Protein 7DCQ (pdb70)

B-factor: mean 57.79, std 13.21, range [36.0, 110.4]

Radius of gyration: 25.72 Å; Cα contacts (8 Å, |Δi|>4): 1111; chains: 1; bounding box: 61×73×66 Å

Nearest PDB structures (foldseek):
  7dcp-assembly1_x  TM=9.838E-01  e=0.000E+00  Saccharomyces cerevisiae
  7w59-assembly1_Y  TM=9.523E-01  e=3.511E-69  Homo sapiens
  6hyt-assembly1_A  TM=9.523E-01  e=6.514E-69  Homo sapiens
  6hyt-assembly4_D  TM=9.451E-01  e=1.513E-68  Homo sapiens
  6i3p-assembly1_A  TM=8.584E-01  e=3.326E-67  Thermochaetoides thermophila DSM 1495

Foldseek 3Di:
DLQVLLCVALCNVCLVVVVVVQVVFQEEEEEEFFQSCPQQPVVVSCVVDCLAHPFQAAEEEEDADPLLQVLSQVQNCVNVVHDELFQGYEDELLDGSHDPRGHHYYYYYLQVVLLVCLVPVLRVRHREYEYAACQQFAPSNLVVLLSVLVNCVVDPRYHYYYYYYPVCRVLVCVLNVNHYYHYRYFDFAAAAEDFDDAFDDPLLVVVLVVVVVCLQPPDPDAAEEEADADDVVLVVSVVVNVVVVVVCDPPGFAEAEQERDPDDDPVNSVVLADDDDPRYYYYYYYHADNSNHYSVLRHAEYEYAFKYWDQFADLQFQATATEIDGHALVRVVSRSRSRGRPHYHYYYYSGHVVCSVPVHHHGDDRNQAGGQCQLVVLSCLSSPNPDQQVRSRSDHYDPSSVVNNQVVCVLLPQADPVGHGDPLSNLLSLASDDSLLSQLLVCQLDPPLQAQQNVLSLQLSLCVVLPVQWFDDAVVQLQVQQPPPDQFLSVSSSSVLVVCVVVVVDPVVCVVSGTDSSSVVSSVSSSVRRVVSCVVVPSVVSNVVCCVVDPDPDPVSVVSSLLSSCSSCVQQKWFADPLGIFGLGPVDPTQSADEDCRTVNVVCCPPVHDDHAGMKGADHWYDDVGIYGPRIDGDRDLVSNCVRRVPGNVVRD

Secondary structure (DSSP, 8-state):
-TTTSSTTSTTGGGHHHHHHHHHH-SEEEEEE-TTSSHHHHHHHHHHHTTSS-SSS-EEEEEESSHHHHHHHHHHHHHHHTS-BTTTEEEE-SS-EE--TTT--EEEEEHHHHHTHHHH-TT-TTEEEEEETTGGG--HHHHHHHHHHHHHHHH-SS-EEEEEEETTTHHHHHHHTTS--EEEE-----PEEEEE-SS--SSHHHHHHHHHHHHHHHSPSS-EEEEE-SSHHHHHHHHHHHHHHHHHHTTSS-EEEEEE--SS--HHHHHHHTS---TTEEEEEEESSSTTS--SS--EEEEEE--EEEEEEEPSSSSSEEEEEEEPPHHHHHHHHTTTTTSS-EEEEESS-HHIIIIIS-SSPPPGGGSS--HHHHHHHHHHT---SSSS--SSPPPHHHHHHHHHHHHHHTSB-SSS-B-HHHHHHTTSSS-HHHHHHHHHHHH-TTTTT-HHHHHHHHHHHHTGGGSBSS-HHHHHHHH-SS--SHHHHHHHHHHHHHHTTT-HHHHHHTTB-HHHHHHHHHHHHHHHHHHHHHTHHHHHHHHHHH----STTHHHHHHHHHHHH-TTSEEEE-SSSEEE--SSSS----EE-TTSHHHHHHHSS--PPPSEEE-SEEEESSSEEEES-EEE--THHHHHH-HHHHHHH-

Sequence (653 aa):
TIQEARKLLPVHQYKDELLQEIKKNQVLIIMGETGSGKTTQLPQYLVEDGFTDQGKLQIAITQPRRVAATSVAARVADEMNVVLGKEVGYQIRFEDKTTPNKTVLKYMTDGMLLREFLTDSKLSKYSCIMIDEAHERTLATDILIGLLKDILPQRPTLKLLISSATMNAKKFSEFFDNCPIFNVPGRRYPVDIHYTLQPEANYIHAAITTIFQIHTTQSLPGDILVFLTGQEEIERTKTKLEEIMSKLGSRTKQMIITPIYANLPQEQQLKIFQPTPENCRKVVLATNIAETSLTIDGIRYVIDPGFVKENSYVPSTGMTQLLTVPCSRASVDQRAGRAGRVGPGKCFRIFTKWSYLHELELMPKPEITRTNLSNTVLLLLSLGVTDLIKFPLMDKPSIPTLRKSLENLYILGALNSKGTITRLGKMMCEFPCEPEFAKVLYTAATHEQCQGVLEECLTIVSMLHETPSLFIGQKRDAAASVLSEVESDHILYLEIFNQWRNSKFSRSWCQDHKIQFKTMLRVRNIRNQLFRCSEKVGLVEKNDQARMKIGNIAGYINARITRCFISGFPMNIVQLGPTGYQTMGRSSGGLNVSVHPTSILFVNHKEKAQRPSKYVLYQQLMLTSKEFIRDCLVIPKEEWLIDMVPQIFKDLI

Solvent-accessible surface area: 29088 Å² total; per-residue (Å²): 135,83,89,92,22,35,111,130,25,13,0,57,136,58,60,101,100,0,18,92,41,2,98,166,36,59,16,2,0,0,29,1,41,9,22,4,4,6,13,5,1,0,0,16,10,2,46,135,50,63,28,7,61,183,51,161,44,10,0,0,1,0,2,13,70,116,26,0,0,35,3,5,0,22,16,0,8,77,14,56,134,42,102,41,3,95,68,0,0,30,30,4,111,25,54,89,87,22,38,104,138,135,6,33,0,13,0,2,20,7,27,22,0,15,62,41,4,52,118,43,56,91,0,67,88,1,15,2,0,2,0,1,9,0,19,55,38,16,26,20,4,5,2,0,2,0,9,0,71,57,14,20,114,110,39,104,107,2,34,0,2,0,2,1,22,68,98,17,0,126,117,3,4,115,24,3,128,130,10,56,58,24,69,0,43,10,101,170,77,108,38,74,58,63,56,50,166,132,106,84,93,96,45,40,125,19,1,26,89,25,0,47,99,1,7,70,92,54,90,37,93,0,12,0,0,0,3,1,12,6,75,91,5,0,63,129,4,45,78,92,0,62,89,41,24,89,160,69,39,113,206,70,57,85,8,48,13,0,3,8,34,23,70,26,62,126,134,20,37,89,80,8,29,99,93,40,95,150,106,22,0,19,0,11,0,0,36,25,18,6,6,11,9,33,13,67,14,41,14,68,9,0,0,0,6,5,72,37,66,43,77,14,45,5,108,14,8,1,26,37,26,60,36,50,30,83,3,12,64,26,32,0,64,48,5,4,33,2,0,5,31,72,11,71,6,61,0,31,5,7,25,22,106,153,24,25,76,119,108,16,126,115,97,64,137,18,54,2,32,70,10,30,4,3,80,16,6,2,14,14,24,21,42,53,28,109,70,46,103,161,10,55,12,41,45,93,16,49,88,105,10,14,158,36,2,37,76,12,0,86,27,1,27,0,12,62,93,188,29,75,38,38,186,21,0,100,22,4,12,76,2,26,10,57,2,2,17,2,27,0,0,64,3,0,2,39,45,131,67,0,45,12,4,0,43,40,0,0,5,0,0,0,0,9,50,27,11,89,24,0,40,85,66,106,14,72,90,3,7,65,55,11,75,70,145,12,96,9,1,0,23,2,2,8,42,7,4,31,49,0,105,113,34,180,65,43,124,74,28,0,90,108,37,105,4,61,25,114,0,0,62,51,0,87,60,5,40,66,74,0,47,146,20,0,92,130,39,24,2,19,108,107,0,63,82,4,98,156,156,85,53,45,170,58,66,145,53,56,21,31,0,9,41,0,0,0,6,0,4,4,26,3,0,0,64,52,22,146,114,25,18,50,14,16,28,140,86,42,75,33,45,86,5,25,21,34,67,70,2,10,18,68,20,24,84,119,70,166,77,78,216,56,19,88,6,0,0,4,26,67,8,19,58,53,120,102,39,33,0,41,3,0,0,32,1,93,102,76,116,19,0,46,70,16,10,58,92,16,1,137,120,58,87

Structure (mmCIF, N/CA/C/O backbone):
data_7DCQ
#
_entry.id   7DCQ
#
_cell.length_a   1.00
_cell.length_b   1.00
_cell.length_c   1.00
_cell.angle_alpha   90.00
_cell.angle_beta   90.00
_cell.angle_gamma   90.00
#
_symmetry.space_group_name_H-M   'P 1'
#
loop_
_atom_site.group_PDB
_atom_site.id
_atom_site.type_symbol
_atom_site.label_atom_id
_atom_site.label_alt_id
_atom_site.label_comp_id
_atom_site.label_asym_id
_atom_site.label_entity_id
_atom_site.label_seq_id
_atom_site.pdbx_PDB_ins_code
_atom_site.Cartn_x
_atom_site.Cartn_y
_atom_site.Cartn_z
_atom_site.occupancy
_atom_site.B_iso_or_equiv
_atom_site.auth_seq_id
_atom_site.auth_comp_id
_atom_site.auth_asym_id
_atom_site.auth_atom_id
_atom_site.pdbx_PDB_model_num
ATOM 1 N N . THR A 1 215 ? 113.994 127.884 118.617 1.00 88.15 215 THR x N 1
ATOM 2 C CA . THR A 1 215 ? 113.221 127.218 119.657 1.00 88.15 215 THR x CA 1
ATOM 3 C C . THR A 1 215 ? 111.939 126.641 119.064 1.00 88.15 215 THR x C 1
ATOM 4 O O . THR A 1 215 ? 111.180 127.349 118.404 1.00 88.15 215 THR x O 1
ATOM 8 N N . ILE A 1 216 ? 111.704 125.345 119.296 1.00 87.12 216 ILE x N 1
ATOM 9 C CA . ILE A 1 216 ? 110.509 124.687 118.775 1.00 87.12 216 ILE x CA 1
ATOM 10 C C . ILE A 1 216 ? 109.305 124.914 119.683 1.00 87.12 216 ILE x C 1
ATOM 11 O O . ILE A 1 216 ? 108.171 124.591 119.296 1.00 87.12 216 ILE x O 1
ATOM 16 N N . GLN A 1 217 ? 109.508 125.494 120.862 1.00 83.77 217 GLN x N 1
ATOM 17 C CA . GLN A 1 217 ? 108.414 125.808 121.770 1.00 83.77 217 GLN x CA 1
ATOM 18 C C . GLN A 1 217 ? 107.795 127.166 121.473 1.00 83.77 217 GLN x C 1
ATOM 19 O O . GLN A 1 217 ? 106.587 127.348 121.667 1.00 83.77 217 GLN x O 1
ATOM 25 N N . GLU A 1 218 ? 108.587 128.114 120.975 1.00 83.10 218 GLU x N 1
ATOM 26 C CA . GLU A 1 218 ? 108.091 129.450 120.680 1.00 83.10 218 GLU x CA 1
ATOM 27 C C . GLU A 1 218 ? 107.529 129.578 119.273 1.00 83.10 218 GLU x C 1
ATOM 28 O O . GLU A 1 218 ? 106.734 130.490 119.022 1.00 83.10 218 GLU x O 1
ATOM 34 N N . ALA A 1 219 ? 107.922 128.697 118.351 1.00 79.71 219 ALA x N 1
ATOM 35 C CA . ALA A 1 219 ? 107.339 128.711 117.016 1.00 79.71 219 ALA x CA 1
ATOM 36 C C . ALA A 1 219 ? 105.922 128.156 117.000 1.00 79.71 219 ALA x C 1
ATOM 37 O O . ALA A 1 219 ? 105.185 128.396 116.037 1.00 79.71 219 ALA x O 1
ATOM 39 N N . ARG A 1 220 ? 105.532 127.413 118.039 1.00 73.21 220 ARG x N 1
ATOM 40 C CA . ARG A 1 220 ? 104.162 126.929 118.153 1.00 73.21 220 ARG x CA 1
ATOM 41 C C . ARG A 1 220 ? 103.185 128.065 118.413 1.00 73.21 220 ARG x C 1
ATOM 42 O O . ARG A 1 220 ? 102.028 127.994 117.985 1.00 73.21 220 ARG x O 1
ATOM 50 N N . LYS A 1 221 ? 103.629 129.117 119.101 1.00 73.74 221 LYS x N 1
ATOM 51 C CA . LYS A 1 221 ? 102.767 130.252 119.399 1.00 73.74 221 LYS x CA 1
ATOM 52 C C . LYS A 1 221 ? 102.522 131.147 118.194 1.00 73.74 221 LYS x C 1
ATOM 53 O O . LYS A 1 221 ? 101.597 131.963 118.232 1.00 73.74 221 LYS x O 1
ATOM 59 N N . LEU A 1 222 ? 103.313 131.018 117.133 1.00 71.12 222 LEU x N 1
ATOM 60 C CA . LEU A 1 222 ? 103.168 131.863 115.958 1.00 71.12 222 LEU x CA 1
ATOM 61 C C . LEU A 1 222 ? 102.241 131.264 114.910 1.00 71.12 222 LEU x C 1
ATOM 62 O O . LEU A 1 222 ? 102.081 131.853 113.837 1.00 71.12 222 LEU x O 1
ATOM 67 N N . LEU A 1 223 ? 101.634 130.118 115.194 1.00 65.84 223 LEU x N 1
ATOM 68 C CA . LEU A 1 223 ? 100.686 129.497 114.287 1.00 65.84 223 LEU x CA 1
ATOM 69 C C . LEU A 1 223 ? 99.333 130.205 114.370 1.00 65.84 223 LEU x C 1
ATOM 70 O O . LEU A 1 223 ? 99.009 130.804 115.398 1.00 65.84 223 LEU x O 1
ATOM 75 N N . PRO A 1 224 ? 98.540 130.177 113.289 1.00 62.75 224 PRO x N 1
ATOM 76 C CA . PRO A 1 224 ? 97.249 130.889 113.307 1.00 62.75 224 PRO x CA 1
ATOM 77 C C . PRO A 1 224 ? 96.227 130.339 114.287 1.00 62.75 224 PRO x C 1
ATOM 78 O O . PRO A 1 224 ? 95.316 131.073 114.684 1.00 62.75 224 PRO x O 1
ATOM 82 N N . VAL A 1 225 ? 96.339 129.073 114.686 1.00 60.72 225 VAL x N 1
ATOM 83 C CA . VAL A 1 225 ? 95.328 128.489 115.558 1.00 60.72 225 VAL x CA 1
ATOM 84 C C . VAL A 1 225 ? 95.507 128.927 117.010 1.00 60.72 225 VAL x C 1
ATOM 85 O O . VAL A 1 225 ? 94.560 128.825 117.799 1.00 60.72 225 VAL x O 1
ATOM 89 N N . HIS A 1 226 ? 96.683 129.447 117.377 1.00 62.83 226 HIS x N 1
ATOM 90 C CA . HIS A 1 226 ? 96.975 129.720 118.781 1.00 62.83 226 HIS x CA 1
ATOM 91 C C . HIS A 1 226 ? 96.217 130.932 119.305 1.00 62.83 226 HIS x C 1
ATOM 92 O O . HIS A 1 226 ? 95.909 130.995 120.500 1.00 62.83 226 HIS x O 1
ATOM 99 N N . GLN A 1 227 ? 95.911 131.900 118.441 1.00 63.95 227 GLN x N 1
ATOM 100 C CA . GLN A 1 227 ? 95.087 133.027 118.866 1.00 63.95 227 GLN x CA 1
ATOM 101 C C . GLN A 1 227 ? 93.642 132.610 119.101 1.00 63.95 227 GLN x C 1
ATOM 102 O O . GLN A 1 227 ? 92.917 133.285 119.840 1.00 63.95 227 GLN x O 1
ATOM 108 N N . TYR A 1 228 ? 93.210 131.508 118.491 1.00 60.14 228 TYR x N 1
ATOM 109 C CA . TYR A 1 228 ? 91.863 130.991 118.656 1.00 60.14 228 TYR x CA 1
ATOM 110 C C . TYR A 1 228 ? 91.776 129.885 119.700 1.00 60.14 228 TYR x C 1
ATOM 111 O O . TYR A 1 228 ? 90.741 129.219 119.772 1.00 60.14 228 TYR x O 1
ATOM 120 N N . LYS A 1 229 ? 92.826 129.687 120.507 1.00 59.50 229 LYS x N 1
ATOM 121 C CA . LYS A 1 229 ? 92.927 128.517 121.383 1.00 59.50 229 LYS x CA 1
ATOM 122 C C . LYS A 1 229 ? 91.832 128.489 122.440 1.00 59.50 229 LYS x C 1
ATOM 123 O O . LYS A 1 229 ? 91.104 127.500 122.573 1.00 59.50 229 LYS x O 1
ATOM 129 N N . ASP A 1 230 ? 91.716 129.565 123.216 1.00 64.46 230 ASP x N 1
ATOM 130 C CA . ASP A 1 230 ? 90.710 129.620 124.268 1.00 64.46 230 ASP x CA 1
ATOM 131 C C . ASP A 1 230 ? 89.307 129.725 123.681 1.00 64.46 230 ASP x C 1
ATOM 132 O O . ASP A 1 230 ? 88.337 129.287 124.308 1.00 64.46 230 ASP x O 1
ATOM 137 N N . GLU A 1 231 ? 89.186 130.286 122.477 1.00 62.88 231 GLU x N 1
ATOM 138 C CA . GLU A 1 231 ? 87.898 130.336 121.797 1.00 62.88 231 GLU x CA 1
ATOM 139 C C . GLU A 1 231 ? 87.525 128.984 121.191 1.00 62.88 231 GLU x C 1
ATOM 140 O O . GLU A 1 231 ? 86.333 128.669 121.093 1.00 62.88 231 GLU x O 1
ATOM 146 N N . LEU A 1 232 ? 88.515 128.181 120.777 1.00 58.37 232 LEU x N 1
ATOM 147 C CA . LEU A 1 232 ? 88.251 126.790 120.400 1.00 58.37 232 LEU x CA 1
ATOM 148 C C . LEU A 1 232 ? 87.677 125.996 121.561 1.00 58.37 232 LEU x C 1
ATOM 149 O O . LEU A 1 232 ? 86.597 125.412 121.445 1.00 58.37 232 LEU x O 1
ATOM 154 N N . LEU A 1 233 ? 88.391 125.979 122.695 1.00 58.79 233 LEU x N 1
ATOM 155 C CA . LEU A 1 233 ? 88.113 125.033 123.774 1.00 58.79 233 LEU x CA 1
ATOM 156 C C . LEU A 1 233 ? 86.742 125.257 124.398 1.00 58.79 233 LEU x C 1
ATOM 157 O O . LEU A 1 233 ? 86.062 124.297 124.774 1.00 58.79 233 LEU x O 1
ATOM 162 N N . GLN A 1 234 ? 86.311 126.515 124.502 1.00 62.98 234 GLN x N 1
ATOM 163 C CA . GLN A 1 234 ? 84.967 126.787 124.992 1.00 62.98 234 GLN x CA 1
ATOM 164 C C . GLN A 1 234 ? 83.908 126.410 123.966 1.00 62.98 234 GLN x C 1
ATOM 165 O O . GLN A 1 234 ? 82.765 126.127 124.335 1.00 62.98 234 GLN x O 1
ATOM 171 N N . GLU A 1 235 ? 84.261 126.402 122.681 1.00 58.21 235 GLU x N 1
ATOM 172 C CA . GLU A 1 235 ? 83.313 125.952 121.671 1.00 58.21 235 GLU x CA 1
ATOM 173 C C . GLU A 1 235 ? 83.238 124.427 121.626 1.00 58.21 235 GLU x C 1
ATOM 174 O O . GLU A 1 235 ? 82.212 123.870 121.222 1.00 58.21 235 GLU x O 1
ATOM 180 N N . ILE A 1 236 ? 84.306 123.739 122.042 1.00 55.98 236 ILE x N 1
ATOM 181 C CA . ILE A 1 236 ? 84.279 122.278 122.097 1.00 55.98 236 ILE x CA 1
ATOM 182 C C . ILE A 1 236 ? 83.410 121.808 123.255 1.00 55.98 236 ILE x C 1
ATOM 183 O O . ILE A 1 236 ? 82.682 120.817 123.140 1.00 55.98 236 ILE x O 1
ATOM 188 N N . LYS A 1 237 ? 83.470 122.507 124.388 1.00 58.12 237 LYS x N 1
ATOM 189 C CA . LYS A 1 237 ? 82.731 122.072 125.569 1.00 58.12 237 LYS x CA 1
ATOM 190 C C . LYS A 1 237 ? 81.231 122.290 125.415 1.00 58.12 237 LYS x C 1
ATOM 191 O O . LYS A 1 237 ? 80.440 121.612 126.078 1.00 58.12 237 LYS x O 1
ATOM 197 N N . LYS A 1 238 ? 80.819 123.225 124.560 1.00 55.08 238 LYS x N 1
ATOM 198 C CA . LYS A 1 238 ? 79.395 123.466 124.362 1.00 55.08 238 LYS x CA 1
ATOM 199 C C . LYS A 1 238 ? 78.795 122.513 123.336 1.00 55.08 238 LYS x C 1
ATOM 200 O O . LYS A 1 238 ? 77.711 121.964 123.555 1.00 55.08 238 LYS x O 1
ATOM 206 N N . ASN A 1 239 ? 79.482 122.304 122.219 1.00 52.40 239 ASN x N 1
ATOM 207 C CA . ASN A 1 239 ? 78.946 121.568 121.084 1.00 52.40 239 ASN x CA 1
ATOM 208 C C . ASN A 1 239 ? 79.472 120.141 121.085 1.00 52.40 239 ASN x C 1
ATOM 209 O O . ASN A 1 239 ? 80.620 119.896 121.456 1.00 52.40 239 ASN x O 1
ATOM 214 N N . GLN A 1 240 ? 78.634 119.198 120.665 1.00 48.78 240 GLN x N 1
ATOM 215 C CA . GLN A 1 240 ? 79.121 117.830 120.537 1.00 48.78 240 GLN x CA 1
ATOM 216 C C . GLN A 1 240 ? 79.982 117.676 119.291 1.00 48.78 240 GLN x C 1
ATOM 217 O O . GLN A 1 240 ? 81.093 117.141 119.355 1.00 48.78 240 GLN x O 1
ATOM 223 N N . VAL A 1 241 ? 79.481 118.139 118.154 1.00 46.72 241 VAL x N 1
ATOM 224 C CA . VAL A 1 241 ? 80.207 118.117 116.894 1.00 46.72 241 VAL x CA 1
ATOM 225 C C . VAL A 1 241 ? 80.566 119.553 116.544 1.00 46.72 241 VAL x C 1
ATOM 226 O O . VAL A 1 241 ? 79.761 120.467 116.746 1.00 46.72 241 VAL x O 1
ATOM 230 N N . LEU A 1 242 ? 81.789 119.760 116.067 1.00 45.75 242 LEU x N 1
ATOM 231 C CA . LEU A 1 242 ? 82.210 121.054 115.558 1.00 45.75 242 LEU x CA 1
ATOM 232 C C . LEU A 1 242 ? 82.967 120.842 114.258 1.00 45.75 242 LEU x C 1
ATOM 233 O O . LEU A 1 242 ? 83.775 119.918 114.148 1.00 45.75 242 LEU x O 1
ATOM 238 N N . ILE A 1 243 ? 82.695 121.688 113.274 1.00 45.66 243 ILE x N 1
ATOM 239 C CA . ILE A 1 243 ? 83.378 121.653 111.988 1.00 45.66 243 ILE x CA 1
ATOM 240 C C . ILE A 1 243 ? 84.366 122.804 111.947 1.00 45.66 243 ILE x C 1
ATOM 241 O O . ILE A 1 243 ? 83.972 123.973 111.999 1.00 45.66 243 ILE x O 1
ATOM 246 N N . ILE A 1 244 ? 85.648 122.483 111.849 1.00 48.01 244 ILE x N 1
ATOM 247 C CA . ILE A 1 244 ? 86.710 123.471 111.968 1.00 48.01 244 ILE x CA 1
ATOM 248 C C . ILE A 1 244 ? 87.157 123.838 110.557 1.00 48.01 244 ILE x C 1
ATOM 249 O O . ILE A 1 244 ? 87.930 123.120 109.919 1.00 48.01 244 ILE x O 1
ATOM 254 N N . MET A 1 245 ? 86.663 124.972 110.076 1.00 54.83 245 MET x N 1
ATOM 255 C CA . MET A 1 245 ? 86.955 125.467 108.743 1.00 54.83 245 MET x CA 1
ATOM 256 C C . MET A 1 245 ? 88.337 126.108 108.714 1.00 54.83 245 MET x C 1
ATOM 257 O O . MET A 1 245 ? 88.764 126.747 109.677 1.00 54.83 245 MET x O 1
ATOM 262 N N . GLY A 1 246 ? 89.043 125.927 107.603 1.00 58.66 246 GLY x N 1
ATOM 263 C CA . GLY A 1 246 ? 90.324 126.599 107.447 1.00 58.66 246 GLY x CA 1
ATOM 264 C C . GLY A 1 246 ? 91.122 126.054 106.284 1.00 58.66 246 GLY x C 1
ATOM 265 O O . GLY A 1 246 ? 90.560 125.590 105.285 1.00 58.66 246 GLY x O 1
ATOM 266 N N . GLU A 1 247 ? 92.443 126.142 106.421 1.00 65.60 247 GLU x N 1
ATOM 267 C CA . GLU A 1 247 ? 93.387 125.595 105.460 1.00 65.60 247 GLU x CA 1
ATOM 268 C C . GLU A 1 247 ? 94.290 124.586 106.155 1.00 65.60 247 GLU x C 1
ATOM 269 O O . GLU A 1 247 ? 94.495 124.650 107.370 1.00 65.60 247 GLU x O 1
ATOM 275 N N . THR A 1 248 ? 94.817 123.651 105.365 1.00 63.15 248 THR x N 1
ATOM 276 C CA . THR A 1 248 ? 95.664 122.586 105.888 1.00 63.15 248 THR x CA 1
ATOM 277 C C . THR A 1 248 ? 96.981 123.154 106.404 1.00 63.15 248 THR x C 1
ATOM 278 O O . THR A 1 248 ? 97.605 123.998 105.760 1.00 63.15 248 THR x O 1
ATOM 282 N N . GLY A 1 249 ? 97.397 122.699 107.583 1.00 59.71 249 GLY x N 1
ATOM 283 C CA . GLY A 1 249 ? 98.665 123.115 108.140 1.00 59.71 249 GLY x CA 1
ATOM 284 C C . GLY A 1 249 ? 98.629 124.396 108.933 1.00 59.71 249 GLY x C 1
ATOM 285 O O . GLY A 1 249 ? 99.690 124.959 109.219 1.00 59.71 249 GLY x O 1
ATOM 286 N N . SER A 1 250 ? 97.444 124.875 109.304 1.00 57.30 250 SER x N 1
ATOM 287 C CA . SER A 1 250 ? 97.295 126.066 110.125 1.00 57.30 250 SER x CA 1
ATOM 288 C C . SER A 1 250 ? 97.322 125.758 111.614 1.00 57.30 250 SER x C 1
ATOM 289 O O . SER A 1 250 ? 96.876 126.586 112.415 1.00 57.30 250 SER x O 1
ATOM 292 N N . GLY A 1 251 ? 97.834 124.594 112.002 1.00 57.51 251 GLY x N 1
ATOM 293 C CA . GLY A 1 251 ? 97.889 124.196 113.391 1.00 57.51 251 GLY x CA 1
ATOM 294 C C . GLY A 1 251 ? 96.668 123.467 113.903 1.00 57.51 251 GLY x C 1
ATOM 295 O O . GLY A 1 251 ? 96.600 123.189 115.105 1.00 57.51 251 GLY x O 1
ATOM 296 N N . LYS A 1 252 ? 95.699 123.169 113.034 1.00 54.01 252 LYS x N 1
ATOM 297 C CA . LYS A 1 252 ? 94.526 122.400 113.435 1.00 54.01 252 LYS x CA 1
ATOM 298 C C . LYS A 1 252 ? 94.919 120.998 113.873 1.00 54.01 252 LYS x C 1
ATOM 299 O O . LYS A 1 252 ? 94.642 120.580 115.001 1.00 54.01 252 LYS x O 1
ATOM 305 N N . THR A 1 253 ? 95.577 120.260 112.975 1.00 54.01 253 THR x N 1
ATOM 306 C CA . THR A 1 253 ? 95.901 118.859 113.213 1.00 54.01 253 THR x CA 1
ATOM 307 C C . THR A 1 253 ? 96.956 118.701 114.292 1.00 54.01 253 THR x C 1
ATOM 308 O O . THR A 1 253 ? 96.983 117.683 114.990 1.00 54.01 253 THR x O 1
ATOM 312 N N . THR A 1 254 ? 97.835 119.688 114.433 1.00 56.61 254 THR x N 1
ATOM 313 C CA . THR A 1 254 ? 98.991 119.544 115.305 1.00 56.61 254 THR x CA 1
ATOM 314 C C . THR A 1 254 ? 98.710 120.069 116.708 1.00 56.61 254 THR x C 1
ATOM 315 O O . THR A 1 254 ? 98.988 119.384 117.697 1.00 56.61 254 THR x O 1
ATOM 319 N N . GLN A 1 255 ? 98.142 121.271 116.819 1.00 59.97 255 GLN x N 1
ATOM 320 C CA . GLN A 1 255 ? 98.078 121.962 118.101 1.00 59.97 255 GLN x CA 1
ATOM 321 C C . GLN A 1 255 ? 96.812 121.689 118.897 1.00 59.97 255 GLN x C 1
ATOM 322 O O . GLN A 1 255 ? 96.855 121.765 120.127 1.00 59.97 255 GLN x O 1
ATOM 328 N N . LEU A 1 256 ? 95.693 121.393 118.239 1.00 56.96 256 LEU x N 1
ATOM 329 C CA . LEU A 1 256 ? 94.501 120.970 118.974 1.00 56.96 256 LEU x CA 1
ATOM 330 C C . LEU A 1 256 ? 94.665 119.684 119.788 1.00 56.96 256 LEU x C 1
ATOM 331 O O . LEU A 1 256 ? 94.072 119.620 120.879 1.00 56.96 256 LEU x O 1
ATOM 336 N N . PRO A 1 257 ? 95.397 118.642 119.352 1.00 56.62 257 PRO x N 1
ATOM 337 C CA . PRO A 1 257 ? 95.671 117.544 120.293 1.00 56.62 257 PRO x CA 1
ATOM 338 C C . PRO A 1 257 ? 96.493 117.923 121.518 1.00 56.62 257 PRO x C 1
ATOM 339 O O . PRO A 1 257 ? 96.275 117.317 122.572 1.00 56.62 257 PRO x O 1
ATOM 343 N N . GLN A 1 258 ? 97.419 118.885 121.447 1.00 59.73 258 GLN x N 1
ATOM 344 C CA . GLN A 1 258 ? 98.074 119.290 122.691 1.00 59.73 258 GLN x CA 1
ATOM 345 C C . GLN A 1 258 ? 97.147 120.109 123.579 1.00 59.73 258 GLN x C 1
ATOM 346 O O . GLN A 1 258 ? 97.320 120.121 124.803 1.00 59.73 258 GLN x O 1
ATOM 352 N N . TYR A 1 259 ? 96.175 120.807 122.988 1.00 59.23 259 TYR x N 1
ATOM 353 C CA . TYR A 1 259 ? 95.306 121.674 123.778 1.00 59.23 259 TYR x CA 1
ATOM 354 C C . TYR A 1 259 ? 94.290 120.856 124.563 1.00 59.23 259 TYR x C 1
ATOM 355 O O . TYR A 1 259 ? 93.996 121.164 125.724 1.00 59.23 259 TYR x O 1
ATOM 364 N N . LEU A 1 260 ? 93.740 119.810 123.941 1.00 57.45 260 LEU x N 1
ATOM 365 C CA . LEU A 1 260 ? 92.742 118.974 124.593 1.00 57.45 260 LEU x CA 1
ATOM 366 C C . LEU A 1 260 ? 93.343 118.085 125.672 1.00 57.45 260 LEU x C 1
ATOM 367 O O . LEU A 1 260 ? 92.634 117.701 126.605 1.00 57.45 260 LEU x O 1
ATOM 372 N N . VAL A 1 261 ? 94.633 117.778 125.585 1.00 60.46 261 VAL x N 1
ATOM 373 C CA . VAL A 1 261 ? 95.309 117.001 126.618 1.00 60.46 261 VAL x CA 1
ATOM 374 C C . VAL A 1 261 ? 95.733 117.893 127.784 1.00 60.46 261 VAL x C 1
ATOM 375 O O . VAL A 1 261 ? 95.780 117.436 128.933 1.00 60.46 261 VAL x O 1
ATOM 379 N N . GLU A 1 262 ? 95.980 119.180 127.525 1.00 67.37 262 GLU x N 1
ATOM 380 C CA . GLU A 1 262 ? 96.234 120.123 128.607 1.00 67.37 262 GLU x CA 1
ATOM 381 C C . GLU A 1 262 ? 94.994 120.328 129.476 1.00 67.37 262 GLU x C 1
ATOM 382 O O . GLU A 1 262 ? 95.114 120.610 130.673 1.00 67.37 262 GLU x O 1
ATOM 388 N N . ASP A 1 263 ? 93.803 120.150 128.907 1.00 68.90 263 ASP x N 1
ATOM 389 C CA . ASP A 1 263 ? 92.578 120.088 129.690 1.00 68.90 263 ASP x CA 1
ATOM 390 C C . ASP A 1 263 ? 92.324 118.654 130.156 1.00 68.90 263 ASP x C 1
ATOM 391 O O . ASP A 1 263 ? 93.167 117.767 130.014 1.00 68.90 263 ASP x O 1
ATOM 396 N N . GLY A 1 264 ? 91.148 118.410 130.719 1.00 72.49 264 GLY x N 1
ATOM 397 C CA . GLY A 1 264 ? 90.802 117.086 131.190 1.00 72.49 264 GLY x CA 1
ATOM 398 C C . GLY A 1 264 ? 89.958 116.305 130.207 1.00 72.49 264 GLY x C 1
ATOM 399 O O . GLY A 1 264 ? 89.143 115.476 130.625 1.00 72.49 264 GLY x O 1
ATOM 400 N N . PHE A 1 265 ? 90.116 116.591 128.906 1.00 66.71 265 PHE x N 1
ATOM 401 C CA . PHE A 1 265 ? 89.277 115.968 127.882 1.00 66.71 265 PHE x CA 1
ATOM 402 C C . PHE A 1 265 ? 89.462 114.460 127.811 1.00 66.71 265 PHE x C 1
ATOM 403 O O . PHE A 1 265 ? 88.483 113.727 127.632 1.00 66.71 265 PHE x O 1
ATOM 411 N N . THR A 1 266 ? 90.693 113.966 127.937 1.00 65.98 266 THR x N 1
ATOM 412 C CA . THR A 1 266 ? 90.797 112.517 127.995 1.00 65.98 266 THR x CA 1
ATOM 413 C C . THR A 1 266 ? 90.407 112.025 129.380 1.00 65.98 266 THR x C 1
ATOM 414 O O . THR A 1 266 ? 89.265 111.608 129.596 1.00 65.98 266 THR x O 1
ATOM 418 N N . ASP A 1 267 ? 91.356 112.161 130.310 1.00 73.07 267 ASP x N 1
ATOM 419 C CA . ASP A 1 267 ? 91.345 111.939 131.757 1.00 73.07 267 ASP x CA 1
ATOM 420 C C . ASP A 1 267 ? 92.787 112.097 132.200 1.00 73.07 267 ASP x C 1
ATOM 421 O O . ASP A 1 267 ? 93.624 112.537 131.404 1.00 73.07 267 ASP x O 1
ATOM 426 N N . GLN A 1 268 ? 93.065 111.835 133.480 1.00 76.13 268 GLN x N 1
ATOM 427 C CA . GLN A 1 268 ? 94.439 111.575 133.904 1.00 76.13 268 GLN x CA 1
ATOM 428 C C . GLN A 1 268 ? 95.105 110.517 133.024 1.00 76.13 268 GLN x C 1
ATOM 429 O O . GLN A 1 268 ? 96.168 110.760 132.445 1.00 76.13 268 GLN x O 1
ATOM 435 N N . GLY A 1 269 ? 94.496 109.338 132.906 1.00 69.97 269 GLY x N 1
ATOM 436 C CA . GLY A 1 269 ? 95.020 108.351 131.980 1.00 69.97 269 GLY x CA 1
ATOM 437 C C . GLY A 1 269 ? 94.015 107.450 131.286 1.00 69.97 269 GLY x C 1
ATOM 438 O O . GLY A 1 269 ? 94.412 106.511 130.591 1.00 69.97 269 GLY x O 1
ATOM 439 N N . LYS A 1 270 ? 92.717 107.720 131.447 1.00 68.11 270 LYS x N 1
ATOM 440 C CA . LYS A 1 270 ? 91.716 106.717 131.094 1.00 68.11 270 LYS x CA 1
ATOM 441 C C . LYS A 1 270 ? 91.385 106.715 129.605 1.00 68.11 270 LYS x C 1
ATOM 442 O O . LYS A 1 270 ? 91.356 105.649 128.981 1.00 68.11 270 LYS x O 1
ATOM 448 N N . LEU A 1 271 ? 91.135 107.877 129.014 1.00 59.60 271 LEU x N 1
ATOM 449 C CA . LEU A 1 271 ? 90.586 107.950 127.668 1.00 59.60 271 LEU x CA 1
ATOM 450 C C . LEU A 1 271 ? 91.673 108.347 126.674 1.00 59.60 271 LEU x C 1
ATOM 451 O O . LEU A 1 271 ? 92.812 108.636 127.043 1.00 59.60 271 LEU x O 1
ATOM 456 N N . GLN A 1 272 ? 91.312 108.359 125.390 1.00 51.25 272 GLN x N 1
ATOM 457 C CA . GLN A 1 272 ? 92.264 108.674 124.335 1.00 51.25 272 GLN x CA 1
ATOM 458 C C . GLN A 1 272 ? 91.652 109.634 123.331 1.00 51.25 272 GLN x C 1
ATOM 459 O O . GLN A 1 272 ? 90.441 109.850 123.300 1.00 51.25 272 GLN x O 1
ATOM 465 N N . ILE A 1 273 ? 92.517 110.210 122.500 1.00 45.36 273 ILE x N 1
ATOM 466 C CA . ILE A 1 273 ? 92.119 111.078 121.401 1.00 45.36 273 ILE x CA 1
ATOM 467 C C . ILE A 1 273 ? 92.597 110.443 120.106 1.00 45.36 273 ILE x C 1
ATOM 468 O O . ILE A 1 273 ? 93.789 110.162 119.953 1.00 45.36 273 ILE x O 1
ATOM 473 N N . ALA A 1 274 ? 91.676 110.229 119.177 1.00 44.48 274 ALA x N 1
ATOM 474 C CA . ALA A 1 274 ? 91.983 109.613 117.895 1.00 44.48 274 ALA x CA 1
ATOM 475 C C . ALA A 1 274 ? 91.936 110.669 116.805 1.00 44.48 274 ALA x C 1
ATOM 476 O O . ALA A 1 274 ? 90.935 111.372 116.664 1.00 44.48 274 ALA x O 1
ATOM 478 N N . ILE A 1 275 ? 93.013 110.779 116.039 1.00 41.02 275 ILE x N 1
ATOM 479 C CA . ILE A 1 275 ? 93.126 111.766 114.975 1.00 41.02 275 ILE x CA 1
ATOM 480 C C . ILE A 1 275 ? 93.270 111.018 113.661 1.00 41.02 275 ILE x C 1
ATOM 481 O O . ILE A 1 275 ? 94.130 110.143 113.532 1.00 41.02 275 ILE x O 1
ATOM 486 N N . THR A 1 276 ? 92.446 111.370 112.689 1.00 44.08 276 THR x N 1
ATOM 487 C CA . THR A 1 276 ? 92.317 110.621 111.448 1.00 44.08 276 THR x CA 1
ATOM 488 C C . THR A 1 276 ? 92.999 111.353 110.301 1.00 44.08 276 THR x C 1
ATOM 489 O O . THR A 1 276 ? 92.700 112.520 110.041 1.00 44.08 276 THR x O 1
ATOM 493 N N . GLN A 1 277 ? 93.910 110.664 109.618 1.00 49.12 277 GLN x N 1
ATOM 494 C CA . GLN A 1 277 ? 94.592 111.183 108.448 1.00 49.12 277 GLN x CA 1
ATOM 495 C C . GLN A 1 277 ? 94.219 110.363 107.220 1.00 49.12 277 GLN x C 1
ATOM 496 O O . GLN A 1 277 ? 94.053 109.145 107.321 1.00 49.12 277 GLN x O 1
ATOM 502 N N . PRO A 1 278 ? 94.070 110.989 106.061 1.00 52.65 278 PRO x N 1
ATOM 503 C CA . PRO A 1 278 ? 93.643 110.242 104.870 1.00 52.65 278 PRO x CA 1
ATOM 504 C C . PRO A 1 278 ? 94.751 109.417 104.231 1.00 52.65 278 PRO x C 1
ATOM 505 O O . PRO A 1 278 ? 94.474 108.409 103.576 1.00 52.65 278 PRO x O 1
ATOM 509 N N . ARG A 1 279 ? 96.002 109.834 104.398 1.00 55.74 279 ARG x N 1
ATOM 510 C CA . ARG A 1 279 ? 97.140 109.137 103.820 1.00 55.74 279 ARG x CA 1
ATOM 511 C C . ARG A 1 279 ? 97.930 108.411 104.897 1.00 55.74 279 ARG x C 1
ATOM 512 O O . ARG A 1 279 ? 97.904 108.780 106.072 1.00 55.74 279 ARG x O 1
ATOM 520 N N . ARG A 1 280 ? 98.627 107.360 104.469 1.00 55.86 280 ARG x N 1
ATOM 521 C CA . ARG A 1 280 ? 99.503 106.605 105.356 1.00 55.86 280 ARG x CA 1
ATOM 522 C C . ARG A 1 280 ? 100.696 107.436 105.806 1.00 55.86 280 ARG x C 1
ATOM 523 O O . ARG A 1 280 ? 101.029 107.476 106.996 1.00 55.86 280 ARG x O 1
ATOM 531 N N . VAL A 1 281 ? 101.360 108.099 104.858 1.00 57.15 281 VAL x N 1
ATOM 532 C CA . VAL A 1 281 ? 102.578 108.843 105.159 1.00 57.15 281 VAL x CA 1
ATOM 533 C C . VAL A 1 281 ? 102.263 110.114 105.942 1.00 57.15 281 VAL x C 1
ATOM 534 O O . VAL A 1 281 ? 103.071 110.559 106.768 1.00 57.15 281 VAL x O 1
ATOM 538 N N . ALA A 1 282 ? 101.076 110.691 105.739 1.00 53.02 282 ALA x N 1
ATOM 539 C CA . ALA A 1 282 ? 100.659 111.840 106.536 1.00 53.02 282 ALA x CA 1
ATOM 540 C C . ALA A 1 282 ? 100.415 111.448 107.986 1.00 53.02 282 ALA x C 1
ATOM 541 O O . ALA A 1 282 ? 100.691 112.229 108.897 1.00 53.02 282 ALA x O 1
ATOM 543 N N . ALA A 1 283 ? 99.905 110.240 108.219 1.00 50.54 283 ALA x N 1
ATOM 544 C CA . ALA A 1 283 ? 99.620 109.810 109.584 1.00 50.54 283 ALA x CA 1
ATOM 545 C C . ALA A 1 283 ? 100.898 109.543 110.368 1.00 50.54 283 ALA x C 1
ATOM 546 O O . ALA A 1 283 ? 100.960 109.810 111.572 1.00 50.54 283 ALA x O 1
ATOM 548 N N . THR A 1 284 ? 101.928 109.019 109.706 1.00 51.92 284 THR x N 1
ATOM 549 C CA . THR A 1 284 ? 103.179 108.716 110.394 1.00 51.92 284 THR x CA 1
ATOM 550 C C . THR A 1 284 ? 104.008 109.973 110.626 1.00 51.92 284 THR x C 1
ATOM 551 O O . THR A 1 284 ? 104.587 110.154 111.704 1.00 51.92 284 THR x O 1
ATOM 555 N N . SER A 1 285 ? 104.085 110.849 109.620 1.00 54.87 285 SER x N 1
ATOM 556 C CA . SER A 1 285 ? 104.998 111.987 109.685 1.00 54.87 285 SER x CA 1
ATOM 557 C C . SER A 1 285 ? 104.507 113.051 110.656 1.00 54.87 285 SER x C 1
ATOM 558 O O . SER A 1 285 ? 105.314 113.676 111.353 1.00 54.87 285 SER x O 1
ATOM 561 N N . VAL A 1 286 ? 103.193 113.280 110.708 1.00 50.80 286 VAL x N 1
ATOM 562 C CA . VAL A 1 286 ? 102.644 114.252 111.647 1.00 50.80 286 VAL x CA 1
ATOM 563 C C . VAL A 1 286 ? 102.761 113.737 113.079 1.00 50.80 286 VAL x C 1
ATOM 564 O O . VAL A 1 286 ? 102.993 114.518 114.008 1.00 50.80 286 VAL x O 1
ATOM 568 N N . ALA A 1 287 ? 102.680 112.419 113.274 1.00 50.49 287 ALA x N 1
ATOM 569 C CA . ALA A 1 287 ? 102.798 111.848 114.613 1.00 50.49 287 ALA x CA 1
ATOM 570 C C . ALA A 1 287 ? 104.210 111.988 115.166 1.00 50.49 287 ALA x C 1
ATOM 571 O O . ALA A 1 287 ? 104.395 112.150 116.377 1.00 50.49 287 ALA x O 1
ATOM 573 N N . ALA A 1 288 ? 105.219 111.918 114.296 1.00 55.46 288 ALA x N 1
ATOM 574 C CA . ALA A 1 288 ? 106.591 112.137 114.738 1.00 55.46 288 ALA x CA 1
ATOM 575 C C . ALA A 1 288 ? 106.841 113.607 115.031 1.00 55.46 288 ALA x C 1
ATOM 576 O O . ALA A 1 288 ? 107.620 113.947 115.928 1.00 55.46 288 ALA x O 1
ATOM 578 N N . ARG A 1 289 ? 106.192 114.489 114.270 1.00 59.05 289 ARG x N 1
ATOM 579 C CA . ARG A 1 289 ? 106.376 115.925 114.439 1.00 59.05 289 ARG x CA 1
ATOM 580 C C . ARG A 1 289 ? 105.762 116.407 115.745 1.00 59.05 289 ARG x C 1
ATOM 581 O O . ARG A 1 289 ? 106.278 117.333 116.380 1.00 59.05 289 ARG x O 1
ATOM 589 N N . VAL A 1 290 ? 104.658 115.785 116.157 1.00 55.03 290 VAL x N 1
ATOM 590 C CA . VAL A 1 290 ? 104.004 116.107 117.419 1.00 55.03 290 VAL x CA 1
ATOM 591 C C . VAL A 1 290 ? 104.798 115.567 118.601 1.00 55.03 290 VAL x C 1
ATOM 592 O O . VAL A 1 290 ? 104.839 116.191 119.670 1.00 55.03 290 VAL x O 1
ATOM 596 N N . ALA A 1 291 ? 105.487 114.437 118.419 1.00 59.33 291 ALA x N 1
ATOM 597 C CA . ALA A 1 291 ? 106.310 113.877 119.487 1.00 59.33 291 ALA x CA 1
ATOM 598 C C . ALA A 1 291 ? 107.527 114.744 119.785 1.00 59.33 291 ALA x C 1
ATOM 599 O O . ALA A 1 291 ? 108.059 114.694 120.899 1.00 59.33 291 ALA x O 1
ATOM 601 N N . ASP A 1 292 ? 107.992 115.523 118.805 1.00 63.59 292 ASP x N 1
ATOM 602 C CA . ASP A 1 292 ? 108.982 116.560 119.076 1.00 63.59 292 ASP x CA 1
ATOM 603 C C . ASP A 1 292 ? 108.412 117.629 119.998 1.00 63.59 292 ASP x C 1
ATOM 604 O O . ASP A 1 292 ? 109.002 117.958 121.032 1.00 63.59 292 ASP x O 1
ATOM 609 N N . GLU A 1 293 ? 107.257 118.186 119.624 1.00 66.47 293 GLU x N 1
ATOM 610 C CA . GLU A 1 293 ? 106.669 119.303 120.353 1.00 66.47 293 GLU x CA 1
ATOM 611 C C . GLU A 1 293 ? 106.175 118.884 121.731 1.00 66.47 293 GLU x C 1
ATOM 612 O O . GLU A 1 293 ? 106.224 119.679 122.674 1.00 66.47 293 GLU x O 1
ATOM 618 N N . MET A 1 294 ? 105.695 117.648 121.862 1.00 66.48 294 MET x N 1
ATOM 619 C CA . MET A 1 294 ? 105.322 117.116 123.165 1.00 66.48 294 MET x CA 1
ATOM 620 C C . MET A 1 2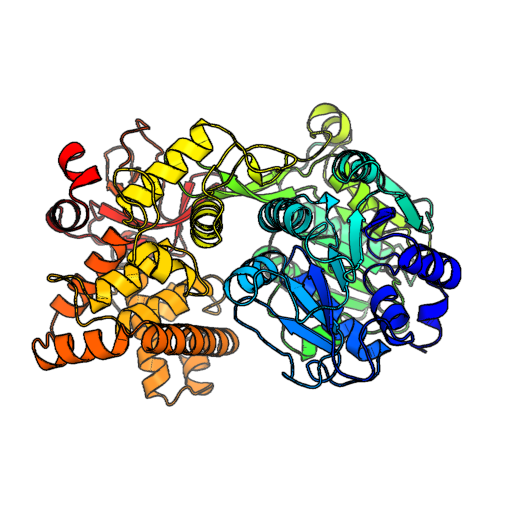94 ? 106.549 116.784 124.007 1.00 66.48 294 MET x C 1
ATOM 621 O O . MET A 1 294 ? 106.441 116.736 125.239 1.00 66.48 294 MET x O 1
ATOM 626 N N . ASN A 1 295 ? 107.704 116.580 123.355 1.00 66.92 295 ASN x N 1
ATOM 627 C CA . ASN A 1 295 ? 108.957 116.110 123.966 1.00 66.92 295 ASN x CA 1
ATOM 628 C C . ASN A 1 295 ? 108.744 114.770 124.672 1.00 66.92 295 ASN x C 1
ATOM 629 O O . ASN A 1 295 ? 109.079 114.595 125.846 1.00 66.92 295 ASN x O 1
ATOM 634 N N . VAL A 1 296 ? 108.170 113.815 123.935 1.00 61.71 296 VAL x N 1
ATOM 635 C CA . VAL A 1 296 ? 108.000 112.442 124.391 1.00 61.71 296 VAL x CA 1
ATOM 636 C C . VAL A 1 296 ? 108.504 111.509 123.301 1.00 61.71 296 VAL x C 1
ATOM 637 O O . VAL A 1 296 ? 108.685 111.902 122.147 1.00 61.71 296 VAL x O 1
ATOM 641 N N . VAL A 1 297 ? 108.735 110.255 123.688 1.00 54.37 297 VAL x N 1
ATOM 642 C CA . VAL A 1 297 ? 109.153 109.244 122.726 1.00 54.37 297 VAL x CA 1
ATOM 643 C C . VAL A 1 297 ? 107.945 108.820 121.905 1.00 54.37 297 VAL x C 1
ATOM 644 O O . VAL A 1 297 ? 106.856 108.602 122.453 1.00 54.37 297 VAL x O 1
ATOM 648 N N . LEU A 1 298 ? 108.122 108.745 120.587 1.00 50.14 298 LEU x N 1
ATOM 649 C CA . LEU A 1 298 ? 107.055 108.321 119.689 1.00 50.14 298 LEU x CA 1
ATOM 650 C C . LEU A 1 298 ? 106.626 106.895 119.993 1.00 50.14 298 LEU x C 1
ATOM 651 O O . LEU A 1 298 ? 107.451 105.980 120.043 1.00 50.14 298 LEU x O 1
ATOM 656 N N . GLY A 1 299 ? 105.328 106.712 120.200 1.00 49.77 299 GLY x N 1
ATOM 657 C CA . GLY A 1 299 ? 104.792 105.429 120.579 1.00 49.77 299 GLY x CA 1
ATOM 658 C C . GLY A 1 299 ? 104.566 105.236 122.059 1.00 49.77 299 GLY x C 1
ATOM 659 O O . GLY A 1 299 ? 104.056 104.181 122.453 1.00 49.77 299 GLY x O 1
ATOM 660 N N . LYS A 1 300 ? 104.921 106.209 122.895 1.00 50.74 300 LYS x N 1
ATOM 661 C CA . LYS A 1 300 ? 104.706 106.089 124.331 1.00 50.74 300 LYS x CA 1
ATOM 662 C C . LYS A 1 300 ? 103.546 106.953 124.803 1.00 50.74 300 LYS x C 1
ATOM 663 O O . LYS A 1 300 ? 102.586 106.432 125.369 1.00 50.74 300 LYS x O 1
ATOM 669 N N . GLU A 1 301 ? 103.595 108.263 124.570 1.00 52.49 301 GLU x N 1
ATOM 670 C CA . GLU A 1 301 ? 102.443 109.120 124.816 1.00 52.49 301 GLU x CA 1
ATOM 671 C C . GLU A 1 301 ? 101.787 109.606 123.534 1.00 52.49 301 GLU x C 1
ATOM 672 O O . GLU A 1 301 ? 100.612 109.980 123.563 1.00 52.49 301 GLU x O 1
ATOM 678 N N . VAL A 1 302 ? 102.514 109.606 122.421 1.00 49.25 302 VAL x N 1
ATOM 679 C CA . VAL A 1 302 ? 101.989 109.969 121.113 1.00 49.25 302 VAL x CA 1
ATOM 680 C C . VAL A 1 302 ? 102.297 108.815 120.175 1.00 49.25 302 VAL x C 1
ATOM 681 O O . VAL A 1 302 ? 103.462 108.436 120.020 1.00 49.25 302 VAL x O 1
ATOM 685 N N . GLY A 1 303 ? 101.261 108.247 119.556 1.00 47.34 303 GLY x N 1
ATOM 686 C CA . GLY A 1 303 ? 101.423 107.060 118.751 1.00 47.34 303 GLY x CA 1
ATOM 687 C C . GLY A 1 303 ? 100.764 107.210 117.394 1.00 47.34 303 GLY x C 1
ATOM 688 O O . GLY A 1 303 ? 100.151 108.227 117.085 1.00 47.34 303 GLY x O 1
ATOM 689 N N . TYR A 1 304 ? 100.938 106.181 116.575 1.00 48.42 304 TYR x N 1
ATOM 690 C CA . TYR A 1 304 ? 100.231 106.062 115.314 1.00 48.42 304 TYR x CA 1
ATOM 691 C C . TYR A 1 304 ? 99.799 104.616 115.127 1.00 48.42 304 TYR x C 1
ATOM 692 O O . TYR A 1 304 ? 100.351 103.704 115.745 1.00 48.42 304 TYR x O 1
ATOM 701 N N . GLN A 1 305 ? 98.777 104.408 114.292 1.00 46.02 305 GLN x N 1
ATOM 702 C CA . GLN A 1 305 ? 98.232 103.064 114.096 1.00 46.02 305 GLN x CA 1
ATOM 703 C C . GLN A 1 305 ? 97.925 102.881 112.610 1.00 46.02 305 GLN x C 1
ATOM 704 O O . GLN A 1 305 ? 96.819 103.169 112.151 1.00 46.02 305 GLN x O 1
ATOM 710 N N . ILE A 1 306 ? 98.922 102.407 111.868 1.00 46.02 306 ILE x N 1
ATOM 711 C CA . ILE A 1 306 ? 98.837 102.081 110.445 1.00 46.02 306 ILE x CA 1
ATOM 712 C C . ILE A 1 306 ? 98.423 100.610 110.337 1.00 46.02 306 ILE x C 1
ATOM 713 O O . ILE A 1 306 ? 98.379 99.909 111.355 1.00 46.02 306 ILE x O 1
ATOM 718 N N . ARG A 1 307 ? 98.062 100.147 109.129 1.00 46.23 307 ARG x N 1
ATOM 719 C CA . ARG A 1 307 ? 97.458 98.829 108.935 1.00 46.23 307 ARG x CA 1
ATOM 720 C C . ARG A 1 307 ? 98.380 97.678 109.322 1.00 46.23 307 ARG x C 1
ATOM 721 O O . ARG A 1 307 ? 97.894 96.588 109.643 1.00 46.23 307 ARG x O 1
ATOM 729 N N . PHE A 1 308 ? 99.693 97.880 109.304 1.00 41.60 308 PHE x N 1
ATOM 730 C CA . PHE A 1 308 ? 100.593 96.883 109.859 1.00 41.60 308 PHE x CA 1
ATOM 731 C C . PHE A 1 308 ? 101.558 97.461 110.881 1.00 41.60 308 PHE x C 1
ATOM 732 O O . PHE A 1 308 ? 102.387 96.717 111.414 1.00 41.60 308 PHE x O 1
ATOM 740 N N . GLU A 1 309 ? 101.468 98.754 111.177 1.00 44.28 309 GLU x N 1
ATOM 741 C CA . GLU A 1 309 ? 102.257 99.384 112.226 1.00 44.28 309 GLU x CA 1
ATOM 742 C C . GLU A 1 309 ? 101.324 99.861 113.326 1.00 44.28 309 GLU x C 1
ATOM 743 O O . GLU A 1 309 ? 100.510 100.760 113.106 1.00 44.28 309 GLU x O 1
ATOM 749 N N . ASP A 1 310 ? 101.460 99.276 114.510 1.00 48.10 310 ASP x N 1
ATOM 750 C CA . ASP A 1 310 ? 100.766 99.711 115.717 1.00 48.10 310 ASP x CA 1
ATOM 751 C C . ASP A 1 310 ? 101.846 100.158 116.690 1.00 48.10 310 ASP x C 1
ATOM 752 O O . ASP A 1 310 ? 102.308 99.381 117.528 1.00 48.10 310 ASP x O 1
ATOM 757 N N . LYS A 1 311 ? 102.275 101.408 116.561 1.00 49.08 311 LYS x N 1
ATOM 758 C CA . LYS A 1 311 ? 103.287 101.946 117.459 1.00 49.08 311 LYS x CA 1
ATOM 759 C C . LYS A 1 311 ? 102.597 102.786 118.530 1.00 49.08 311 LYS x C 1
ATOM 760 O O . LYS A 1 311 ? 102.672 104.009 118.560 1.00 49.08 311 LYS x O 1
ATOM 766 N N . THR A 1 312 ? 101.858 102.086 119.392 1.00 48.64 312 THR x N 1
ATOM 767 C CA . THR A 1 312 ? 101.183 102.682 120.537 1.00 48.64 312 THR x CA 1
ATOM 768 C C . THR A 1 312 ? 101.362 101.765 121.733 1.00 48.64 312 THR x C 1
ATOM 769 O O . THR A 1 312 ? 101.145 100.556 121.624 1.00 48.64 312 THR x O 1
ATOM 773 N N . THR A 1 313 ? 101.756 102.332 122.861 1.00 49.52 313 THR x N 1
ATOM 774 C CA . THR A 1 313 ? 101.699 101.597 124.111 1.00 49.52 313 THR x CA 1
ATOM 775 C C . THR A 1 313 ? 100.234 101.425 124.511 1.00 49.52 313 THR x C 1
ATOM 776 O O . THR A 1 313 ? 99.434 102.343 124.316 1.00 49.52 313 THR x O 1
ATOM 780 N N . PRO A 1 314 ? 99.838 100.247 125.012 1.00 53.58 314 PRO x N 1
ATOM 781 C CA . PRO A 1 314 ? 98.411 100.033 125.319 1.00 53.58 314 PRO x CA 1
ATOM 782 C C . PRO A 1 314 ? 97.859 100.874 126.460 1.00 53.58 314 PRO x C 1
ATOM 783 O O . PRO A 1 314 ? 96.685 101.261 126.407 1.00 53.58 314 PRO x O 1
ATOM 787 N N . ASN A 1 315 ? 98.648 101.169 127.495 1.00 55.63 315 ASN x N 1
ATOM 788 C CA . ASN A 1 315 ? 98.134 101.914 128.641 1.00 55.63 315 ASN x CA 1
ATOM 789 C C . ASN A 1 315 ? 98.837 103.245 128.877 1.00 55.63 315 ASN x C 1
ATOM 790 O O . ASN A 1 315 ? 98.637 103.853 129.935 1.00 55.63 315 ASN x O 1
ATOM 795 N N . LYS A 1 316 ? 99.646 103.718 127.936 1.00 54.35 316 LYS x N 1
ATOM 796 C CA . LYS A 1 316 ? 100.318 105.002 128.084 1.00 54.35 316 LYS x CA 1
ATOM 797 C C . LYS A 1 316 ? 99.979 106.005 126.996 1.00 54.35 316 LYS x C 1
ATOM 798 O O . LYS A 1 316 ? 100.120 107.205 127.233 1.00 54.35 316 LYS x O 1
ATOM 804 N N . THR A 1 317 ? 99.566 105.554 125.812 1.00 50.75 317 THR x N 1
ATOM 805 C CA . THR A 1 317 ? 99.285 106.466 124.710 1.00 50.75 317 THR x CA 1
ATOM 806 C C . THR A 1 317 ? 98.029 107.276 124.996 1.00 50.75 317 THR x C 1
ATOM 807 O O . THR A 1 317 ? 96.964 106.716 125.267 1.00 50.75 317 THR x O 1
ATOM 811 N N . VAL A 1 318 ? 98.162 108.597 124.944 1.00 52.22 318 VAL x N 1
ATOM 812 C CA . VAL A 1 318 ? 97.055 109.505 125.196 1.00 52.22 318 VAL x CA 1
ATOM 813 C C . VAL A 1 318 ? 96.428 109.995 123.898 1.00 52.22 318 VAL x C 1
ATOM 814 O O . VAL A 1 318 ? 95.206 110.014 123.767 1.00 52.22 318 VAL x O 1
ATOM 818 N N . LEU A 1 319 ? 97.239 110.373 122.916 1.00 47.07 319 LEU x N 1
ATOM 819 C CA . LEU A 1 319 ? 96.726 110.771 121.613 1.00 47.07 319 LEU x CA 1
ATOM 820 C C . LEU A 1 319 ? 97.443 109.979 120.532 1.00 47.07 319 LEU x C 1
ATOM 821 O O . LEU A 1 319 ? 98.669 109.856 120.561 1.00 47.07 319 LEU x O 1
ATOM 826 N N . LYS A 1 320 ? 96.678 109.426 119.596 1.00 45.36 320 LYS x N 1
ATOM 827 C CA . LYS A 1 320 ? 97.225 108.584 118.546 1.00 45.36 320 LYS x CA 1
ATOM 828 C C . LYS A 1 320 ? 96.670 109.011 117.197 1.00 45.36 320 LYS x C 1
ATOM 829 O O . LYS A 1 320 ? 95.522 109.444 117.092 1.00 45.36 320 LYS x O 1
ATOM 835 N N . TYR A 1 321 ? 97.504 108.911 116.165 1.00 43.05 321 TYR x N 1
ATOM 836 C CA . TYR A 1 321 ? 97.178 109.432 114.842 1.00 43.05 321 TYR x CA 1
ATOM 837 C C . TYR A 1 321 ? 97.049 108.261 113.885 1.00 43.05 321 TYR x C 1
ATOM 838 O O . TYR A 1 321 ? 98.054 107.660 113.504 1.00 43.05 321 TYR x O 1
ATOM 847 N N . MET A 1 322 ? 95.835 107.974 113.441 1.00 43.64 322 MET x N 1
ATOM 848 C CA . MET A 1 322 ? 95.598 106.766 112.671 1.00 43.64 322 MET x CA 1
ATOM 849 C C . MET A 1 322 ? 95.030 107.113 111.307 1.00 43.64 322 MET x C 1
ATOM 850 O O . MET A 1 322 ? 94.609 108.238 111.048 1.00 43.64 322 MET x O 1
ATOM 855 N N . THR A 1 323 ? 95.041 106.127 110.425 1.00 46.92 323 THR x N 1
ATOM 856 C CA . THR A 1 323 ? 94.494 106.304 109.094 1.00 46.92 323 THR x CA 1
ATOM 857 C C . THR A 1 323 ? 92.965 106.239 109.175 1.00 46.92 323 THR x C 1
ATOM 858 O O . THR A 1 323 ? 92.396 105.773 110.164 1.00 46.92 323 THR x O 1
ATOM 862 N N . ASP A 1 324 ? 92.295 106.761 108.143 1.00 48.31 324 ASP x N 1
ATOM 863 C CA . ASP A 1 324 ? 90.840 106.672 108.075 1.00 48.31 324 ASP x CA 1
ATOM 864 C C . ASP A 1 324 ? 90.367 105.230 107.938 1.00 48.31 324 ASP x C 1
ATOM 865 O O . ASP A 1 324 ? 89.317 104.861 108.472 1.00 48.31 324 ASP x O 1
ATOM 870 N N . GLY A 1 325 ? 91.133 104.397 107.232 1.00 46.29 325 GLY x N 1
ATOM 871 C CA . GLY A 1 325 ? 90.775 102.996 107.115 1.00 46.29 325 GLY x CA 1
ATOM 872 C C . GLY A 1 325 ? 90.962 102.213 108.397 1.00 46.29 325 GLY x C 1
ATOM 873 O O . GLY A 1 325 ? 90.333 101.170 108.585 1.00 46.29 325 GLY x O 1
ATOM 874 N N . MET A 1 326 ? 91.829 102.689 109.290 1.00 46.65 326 MET x N 1
ATOM 875 C CA . MET A 1 326 ? 92.119 101.938 110.501 1.00 46.65 326 MET x CA 1
ATOM 876 C C . MET A 1 326 ? 91.176 102.248 111.651 1.00 46.65 326 MET x C 1
ATOM 877 O O . MET A 1 326 ? 91.169 101.511 112.642 1.00 46.65 326 MET x O 1
ATOM 882 N N . LEU A 1 327 ? 90.399 103.322 111.562 1.00 44.94 327 LEU x N 1
ATOM 883 C CA . LEU A 1 327 ? 89.354 103.539 112.549 1.00 44.94 327 LEU x CA 1
ATOM 884 C C . LEU A 1 327 ? 88.057 102.846 112.151 1.00 44.94 327 LEU x C 1
ATOM 885 O O . LEU A 1 327 ? 87.214 102.592 113.017 1.00 44.94 327 LEU x O 1
ATOM 890 N N . LEU A 1 328 ? 87.891 102.516 110.868 1.00 44.09 328 LEU x N 1
ATOM 891 C CA . LEU A 1 328 ? 86.823 101.604 110.465 1.00 44.09 328 LEU x CA 1
ATOM 892 C C . LEU A 1 328 ? 87.037 100.217 111.054 1.00 44.09 328 LEU x C 1
ATOM 893 O O . LEU A 1 328 ? 86.076 99.536 111.427 1.00 44.09 328 LEU x O 1
ATOM 898 N N . ARG A 1 329 ? 88.297 99.781 111.127 1.00 45.56 329 ARG x N 1
ATOM 899 C CA . ARG A 1 329 ? 88.636 98.508 111.751 1.00 45.56 329 ARG x CA 1
ATOM 900 C C . ARG A 1 329 ? 88.345 98.520 113.244 1.00 45.56 329 ARG x C 1
ATOM 901 O O . ARG A 1 329 ? 88.138 97.461 113.845 1.00 45.56 329 ARG x O 1
ATOM 909 N N . GLU A 1 330 ? 88.339 99.703 113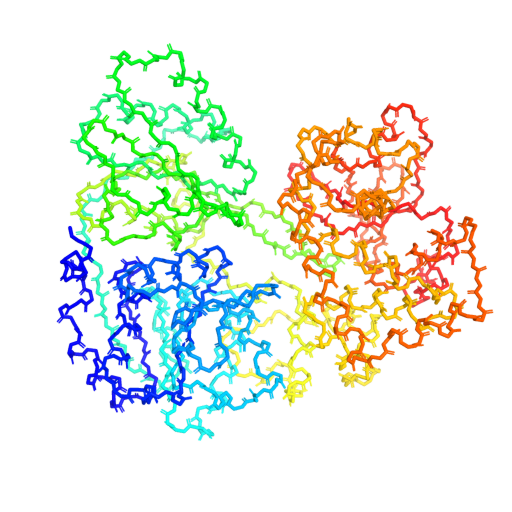.859 1.00 47.50 330 GLU x N 1
ATOM 910 C CA . GLU A 1 330 ? 88.130 99.811 115.296 1.00 47.50 330 GLU x CA 1
ATOM 911 C C . GLU A 1 330 ? 86.674 99.555 115.667 1.00 47.50 330 GLU x C 1
ATOM 912 O O . GLU A 1 330 ? 86.387 99.159 116.800 1.00 47.50 330 GLU x O 1
ATOM 918 N N . PHE A 1 331 ? 85.748 99.767 114.725 1.00 45.21 331 PHE x N 1
ATOM 919 C CA . PHE A 1 331 ? 84.333 99.503 114.976 1.00 45.21 331 PHE x CA 1
ATOM 920 C C . PHE A 1 331 ? 84.044 98.021 115.157 1.00 45.21 331 PHE x C 1
ATOM 921 O O . PHE A 1 331 ? 83.057 97.665 115.810 1.00 45.21 331 PHE x O 1
ATOM 929 N N . LEU A 1 332 ? 84.862 97.153 114.558 1.00 46.93 332 LEU x N 1
ATOM 930 C CA . LEU A 1 332 ? 84.633 95.713 114.639 1.00 46.93 332 LEU x CA 1
ATOM 931 C C . LEU A 1 332 ? 84.826 95.205 116.062 1.00 46.93 332 LEU x C 1
ATOM 932 O O . LEU A 1 332 ? 84.023 94.415 116.569 1.00 46.93 332 LEU x O 1
ATOM 937 N N . THR A 1 333 ? 85.889 95.656 116.725 1.00 49.45 333 THR x N 1
ATOM 938 C CA . THR A 1 333 ? 86.152 95.219 118.089 1.00 49.45 333 THR x CA 1
ATOM 939 C C . THR A 1 333 ? 85.313 95.987 119.102 1.00 49.45 333 THR x C 1
ATOM 940 O O . THR A 1 333 ? 84.867 95.415 120.102 1.00 49.45 333 THR x O 1
ATOM 944 N N . ASP A 1 334 ? 85.094 97.280 118.867 1.00 50.81 334 ASP x N 1
ATOM 945 C CA . ASP A 1 334 ? 84.402 98.152 119.819 1.00 50.81 334 ASP x CA 1
ATOM 946 C C . ASP A 1 334 ? 83.486 99.057 119.001 1.00 50.81 334 ASP x C 1
ATOM 947 O O . ASP A 1 334 ? 83.951 100.016 118.382 1.00 50.81 334 ASP x O 1
ATOM 952 N N . SER A 1 335 ? 82.189 98.753 119.005 1.00 49.70 335 SER x N 1
ATOM 953 C CA . SER A 1 335 ? 81.262 99.432 118.106 1.00 49.70 335 SER x CA 1
ATOM 954 C C . SER A 1 335 ? 80.905 100.834 118.578 1.00 49.70 335 SER x C 1
ATOM 955 O O . SER A 1 335 ? 80.582 101.693 117.750 1.00 49.70 335 SER x O 1
ATOM 958 N N . LYS A 1 336 ? 80.941 101.086 119.880 1.00 51.90 336 LYS x N 1
ATOM 959 C CA . LYS A 1 336 ? 80.611 102.399 120.418 1.00 51.90 336 LYS x CA 1
ATOM 960 C C . LYS A 1 336 ? 81.833 103.275 120.637 1.00 51.90 336 LYS x C 1
ATOM 961 O O . LYS A 1 336 ? 81.674 104.410 121.099 1.00 51.90 336 LYS x O 1
ATOM 967 N N . LEU A 1 337 ? 83.026 102.766 120.311 1.00 48.62 337 LEU x N 1
ATOM 968 C CA . LEU A 1 337 ? 84.305 103.472 120.424 1.00 48.62 337 LEU x CA 1
ATOM 969 C C . LEU A 1 337 ? 84.546 103.980 121.844 1.00 48.62 337 LEU x C 1
ATOM 970 O O . LEU A 1 337 ? 84.854 105.150 122.069 1.00 48.62 337 LEU x O 1
ATOM 975 N N . SER A 1 338 ? 84.412 103.072 122.810 1.00 50.60 338 SER x N 1
ATOM 976 C CA . SER A 1 338 ? 84.464 103.428 124.224 1.00 50.60 338 SER x CA 1
ATOM 977 C C . SER A 1 338 ? 85.864 103.786 124.706 1.00 50.60 338 SER x C 1
ATOM 978 O O . SER A 1 338 ? 86.008 104.276 125.831 1.00 50.60 338 SER x O 1
ATOM 981 N N . LYS A 1 339 ? 86.892 103.544 123.898 1.00 50.69 339 LYS x N 1
ATOM 982 C CA . LYS A 1 339 ? 88.254 103.833 124.314 1.00 50.69 339 LYS x CA 1
ATOM 983 C C . LYS A 1 339 ? 88.609 105.301 124.102 1.00 50.69 339 LYS x C 1
ATOM 984 O O . LYS A 1 339 ? 89.487 105.828 124.794 1.00 50.69 339 LYS x O 1
ATOM 990 N N . TYR A 1 340 ? 87.924 105.983 123.186 1.00 47.67 340 TYR x N 1
ATOM 991 C CA . TYR A 1 340 ? 88.306 107.324 122.765 1.00 47.67 340 TYR x CA 1
ATOM 992 C C . TYR A 1 340 ? 87.435 108.383 123.425 1.00 47.67 340 TYR x C 1
ATOM 993 O O . TYR A 1 340 ? 86.224 108.204 123.578 1.00 47.67 340 TYR x O 1
ATOM 1002 N N . SER A 1 341 ? 88.064 109.494 123.813 1.00 51.41 341 SER x N 1
ATOM 1003 C CA . SER A 1 341 ? 87.329 110.641 124.332 1.00 51.41 341 SER x CA 1
ATOM 1004 C C . SER A 1 341 ? 86.793 111.514 123.208 1.00 51.41 341 SER x C 1
ATOM 1005 O O . SER A 1 341 ? 85.607 111.851 123.191 1.00 51.41 341 SER x O 1
ATOM 1008 N N . CYS A 1 342 ? 87.653 111.901 122.269 1.00 46.88 342 CYS x N 1
ATOM 1009 C CA . CYS A 1 342 ? 87.227 112.712 121.142 1.00 46.88 342 CYS x CA 1
ATOM 1010 C C . CYS A 1 342 ? 87.976 112.297 119.885 1.00 46.88 342 CYS x C 1
ATOM 1011 O O . CYS A 1 342 ? 89.114 111.830 119.942 1.00 46.88 342 CYS x O 1
ATOM 1014 N N . ILE A 1 343 ? 87.310 112.460 118.746 1.00 43.79 343 ILE x N 1
ATOM 1015 C CA . ILE A 1 343 ? 87.781 111.967 117.459 1.00 43.79 343 ILE x CA 1
ATOM 1016 C C . ILE A 1 343 ? 87.795 113.133 116.485 1.00 43.79 343 ILE x C 1
ATOM 1017 O O . ILE A 1 343 ? 86.789 113.834 116.341 1.00 43.79 343 ILE x O 1
ATOM 1022 N N . MET A 1 344 ? 88.920 113.333 115.809 1.00 42.99 344 MET x N 1
ATOM 1023 C CA . MET A 1 344 ? 89.091 114.433 114.873 1.00 42.99 344 MET x CA 1
ATOM 1024 C C . MET A 1 344 ? 89.373 113.877 113.486 1.00 42.99 344 MET x C 1
ATOM 1025 O O . MET A 1 344 ? 90.258 113.036 113.320 1.00 42.99 344 MET x O 1
ATOM 1030 N N . ILE A 1 345 ? 88.622 114.343 112.501 1.00 43.77 345 ILE x N 1
ATOM 1031 C CA . ILE A 1 345 ? 88.684 113.817 111.145 1.00 43.77 345 ILE x CA 1
ATOM 1032 C C . ILE A 1 345 ? 89.362 114.875 110.285 1.00 43.77 345 ILE x C 1
ATOM 1033 O O . ILE A 1 345 ? 88.721 115.838 109.854 1.00 43.77 345 ILE x O 1
ATOM 1038 N N . ASP A 1 346 ? 90.651 114.707 110.019 1.00 47.39 346 ASP x N 1
ATOM 1039 C CA . ASP A 1 346 ? 91.383 115.704 109.254 1.00 47.39 346 ASP x CA 1
ATOM 1040 C C . ASP A 1 346 ? 91.300 115.422 107.761 1.00 47.39 346 ASP x C 1
ATOM 1041 O O . ASP A 1 346 ? 91.215 114.271 107.331 1.00 47.39 346 ASP x O 1
ATOM 1046 N N . GLU A 1 347 ? 91.395 116.503 106.983 1.00 52.50 347 GLU x N 1
ATOM 1047 C CA . GLU A 1 347 ? 91.254 116.513 105.523 1.00 52.50 347 GLU x CA 1
ATOM 1048 C C . GLU A 1 347 ? 89.999 115.780 105.060 1.00 52.50 347 GLU x C 1
ATOM 1049 O O . GLU A 1 347 ? 90.038 114.925 104.174 1.00 52.50 347 GLU x O 1
ATOM 1055 N N . ALA A 1 348 ? 88.869 116.125 105.675 1.00 48.20 348 ALA x N 1
ATOM 1056 C CA . ALA A 1 348 ? 87.595 115.564 105.254 1.00 48.20 348 ALA x CA 1
ATOM 1057 C C . ALA A 1 348 ? 87.153 116.094 103.898 1.00 48.20 348 ALA x C 1
ATOM 1058 O O . ALA A 1 348 ? 86.310 115.471 103.248 1.00 48.20 348 ALA x O 1
ATOM 1060 N N . HIS A 1 349 ? 87.708 117.225 103.459 1.00 52.33 349 HIS x N 1
ATOM 1061 C CA . HIS A 1 349 ? 87.422 117.764 102.136 1.00 52.33 349 HIS x CA 1
ATOM 1062 C C . HIS A 1 349 ? 87.999 116.915 101.014 1.00 52.33 349 HIS x C 1
ATOM 1063 O O . HIS A 1 349 ? 87.572 117.063 99.865 1.00 52.33 349 HIS x O 1
ATOM 1070 N N . GLU A 1 350 ? 88.967 116.046 101.312 1.00 53.51 350 GLU x N 1
ATOM 1071 C CA . GLU A 1 350 ? 89.541 115.200 100.275 1.00 53.51 350 GLU x CA 1
ATOM 1072 C C . GLU A 1 350 ? 88.579 114.099 99.858 1.00 53.51 350 GLU x C 1
ATOM 1073 O O . GLU A 1 350 ? 88.685 113.587 98.737 1.00 53.51 350 GLU x O 1
ATOM 1079 N N . ARG A 1 351 ? 87.663 113.720 100.761 1.00 50.04 351 ARG x N 1
ATOM 1080 C CA . ARG A 1 351 ? 86.526 112.836 100.484 1.00 50.04 351 ARG x CA 1
ATOM 1081 C C . ARG A 1 351 ? 86.978 111.450 100.037 1.00 50.04 351 ARG x C 1
ATOM 1082 O O . ARG A 1 351 ? 86.601 110.959 98.972 1.00 50.04 351 ARG x O 1
ATOM 1090 N N . THR A 1 352 ? 87.808 110.822 100.862 1.00 48.02 352 THR x N 1
ATOM 1091 C CA . THR A 1 352 ? 88.205 109.455 100.587 1.00 48.02 352 THR x CA 1
ATOM 1092 C C . THR A 1 352 ? 87.059 108.500 100.903 1.00 48.02 352 THR x C 1
ATOM 1093 O O . THR A 1 352 ? 86.056 108.874 101.516 1.00 48.02 352 THR x O 1
ATOM 1097 N N . LEU A 1 353 ? 87.211 107.253 100.448 1.00 45.70 353 LEU x N 1
ATOM 1098 C CA . LEU A 1 353 ? 86.192 106.238 100.695 1.00 45.70 353 LEU x CA 1
ATOM 1099 C C . LEU A 1 353 ? 86.099 105.885 102.172 1.00 45.70 353 LEU x C 1
ATOM 1100 O O . LEU A 1 353 ? 84.998 105.768 102.719 1.00 45.70 353 LEU x O 1
ATOM 1105 N N . ALA A 1 354 ? 87.243 105.720 102.835 1.00 46.64 354 ALA x N 1
ATOM 1106 C CA . ALA A 1 354 ? 87.233 105.300 104.230 1.00 46.64 354 ALA x CA 1
ATOM 1107 C C . ALA A 1 354 ? 86.767 106.412 105.158 1.00 46.64 354 ALA x C 1
ATOM 1108 O O . ALA A 1 354 ? 86.249 106.129 106.242 1.00 46.64 354 ALA x O 1
ATOM 1110 N N . THR A 1 355 ? 86.954 107.673 104.767 1.00 46.86 355 THR x N 1
ATOM 1111 C CA . THR A 1 355 ? 86.420 108.779 105.556 1.00 46.86 355 THR x CA 1
ATOM 1112 C C . THR A 1 355 ? 84.908 108.872 105.416 1.00 46.86 355 THR x C 1
ATOM 1113 O O . THR A 1 355 ? 84.200 109.034 106.416 1.00 46.86 355 THR x O 1
ATOM 1117 N N . ASP A 1 356 ? 84.402 108.742 104.185 1.00 47.26 356 ASP x N 1
ATOM 1118 C CA . ASP A 1 356 ? 82.983 108.947 103.906 1.00 47.26 356 ASP x CA 1
ATOM 1119 C C . ASP A 1 356 ? 82.119 107.899 104.600 1.00 47.26 356 ASP x C 1
ATOM 1120 O O . ASP A 1 356 ? 81.013 108.201 105.061 1.00 47.26 356 ASP x O 1
ATOM 1125 N N . ILE A 1 357 ? 82.619 106.668 104.706 1.00 43.61 357 ILE x N 1
ATOM 1126 C CA . ILE A 1 357 ? 81.922 105.642 105.474 1.00 43.61 357 ILE x CA 1
ATOM 1127 C C . ILE A 1 357 ? 81.995 105.954 106.962 1.00 43.61 357 ILE x C 1
ATOM 1128 O O . ILE A 1 357 ? 81.019 105.777 107.701 1.00 43.61 357 ILE x O 1
ATOM 1133 N N . LEU A 1 358 ? 83.140 106.457 107.416 1.00 43.96 358 LEU x N 1
ATOM 1134 C CA . LEU A 1 358 ? 83.351 106.695 108.837 1.00 43.96 358 LEU x CA 1
ATOM 1135 C C . LEU A 1 358 ? 82.569 107.908 109.323 1.00 43.96 358 LEU x C 1
ATOM 1136 O O . LEU A 1 358 ? 82.170 107.959 110.490 1.00 43.96 358 LEU x O 1
ATOM 1141 N N . ILE A 1 359 ? 82.364 108.896 108.452 1.00 45.03 359 ILE x N 1
ATOM 1142 C CA . ILE A 1 359 ? 81.466 110.002 108.762 1.00 45.03 359 ILE x CA 1
ATOM 1143 C C . ILE A 1 359 ? 80.030 109.503 108.871 1.00 45.03 359 ILE x C 1
ATOM 1144 O O . ILE A 1 359 ? 79.274 109.928 109.754 1.00 45.03 359 ILE x O 1
ATOM 1149 N N . GLY A 1 360 ? 79.643 108.566 108.004 1.00 45.27 360 GLY x N 1
ATOM 1150 C CA . GLY A 1 360 ? 78.321 107.970 108.108 1.00 45.27 360 GLY x CA 1
ATOM 1151 C C . GLY A 1 360 ? 78.162 107.080 109.327 1.00 45.27 360 GLY x C 1
ATOM 1152 O O . GLY A 1 360 ? 77.093 107.041 109.941 1.00 45.27 360 GLY x O 1
ATOM 1153 N N . LEU A 1 361 ? 79.217 106.350 109.694 1.00 44.72 361 LEU x N 1
ATOM 1154 C CA . LEU A 1 361 ? 79.129 105.466 110.852 1.00 44.72 361 LEU x CA 1
ATOM 1155 C C . LEU A 1 361 ? 79.140 106.241 112.159 1.00 44.72 361 LEU x C 1
ATOM 1156 O O . LEU A 1 361 ? 78.500 105.826 113.131 1.00 44.72 361 LEU x O 1
ATOM 1161 N N . LEU A 1 362 ? 79.876 107.354 112.218 1.00 44.50 362 LEU x N 1
ATOM 1162 C CA . LEU A 1 362 ? 79.887 108.145 113.445 1.00 44.50 362 LEU x CA 1
ATOM 1163 C C . LEU A 1 362 ? 78.582 108.890 113.659 1.00 44.50 362 LEU x C 1
ATOM 1164 O O . LEU A 1 362 ? 78.238 109.188 114.802 1.00 44.50 362 LEU x O 1
ATOM 1169 N N . LYS A 1 363 ? 77.843 109.186 112.587 1.00 47.88 363 LYS x N 1
ATOM 1170 C CA . LYS A 1 363 ? 76.557 109.858 112.734 1.00 47.88 363 LYS x CA 1
ATOM 1171 C C . LYS A 1 363 ? 75.538 108.969 113.441 1.00 47.88 363 LYS x C 1
ATOM 1172 O O . LYS A 1 363 ? 74.656 109.474 114.146 1.00 47.88 363 LYS x O 1
ATOM 1178 N N . ASP A 1 364 ? 75.662 107.647 113.291 1.00 53.04 364 ASP x N 1
ATOM 1179 C CA . ASP A 1 364 ? 74.748 106.728 113.963 1.00 53.04 364 ASP x CA 1
ATOM 1180 C C . ASP A 1 364 ? 74.968 106.714 115.470 1.00 53.04 364 ASP x C 1
ATOM 1181 O O . ASP A 1 364 ? 74.004 106.696 116.243 1.00 53.04 364 ASP x O 1
ATOM 1186 N N . ILE A 1 365 ? 76.229 106.712 115.917 1.00 49.19 365 ILE x N 1
ATOM 1187 C CA . ILE A 1 365 ? 76.507 106.512 117.338 1.00 49.19 365 ILE x CA 1
ATOM 1188 C C . ILE A 1 365 ? 76.550 107.810 118.130 1.00 49.19 365 ILE x C 1
ATOM 1189 O O . ILE A 1 365 ? 76.833 107.775 119.335 1.00 49.19 365 ILE x O 1
ATOM 1194 N N . LEU A 1 366 ? 76.286 108.954 117.502 1.00 51.20 366 LEU x N 1
ATOM 1195 C CA . LEU A 1 366 ? 76.201 110.211 118.244 1.00 51.20 366 LEU x CA 1
ATOM 1196 C C . LEU A 1 366 ? 74.990 110.314 119.180 1.00 51.20 366 LEU x C 1
ATOM 1197 O O . LEU A 1 366 ? 75.159 110.853 120.281 1.00 51.20 366 LEU x O 1
ATOM 1202 N N . PRO A 1 367 ? 73.767 109.868 118.826 1.00 54.02 367 PRO x N 1
ATOM 1203 C CA . PRO A 1 367 ? 72.736 109.786 119.875 1.00 54.02 367 PRO x CA 1
ATOM 1204 C C . PRO A 1 367 ? 73.047 108.750 120.935 1.00 54.02 367 PRO x C 1
ATOM 1205 O O . PRO A 1 367 ? 72.652 108.912 122.095 1.00 54.02 367 PRO x O 1
ATOM 1209 N N . GLN A 1 368 ? 73.760 107.694 120.563 1.00 52.89 368 GLN x N 1
ATOM 1210 C CA . GLN A 1 368 ? 74.032 106.583 121.459 1.00 52.89 368 GLN x CA 1
ATOM 1211 C C . GLN A 1 368 ? 75.192 106.854 122.407 1.00 52.89 368 GLN x C 1
ATOM 1212 O O . GLN A 1 368 ? 75.398 106.077 123.344 1.00 52.89 368 GLN x O 1
ATOM 1218 N N . ARG A 1 369 ? 75.965 107.917 122.181 1.00 50.74 369 ARG x N 1
ATOM 1219 C CA . ARG A 1 369 ? 77.037 108.307 123.096 1.00 50.74 369 ARG x CA 1
ATOM 1220 C C . ARG A 1 369 ? 77.140 109.828 123.145 1.00 50.74 369 ARG x C 1
ATOM 1221 O O . ARG A 1 369 ? 77.606 110.455 122.181 1.00 50.74 369 ARG x O 1
ATOM 1229 N N . PRO A 1 370 ? 76.725 110.455 124.249 1.00 51.58 370 PRO x N 1
ATOM 1230 C CA . PRO A 1 370 ? 76.716 111.923 124.308 1.00 51.58 370 PRO x CA 1
ATOM 1231 C C . PRO A 1 370 ? 78.043 112.552 124.709 1.00 51.58 370 PRO x C 1
ATOM 1232 O O . PRO A 1 370 ? 78.294 113.718 124.389 1.00 51.58 370 PRO x O 1
ATOM 1236 N N . THR A 1 371 ? 78.892 111.804 125.420 1.00 47.96 371 THR x N 1
ATOM 1237 C CA . THR A 1 371 ? 80.097 112.383 126.013 1.00 47.96 371 THR x CA 1
ATOM 1238 C C . THR A 1 371 ? 81.179 112.651 124.968 1.00 47.96 371 THR x C 1
ATOM 1239 O O . THR A 1 371 ? 81.947 113.611 125.102 1.00 47.96 371 THR x O 1
ATOM 1243 N N . LEU A 1 372 ? 81.231 111.838 123.912 1.00 46.14 372 LEU x N 1
ATOM 1244 C CA . LEU A 1 372 ? 82.239 111.967 122.866 1.00 46.14 372 LEU x CA 1
ATOM 1245 C C . LEU A 1 372 ? 82.086 113.273 122.091 1.00 46.14 372 LEU x C 1
ATOM 1246 O O . LEU A 1 372 ? 80.982 113.785 121.901 1.00 46.14 372 LEU x O 1
ATOM 1251 N N . LYS A 1 373 ? 83.222 113.811 121.647 1.00 46.91 373 LYS x N 1
ATOM 1252 C CA . LYS A 1 373 ? 83.288 115.030 120.852 1.00 46.91 373 LYS x CA 1
ATOM 1253 C C . LYS A 1 373 ? 83.824 114.691 119.469 1.00 46.91 373 LYS x C 1
ATOM 1254 O O . LYS A 1 373 ? 84.807 113.960 119.345 1.00 46.91 373 LYS x O 1
ATOM 1260 N N . LEU A 1 374 ? 83.188 115.217 118.431 1.00 41.48 374 LEU x N 1
ATOM 1261 C CA . LEU A 1 374 ? 83.573 114.926 117.058 1.00 41.48 374 LEU x CA 1
ATOM 1262 C C . LEU A 1 374 ? 84.013 116.205 116.365 1.00 41.48 374 LEU x C 1
ATOM 1263 O O . LEU A 1 374 ? 83.342 117.233 116.469 1.00 41.48 374 LEU x O 1
ATOM 1268 N N . LEU A 1 375 ? 85.146 116.147 115.668 1.00 39.33 375 LEU x N 1
ATOM 1269 C CA . LEU A 1 375 ? 85.721 117.310 115.005 1.00 39.33 375 LEU x CA 1
ATOM 1270 C C . LEU A 1 375 ? 85.979 116.975 113.548 1.00 39.33 375 LEU x C 1
ATOM 1271 O O . LEU A 1 375 ? 86.720 116.035 113.251 1.00 39.33 375 LEU x O 1
ATOM 1276 N N . ILE A 1 376 ? 85.381 117.736 112.642 1.00 42.18 376 ILE x N 1
ATOM 1277 C CA . ILE A 1 376 ? 85.597 117.565 111.212 1.00 42.18 376 ILE x CA 1
ATOM 1278 C C . ILE A 1 376 ? 86.413 118.747 110.719 1.00 42.18 376 ILE x C 1
ATOM 1279 O O . ILE A 1 376 ? 85.986 119.901 110.836 1.00 42.18 376 ILE x O 1
ATOM 1284 N N . SER A 1 377 ? 87.588 118.464 110.172 1.00 44.24 377 SER x N 1
ATOM 1285 C CA . SER A 1 377 ? 88.446 119.483 109.589 1.00 44.24 377 SER x CA 1
ATOM 1286 C C . SER A 1 377 ? 88.303 119.434 108.078 1.00 44.24 377 SER x C 1
ATOM 1287 O O . SER A 1 377 ? 88.411 118.364 107.476 1.00 44.24 377 SER x O 1
ATOM 1290 N N . SER A 1 378 ? 88.057 120.588 107.469 1.00 50.16 378 SER x N 1
ATOM 1291 C CA . SER A 1 378 ? 87.816 120.631 106.036 1.00 50.16 378 SER x CA 1
ATOM 1292 C C . SER A 1 378 ? 88.251 121.978 105.486 1.00 50.16 378 SER x C 1
ATOM 1293 O O . SER A 1 378 ? 88.550 122.911 106.231 1.00 50.16 378 SER x O 1
ATOM 1296 N N . ALA A 1 379 ? 88.289 122.061 104.160 1.00 54.75 379 ALA x N 1
ATOM 1297 C CA . ALA A 1 379 ? 88.544 123.318 103.482 1.00 54.75 379 ALA x CA 1
ATOM 1298 C C . ALA A 1 379 ? 87.315 124.215 103.564 1.00 54.75 379 ALA x C 1
ATOM 1299 O O . ALA A 1 379 ? 86.214 123.770 103.895 1.00 54.75 379 ALA x O 1
ATOM 1301 N N . THR A 1 380 ? 87.531 125.502 103.274 1.00 56.58 380 THR x N 1
ATOM 1302 C CA . THR A 1 380 ? 86.467 126.502 103.341 1.00 56.58 380 THR x CA 1
ATOM 1303 C C . THR A 1 380 ? 85.347 126.209 102.350 1.00 56.58 380 THR x C 1
ATOM 1304 O O . THR A 1 380 ? 84.170 126.450 102.648 1.00 56.58 380 THR x O 1
ATOM 1308 N N . MET A 1 381 ? 85.686 125.629 101.200 1.00 59.48 381 MET x N 1
ATOM 1309 C CA . MET A 1 381 ? 84.696 125.385 100.155 1.00 59.48 381 MET x CA 1
ATOM 1310 C C . MET A 1 381 ? 83.715 124.284 100.549 1.00 59.48 381 MET x C 1
ATOM 1311 O O . MET A 1 381 ? 82.523 124.369 100.233 1.00 59.48 381 MET x O 1
ATOM 1316 N N . ASN A 1 382 ? 84.184 123.262 101.260 1.00 57.64 382 ASN x N 1
ATOM 1317 C CA . ASN A 1 382 ? 83.392 122.065 101.511 1.00 57.64 382 ASN x CA 1
ATOM 1318 C C . ASN A 1 382 ? 82.760 122.018 102.893 1.00 57.64 382 ASN x C 1
ATOM 1319 O O . ASN A 1 382 ? 82.009 121.081 103.172 1.00 57.64 382 ASN x O 1
ATOM 1324 N N . ALA A 1 383 ? 83.034 122.992 103.763 1.00 53.48 383 ALA x N 1
ATOM 1325 C CA . ALA A 1 383 ? 82.568 122.904 105.144 1.00 53.48 383 ALA x CA 1
ATOM 1326 C C . ALA A 1 383 ? 81.069 123.131 105.284 1.00 53.48 383 ALA x C 1
ATOM 1327 O O . ALA A 1 383 ? 80.503 122.789 106.326 1.00 53.48 383 ALA x O 1
ATOM 1329 N N . LYS A 1 384 ? 80.416 123.695 104.269 1.00 53.67 384 LYS x N 1
ATOM 1330 C CA . LYS A 1 384 ? 78.974 123.889 104.349 1.00 53.67 384 LYS x CA 1
ATOM 1331 C C . LYS A 1 384 ? 78.225 122.584 104.103 1.00 53.67 384 LYS x C 1
ATOM 1332 O O . LYS A 1 384 ? 77.160 122.358 104.688 1.00 53.67 384 LYS x O 1
ATOM 1338 N N . LYS A 1 385 ? 78.775 121.709 103.256 1.00 53.88 385 LYS x N 1
ATOM 1339 C CA . LYS A 1 385 ? 78.138 120.425 102.981 1.00 53.88 385 LYS x CA 1
ATOM 1340 C C . LYS A 1 385 ? 78.202 119.499 104.188 1.00 53.88 385 LYS x C 1
ATOM 1341 O O . LYS A 1 385 ? 77.290 118.695 104.407 1.00 53.88 385 LYS x O 1
ATOM 1347 N N . PHE A 1 386 ? 79.278 119.584 104.974 1.00 51.42 386 PHE x N 1
ATOM 1348 C CA . PHE A 1 386 ? 79.342 118.829 106.220 1.00 51.42 386 PHE x CA 1
ATOM 1349 C C . PHE A 1 386 ? 78.415 119.408 107.279 1.00 51.42 386 PHE x C 1
ATOM 1350 O O . PHE A 1 386 ? 78.019 118.694 108.207 1.00 51.42 386 PHE x O 1
ATOM 1358 N N . SER A 1 387 ? 78.080 120.696 107.181 1.00 53.42 387 SER x N 1
ATOM 1359 C CA . SER A 1 387 ? 77.186 121.303 108.161 1.00 53.42 387 SER x CA 1
ATOM 1360 C C . SER A 1 387 ? 75.744 120.892 107.918 1.00 53.42 387 SER x C 1
ATOM 1361 O O . SER A 1 387 ? 74.995 120.651 108.870 1.00 53.42 387 SER x O 1
ATOM 1364 N N . GLU A 1 388 ? 75.335 120.820 106.648 1.00 54.79 388 GLU x N 1
ATOM 1365 C CA . GLU A 1 388 ? 74.002 120.332 106.312 1.00 54.79 388 GLU x CA 1
ATOM 1366 C C . GLU A 1 388 ? 73.843 118.861 106.667 1.00 54.79 388 GLU x C 1
ATOM 1367 O O . GLU A 1 388 ? 72.727 118.399 106.927 1.00 54.79 388 GLU x O 1
ATOM 1373 N N . PHE A 1 389 ? 74.947 118.116 106.677 1.00 49.16 389 PHE x N 1
ATOM 1374 C CA . PHE A 1 389 ? 74.920 116.690 106.961 1.00 49.16 389 PHE x CA 1
ATOM 1375 C C . PHE A 1 389 ? 74.843 116.391 108.454 1.00 49.16 389 PHE x C 1
ATOM 1376 O O . PHE A 1 389 ? 74.308 115.351 108.847 1.00 49.16 389 PHE x O 1
ATOM 1384 N N . PHE A 1 390 ? 75.368 117.292 109.278 1.00 51.08 390 PHE x N 1
ATOM 1385 C CA . PHE A 1 390 ? 75.376 117.085 110.723 1.00 51.08 390 PHE x CA 1
ATOM 1386 C C . PHE A 1 390 ? 74.401 117.969 111.499 1.00 51.08 390 PHE x C 1
ATOM 1387 O O . PHE A 1 390 ? 74.816 118.703 112.394 1.00 51.08 390 PHE x O 1
ATOM 1395 N N . ASP A 1 391 ? 73.130 117.948 111.105 1.00 56.18 391 ASP x N 1
ATOM 1396 C CA . ASP A 1 391 ? 72.071 118.701 111.794 1.00 56.18 391 ASP x CA 1
ATOM 1397 C C . ASP A 1 391 ? 72.373 120.178 112.083 1.00 56.18 391 ASP x C 1
ATOM 1398 O O . ASP A 1 391 ? 72.247 120.631 113.219 1.00 56.18 391 ASP x O 1
ATOM 1403 N N . ASN A 1 392 ? 72.799 120.899 111.047 1.00 55.61 392 ASN x N 1
ATOM 1404 C CA . ASN A 1 392 ? 73.140 122.324 111.131 1.00 55.61 392 ASN x CA 1
ATOM 1405 C C . ASN A 1 392 ? 74.198 122.601 112.192 1.00 55.61 392 ASN x C 1
ATOM 1406 O O . ASN A 1 392 ? 74.071 123.513 113.007 1.00 55.61 392 ASN x O 1
ATOM 1411 N N . CYS A 1 393 ? 75.245 121.789 112.153 1.00 53.88 393 CYS x N 1
ATOM 1412 C CA . CYS A 1 393 ? 76.387 121.874 113.052 1.00 53.88 393 CYS x CA 1
ATOM 1413 C C . CYS A 1 393 ? 77.062 123.238 112.934 1.00 53.88 393 CYS x C 1
ATOM 1414 O O . CYS A 1 393 ? 77.171 123.779 111.828 1.00 53.88 393 CYS x O 1
ATOM 1417 N N . PRO A 1 394 ? 77.503 123.829 114.043 1.00 51.16 394 PRO x N 1
ATOM 1418 C CA . PRO A 1 394 ? 78.221 125.102 113.958 1.00 51.16 394 PRO x CA 1
ATOM 1419 C C . PRO A 1 394 ? 79.597 124.931 113.346 1.00 51.16 394 PRO x C 1
ATOM 1420 O O . PRO A 1 394 ? 80.246 123.894 113.490 1.00 51.16 394 PRO x O 1
ATOM 1424 N N . ILE A 1 395 ? 80.031 125.967 112.642 1.00 49.44 395 ILE x N 1
ATOM 1425 C CA . ILE A 1 395 ? 81.294 125.967 111.921 1.00 49.44 395 ILE x CA 1
ATOM 1426 C C . ILE A 1 395 ? 82.224 126.968 112.583 1.00 49.44 395 ILE x C 1
ATOM 1427 O O . ILE A 1 395 ? 81.882 128.148 112.715 1.00 49.44 395 ILE x O 1
ATOM 1432 N N . PHE A 1 396 ? 83.395 126.505 112.998 1.00 53.20 396 PHE x N 1
ATOM 1433 C CA . PHE A 1 396 ? 84.430 127.391 113.499 1.00 53.20 396 PHE x CA 1
ATOM 1434 C C . PHE A 1 396 ? 85.445 127.606 112.388 1.00 53.20 396 PHE x C 1
ATOM 1435 O O . PHE A 1 396 ? 85.790 126.668 111.667 1.00 53.20 396 PHE x O 1
ATOM 1443 N N . ASN A 1 397 ? 85.922 128.837 112.244 1.00 56.49 397 ASN x N 1
ATOM 1444 C CA . ASN A 1 397 ? 86.843 129.179 111.168 1.00 56.49 397 ASN x CA 1
ATOM 1445 C C . ASN A 1 397 ? 88.197 129.548 111.760 1.00 56.49 397 ASN x C 1
ATOM 1446 O O . ASN A 1 397 ? 88.295 130.473 112.572 1.00 56.49 397 ASN x O 1
ATOM 1451 N N . VAL A 1 398 ? 89.233 128.825 111.346 1.00 58.90 398 VAL x N 1
ATOM 1452 C CA . VAL A 1 398 ? 90.615 129.157 111.677 1.00 58.90 398 VAL x CA 1
ATOM 1453 C C . VAL A 1 398 ? 91.317 129.431 110.351 1.00 58.90 398 VAL x C 1
ATOM 1454 O O . VAL A 1 398 ? 91.852 128.504 109.726 1.00 58.90 398 VAL x O 1
ATOM 1458 N N . PRO A 1 399 ? 91.310 130.672 109.868 1.00 65.26 399 PRO x N 1
ATOM 1459 C CA . PRO A 1 399 ? 91.857 130.947 108.535 1.00 65.26 399 PRO x CA 1
ATOM 1460 C C . PRO A 1 399 ? 93.376 130.988 108.542 1.00 65.26 399 PRO x C 1
ATOM 1461 O O . PRO A 1 399 ? 94.005 131.452 109.497 1.00 65.26 399 PRO x O 1
ATOM 1465 N N . GLY A 1 400 ? 93.964 130.476 107.466 1.00 68.26 400 GLY x N 1
ATOM 1466 C CA . GLY A 1 400 ? 95.396 130.589 107.297 1.00 68.26 400 GLY x CA 1
ATOM 1467 C C . GLY A 1 400 ? 95.805 131.995 106.904 1.00 68.26 400 GLY x C 1
ATOM 1468 O O . GLY A 1 400 ? 95.067 132.721 106.237 1.00 68.26 400 GLY x O 1
ATOM 1469 N N . ARG A 1 401 ? 96.995 132.389 107.349 1.00 73.62 401 ARG x N 1
ATOM 1470 C CA . ARG A 1 401 ? 97.557 133.673 106.954 1.00 73.62 401 ARG x CA 1
ATOM 1471 C C . ARG A 1 401 ? 97.925 133.629 105.478 1.00 73.62 401 ARG x C 1
ATOM 1472 O O . ARG A 1 401 ? 98.831 132.893 105.078 1.00 73.62 401 ARG x O 1
ATOM 1480 N N . ARG A 1 402 ? 97.219 134.412 104.672 1.00 74.65 402 ARG x N 1
ATOM 1481 C CA . ARG A 1 402 ? 97.365 134.374 103.226 1.00 74.65 402 ARG x CA 1
ATOM 1482 C C . ARG A 1 402 ? 98.317 135.476 102.790 1.00 74.65 402 ARG x C 1
ATOM 1483 O O . ARG A 1 402 ? 98.044 136.662 103.005 1.00 74.65 402 ARG x O 1
ATOM 1491 N N . TYR A 1 403 ? 99.413 135.085 102.188 1.00 71.42 403 TYR x N 1
ATOM 1492 C CA . TYR A 1 403 ? 100.355 135.981 101.562 1.00 71.42 403 TYR x CA 1
ATOM 1493 C C . TYR A 1 403 ? 100.189 135.916 100.049 1.00 71.42 403 TYR x C 1
ATOM 1494 O O . TYR A 1 403 ? 99.715 134.903 99.528 1.00 71.42 403 TYR x O 1
ATOM 1503 N N . PRO A 1 404 ? 100.507 136.989 99.325 1.00 67.98 404 PRO x N 1
ATOM 1504 C CA . PRO A 1 404 ? 100.312 136.974 97.866 1.00 67.98 404 PRO x CA 1
ATOM 1505 C C . PRO A 1 404 ? 101.256 136.004 97.177 1.00 67.98 404 PRO x C 1
ATOM 1506 O O . PRO A 1 404 ? 102.478 136.149 97.231 1.00 67.98 404 PRO x O 1
ATOM 1510 N N . VAL A 1 405 ? 100.674 135.003 96.525 1.00 65.15 405 VAL x N 1
ATOM 1511 C CA . VAL A 1 405 ? 101.418 134.063 95.701 1.00 65.15 405 VAL x CA 1
ATOM 1512 C C . VAL A 1 405 ? 101.237 134.455 94.240 1.00 65.15 405 VAL x C 1
ATOM 1513 O O . VAL A 1 405 ? 100.124 134.773 93.802 1.00 65.15 405 VAL x O 1
ATOM 1517 N N . ASP A 1 406 ? 102.338 134.502 93.502 1.00 64.13 406 ASP x N 1
ATOM 1518 C CA . ASP A 1 406 ? 102.277 134.800 92.082 1.00 64.13 406 ASP x CA 1
ATOM 1519 C C . ASP A 1 406 ? 102.291 133.489 91.316 1.00 64.13 406 ASP x C 1
ATOM 1520 O O . ASP A 1 406 ? 103.152 132.637 91.547 1.00 64.13 406 ASP x O 1
ATOM 1525 N N . ILE A 1 407 ? 101.333 133.327 90.412 1.00 66.04 407 ILE x N 1
ATOM 1526 C CA . ILE A 1 407 ? 101.116 132.072 89.704 1.00 66.04 407 ILE x CA 1
ATOM 1527 C C . ILE A 1 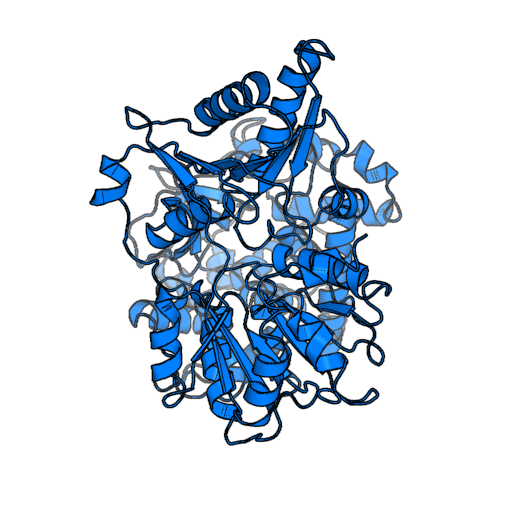407 ? 101.540 132.265 88.256 1.00 66.04 407 ILE x C 1
ATOM 1528 O O . ILE A 1 407 ? 101.026 133.150 87.561 1.00 66.04 407 ILE x O 1
ATOM 1533 N N . HIS A 1 408 ? 102.476 131.437 87.803 1.00 67.78 408 HIS x N 1
ATOM 1534 C CA . HIS A 1 408 ? 103.009 131.510 86.452 1.00 67.78 408 HIS x CA 1
ATOM 1535 C C . HIS A 1 408 ? 102.474 130.350 85.633 1.00 67.78 408 HIS x C 1
ATOM 1536 O O . HIS A 1 408 ? 102.675 129.187 85.992 1.00 67.78 408 HIS x O 1
ATOM 1543 N N . TYR A 1 409 ? 101.800 130.666 84.538 1.00 67.01 409 TYR x N 1
ATOM 1544 C CA . TYR A 1 409 ? 101.374 129.668 83.570 1.00 67.01 409 TYR x CA 1
ATOM 1545 C C . TYR A 1 409 ? 102.367 129.692 82.421 1.00 67.01 409 TYR x C 1
ATOM 1546 O O . TYR A 1 409 ? 102.558 130.736 81.788 1.00 67.01 409 TYR x O 1
ATOM 1555 N N . THR A 1 410 ? 102.864 128.515 82.042 1.00 69.74 410 THR x N 1
ATOM 1556 C CA . THR A 1 410 ? 103.785 128.376 80.910 1.00 69.74 410 THR x CA 1
ATOM 1557 C C . THR A 1 410 ? 103.089 128.688 79.573 1.00 69.74 410 THR x C 1
ATOM 1558 O O . THR A 1 410 ? 101.870 128.566 79.451 1.00 69.74 410 THR x O 1
ATOM 1562 N N . LEU A 1 411 ? 103.874 129.065 78.567 1.00 77.30 411 LEU x N 1
ATOM 1563 C CA . LEU A 1 411 ? 103.343 129.454 77.251 1.00 77.30 411 LEU x CA 1
ATOM 1564 C C . LEU A 1 411 ? 102.582 128.431 76.380 1.00 77.30 411 LEU x C 1
ATOM 1565 O O . LEU A 1 411 ? 101.560 128.778 75.790 1.00 77.30 411 LEU x O 1
ATOM 1570 N N . GLN A 1 412 ? 103.060 127.192 76.292 1.00 83.08 412 GLN x N 1
ATOM 1571 C CA . GLN A 1 412 ? 102.391 126.185 75.456 1.00 83.08 412 GLN x CA 1
ATOM 1572 C C . GLN A 1 412 ? 102.077 124.920 76.246 1.00 83.08 412 GLN x C 1
ATOM 1573 O O . GLN A 1 412 ? 102.526 124.792 77.390 1.00 83.08 412 GLN x O 1
ATOM 1579 N N . PRO A 1 413 ? 101.314 123.975 75.648 1.00 81.50 413 PRO x N 1
ATOM 1580 C CA . PRO A 1 413 ? 101.043 122.811 76.497 1.00 81.50 413 PRO x CA 1
ATOM 1581 C C . PRO A 1 413 ? 102.342 122.032 76.612 1.00 81.50 413 PRO x C 1
ATOM 1582 O O . PRO A 1 413 ? 103.005 121.788 75.602 1.00 81.50 413 PRO x O 1
ATOM 1586 N N . GLU A 1 414 ? 102.684 121.603 77.818 1.00 80.48 414 GLU x N 1
ATOM 1587 C CA . GLU A 1 414 ? 103.970 120.947 78.009 1.00 80.48 414 GLU x CA 1
ATOM 1588 C C . GLU A 1 414 ? 104.039 119.457 78.314 1.00 80.48 414 GLU x C 1
ATOM 1589 O O . GLU A 1 414 ? 103.795 119.030 79.441 1.00 80.48 414 GLU x O 1
ATOM 1595 N N . ALA A 1 415 ? 104.381 118.671 77.297 1.00 78.32 415 ALA x N 1
ATOM 1596 C CA . ALA A 1 415 ? 104.619 117.252 77.499 1.00 78.32 415 ALA x CA 1
ATOM 1597 C C . ALA A 1 415 ? 106.001 117.075 78.111 1.00 78.32 415 ALA x C 1
ATOM 1598 O O . ALA A 1 415 ? 106.862 117.950 77.978 1.00 78.32 415 ALA x O 1
ATOM 1600 N N . ASN A 1 416 ? 106.192 115.937 78.790 1.00 77.90 416 ASN x N 1
ATOM 1601 C CA . ASN A 1 416 ? 107.397 115.609 79.560 1.00 77.90 416 ASN x CA 1
ATOM 1602 C C . ASN A 1 416 ? 107.654 116.681 80.626 1.00 77.90 416 ASN x C 1
ATOM 1603 O O . ASN A 1 416 ? 108.613 117.454 80.567 1.00 77.90 416 ASN x O 1
ATOM 1608 N N . TYR A 1 417 ? 106.725 116.717 81.587 1.00 73.38 417 TYR x N 1
ATOM 1609 C CA . TYR A 1 417 ? 106.747 117.728 82.640 1.00 73.38 417 TYR x CA 1
ATOM 1610 C C . TYR A 1 417 ? 107.959 117.593 83.552 1.00 73.38 417 TYR x C 1
ATOM 1611 O O . TYR A 1 417 ? 108.381 118.580 84.163 1.00 73.38 417 TYR x O 1
ATOM 1620 N N . ILE A 1 418 ? 108.518 116.388 83.677 1.00 73.42 418 ILE x N 1
ATOM 1621 C CA . ILE A 1 418 ? 109.666 116.211 84.558 1.00 73.42 418 ILE x CA 1
ATOM 1622 C C . ILE A 1 418 ? 110.923 116.793 83.921 1.00 73.42 418 ILE x C 1
ATOM 1623 O O . ILE A 1 418 ? 111.849 117.206 84.627 1.00 73.42 418 ILE x O 1
ATOM 1628 N N . HIS A 1 419 ? 110.968 116.874 82.588 1.00 75.91 419 HIS x N 1
ATOM 1629 C CA . HIS A 1 419 ? 112.048 117.602 81.930 1.00 75.91 419 HIS x CA 1
ATOM 1630 C C . HIS A 1 419 ? 111.928 119.100 82.173 1.00 75.91 419 HIS x C 1
ATOM 1631 O O . HIS A 1 419 ? 112.937 119.784 82.373 1.00 75.91 419 HIS x O 1
ATOM 1638 N N . ALA A 1 420 ? 110.704 119.628 82.151 1.00 72.63 420 ALA x N 1
ATOM 1639 C CA . ALA A 1 420 ? 110.506 121.053 82.381 1.00 72.63 420 ALA x CA 1
ATOM 1640 C C . ALA A 1 420 ? 110.693 121.421 83.845 1.00 72.63 420 ALA x C 1
ATOM 1641 O O . ALA A 1 420 ? 111.009 122.574 84.155 1.00 72.63 420 ALA x O 1
ATOM 1643 N N . ALA A 1 421 ? 110.490 120.467 84.755 1.00 71.96 421 ALA x N 1
ATOM 1644 C CA . ALA A 1 421 ? 110.562 120.770 86.179 1.00 71.96 421 ALA x CA 1
ATOM 1645 C C . ALA A 1 421 ? 111.998 120.973 86.639 1.00 71.96 421 ALA x C 1
ATOM 1646 O O . ALA A 1 421 ? 112.253 121.786 87.531 1.00 71.96 421 ALA x O 1
ATOM 1648 N N . ILE A 1 422 ? 112.943 120.229 86.054 1.00 71.90 422 ILE x N 1
ATOM 1649 C CA . ILE A 1 422 ? 114.351 120.333 86.441 1.00 71.90 422 ILE x CA 1
ATOM 1650 C C . ILE A 1 422 ? 114.909 121.703 86.069 1.00 71.90 422 ILE x C 1
ATOM 1651 O O . ILE A 1 422 ? 115.684 122.305 86.825 1.00 71.90 422 ILE x O 1
ATOM 1656 N N . THR A 1 423 ? 114.506 122.222 84.907 1.00 73.66 423 THR x N 1
ATOM 1657 C CA . THR A 1 423 ? 114.900 123.567 84.502 1.00 73.66 423 THR x CA 1
ATOM 1658 C C . THR A 1 423 ? 114.272 124.617 85.412 1.00 73.66 423 THR x C 1
ATOM 1659 O O . THR A 1 423 ? 114.897 125.640 85.718 1.00 73.66 423 THR x O 1
ATOM 1663 N N . THR A 1 424 ? 113.050 124.358 85.885 1.00 71.37 424 THR x N 1
ATOM 1664 C CA . THR A 1 424 ? 112.344 125.311 86.736 1.00 71.37 424 THR x CA 1
ATOM 1665 C C . THR A 1 424 ? 112.980 125.410 88.121 1.00 71.37 424 THR x C 1
ATOM 1666 O O . THR A 1 424 ? 113.010 126.497 88.707 1.00 71.37 424 THR x O 1
ATOM 1670 N N . ILE A 1 425 ? 113.514 124.300 88.642 1.00 71.82 425 ILE x N 1
ATOM 1671 C CA . ILE A 1 425 ? 114.205 124.316 89.933 1.00 71.82 425 ILE x CA 1
ATOM 1672 C C . ILE A 1 425 ? 115.472 125.159 89.855 1.00 71.82 425 ILE x C 1
ATOM 1673 O O . ILE A 1 425 ? 115.774 125.946 90.760 1.00 71.82 425 ILE x O 1
ATOM 1678 N N . PHE A 1 426 ? 116.208 125.039 88.748 1.00 76.81 426 PHE x N 1
ATOM 1679 C CA . PHE A 1 426 ? 117.505 125.696 88.633 1.00 76.81 426 PHE x CA 1
ATOM 1680 C C . PHE A 1 426 ? 117.363 127.189 88.380 1.00 76.81 426 PHE x C 1
ATOM 1681 O O . PHE A 1 426 ? 118.214 127.975 88.811 1.00 76.81 426 PHE x O 1
ATOM 1689 N N . GLN A 1 427 ? 116.308 127.598 87.672 1.00 75.60 427 GLN x N 1
ATOM 1690 C CA . GLN A 1 427 ? 116.049 129.022 87.486 1.00 75.60 427 GLN x CA 1
ATOM 1691 C C . GLN A 1 427 ? 115.690 129.687 88.807 1.00 75.60 427 GLN x C 1
ATOM 1692 O O . GLN A 1 427 ? 116.011 130.860 89.029 1.00 75.60 427 GLN x O 1
ATOM 1698 N N . ILE A 1 428 ? 115.018 128.954 89.695 1.00 74.47 428 ILE x N 1
ATOM 1699 C CA . ILE A 1 428 ? 114.735 129.463 91.032 1.00 74.47 428 ILE x CA 1
ATOM 1700 C C . ILE A 1 428 ? 116.006 129.487 91.874 1.00 74.47 428 ILE x C 1
ATOM 1701 O O . ILE A 1 428 ? 116.294 130.472 92.561 1.00 74.47 428 ILE x O 1
ATOM 1706 N N . HIS A 1 429 ? 116.796 128.412 91.811 1.00 77.52 429 HIS x N 1
ATOM 1707 C CA . HIS A 1 429 ? 117.881 128.208 92.770 1.00 77.52 429 HIS x CA 1
ATOM 1708 C C . HIS A 1 429 ? 119.025 129.193 92.567 1.00 77.52 429 HIS x C 1
ATOM 1709 O O . HIS A 1 429 ? 119.683 129.590 93.535 1.00 77.52 429 HIS x O 1
ATOM 1716 N N . THR A 1 430 ? 119.283 129.593 91.325 1.00 77.37 430 THR x N 1
ATOM 1717 C CA . THR A 1 430 ? 120.408 130.482 91.065 1.00 77.37 430 THR x CA 1
ATOM 1718 C C . THR A 1 430 ? 120.051 131.943 91.319 1.00 77.37 430 THR x C 1
ATOM 1719 O O . THR A 1 430 ? 120.827 132.677 91.939 1.00 77.37 430 THR x O 1
ATOM 1723 N N . THR A 1 431 ? 118.884 132.384 90.855 1.00 77.81 431 THR x N 1
ATOM 1724 C CA . THR A 1 431 ? 118.573 133.805 90.784 1.00 77.81 431 THR x CA 1
ATOM 1725 C C . THR A 1 431 ? 117.751 134.329 91.956 1.00 77.81 431 THR x C 1
ATOM 1726 O O . THR A 1 431 ? 117.514 135.539 92.023 1.00 77.81 431 THR x O 1
ATOM 1730 N N . GLN A 1 432 ? 117.311 133.475 92.876 1.00 77.84 432 GLN x N 1
ATOM 1731 C CA . GLN A 1 432 ? 116.511 133.914 94.011 1.00 77.84 432 GLN x CA 1
ATOM 1732 C C . GLN A 1 432 ? 117.332 133.833 95.290 1.00 77.84 432 GLN x C 1
ATOM 1733 O O . GLN A 1 432 ? 118.091 132.882 95.495 1.00 77.84 432 GLN x O 1
ATOM 1739 N N . SER A 1 433 ? 117.174 134.836 96.147 1.00 80.24 433 SER x N 1
ATOM 1740 C CA . SER A 1 433 ? 117.991 134.951 97.343 1.00 80.24 433 SER x CA 1
ATOM 1741 C C . SER A 1 433 ? 117.532 133.988 98.429 1.00 80.24 433 SER x C 1
ATOM 1742 O O . SER A 1 433 ? 116.372 133.571 98.476 1.00 80.24 433 SER x O 1
ATOM 1745 N N . LEU A 1 434 ? 118.467 133.640 99.305 1.00 80.34 434 LEU x N 1
ATOM 1746 C CA . LEU A 1 434 ? 118.155 132.824 100.464 1.00 80.34 434 LEU x CA 1
ATOM 1747 C C . LEU A 1 434 ? 117.433 133.662 101.520 1.00 80.34 434 LEU x C 1
ATOM 1748 O O . LEU A 1 434 ? 117.651 134.872 101.614 1.00 80.34 434 LEU x O 1
ATOM 1753 N N . PRO A 1 435 ? 116.563 133.042 102.338 1.00 77.90 435 PRO x N 1
ATOM 1754 C CA . PRO A 1 435 ? 116.003 131.691 102.203 1.00 77.90 435 PRO x CA 1
ATOM 1755 C C . PRO A 1 435 ? 114.567 131.630 101.659 1.00 77.90 435 PRO x C 1
ATOM 1756 O O . PRO A 1 435 ? 113.655 132.257 102.200 1.00 77.90 435 PRO x O 1
ATOM 1760 N N . GLY A 1 436 ? 114.375 130.894 100.569 1.00 71.09 436 GLY x N 1
ATOM 1761 C CA . GLY A 1 436 ? 113.045 130.450 100.204 1.00 71.09 436 GLY x CA 1
ATOM 1762 C C . GLY A 1 436 ? 113.094 129.108 99.511 1.00 71.09 436 GLY x C 1
ATOM 1763 O O . GLY A 1 436 ? 113.666 129.002 98.427 1.00 71.09 436 GLY x O 1
ATOM 1764 N N . ASP A 1 437 ? 112.430 128.104 100.069 1.00 66.42 437 ASP x N 1
ATOM 1765 C CA . ASP A 1 437 ? 112.635 126.720 99.671 1.00 66.42 437 ASP x CA 1
ATOM 1766 C C . ASP A 1 437 ? 111.634 126.296 98.601 1.00 66.42 437 ASP x C 1
ATOM 1767 O O . ASP A 1 437 ? 110.598 126.931 98.398 1.00 66.42 437 ASP x O 1
ATOM 1772 N N . ILE A 1 438 ? 111.964 125.209 97.906 1.00 60.04 438 ILE x N 1
ATOM 1773 C CA . ILE A 1 438 ? 111.214 124.751 96.742 1.00 60.04 438 ILE x CA 1
ATOM 1774 C C . ILE A 1 438 ? 110.454 123.482 97.103 1.00 60.04 438 ILE x C 1
ATOM 1775 O O . ILE A 1 438 ? 111.003 122.577 97.741 1.00 60.04 438 ILE x O 1
ATOM 1780 N N . LEU A 1 439 ? 109.179 123.422 96.715 1.00 56.68 439 LEU x N 1
ATOM 1781 C CA . LEU A 1 439 ? 108.365 122.217 96.808 1.00 56.68 439 LEU x CA 1
ATOM 1782 C C . LEU A 1 439 ? 107.956 121.785 95.412 1.00 56.68 439 LEU x C 1
ATOM 1783 O O . LEU A 1 439 ? 107.461 122.599 94.629 1.00 56.68 439 LEU x O 1
ATOM 1788 N N . VAL A 1 440 ? 108.165 120.513 95.100 1.00 55.86 440 VAL x N 1
ATOM 1789 C CA . VAL A 1 440 ? 107.734 119.940 93.832 1.00 55.86 440 VAL x CA 1
ATOM 1790 C C . VAL A 1 440 ? 106.749 118.822 94.133 1.00 55.86 440 VAL x C 1
ATOM 1791 O O . VAL A 1 440 ? 107.047 117.921 94.924 1.00 55.86 440 VAL x O 1
ATOM 1795 N N . PHE A 1 441 ? 105.574 118.889 93.512 1.00 57.13 441 PHE x N 1
ATOM 1796 C CA . PHE A 1 441 ? 104.552 117.863 93.661 1.00 57.13 441 PHE x CA 1
ATOM 1797 C C . PHE A 1 441 ? 104.717 116.840 92.548 1.00 57.13 441 PHE x C 1
ATOM 1798 O O . PHE A 1 441 ? 104.329 117.090 91.405 1.00 57.13 441 PHE x O 1
ATOM 1806 N N . LEU A 1 442 ? 105.274 115.685 92.883 1.00 62.73 442 LEU x N 1
ATOM 1807 C CA . LEU A 1 442 ? 105.455 114.606 91.927 1.00 62.73 442 LEU x CA 1
ATOM 1808 C C . LEU A 1 442 ? 104.342 113.583 92.094 1.00 62.73 442 LEU x C 1
ATOM 1809 O O . LEU A 1 442 ? 103.800 113.405 93.186 1.00 62.73 442 LEU x O 1
ATOM 1814 N N . THR A 1 443 ? 103.999 112.911 90.994 1.00 62.69 443 THR x N 1
ATOM 1815 C CA . THR A 1 443 ? 102.758 112.150 90.963 1.00 62.69 443 THR x CA 1
ATOM 1816 C C . THR A 1 443 ? 102.849 110.814 91.684 1.00 62.69 443 THR x C 1
ATOM 1817 O O . THR A 1 443 ? 101.808 110.212 91.959 1.00 62.69 443 THR x O 1
ATOM 1821 N N . GLY A 1 444 ? 104.048 110.339 92.012 1.00 65.96 444 GLY x N 1
ATOM 1822 C CA . GLY A 1 444 ? 104.158 109.018 92.590 1.00 65.96 444 GLY x CA 1
ATOM 1823 C C . GLY A 1 444 ? 105.366 108.877 93.487 1.00 65.96 444 GLY x C 1
ATOM 1824 O O . GLY A 1 444 ? 106.112 109.827 93.724 1.00 65.96 444 GLY x O 1
ATOM 1825 N N . GLN A 1 445 ? 105.545 107.655 93.990 1.00 72.32 445 GLN x N 1
ATOM 1826 C CA . GLN A 1 445 ? 106.661 107.332 94.870 1.00 72.32 445 GLN x CA 1
ATOM 1827 C C . GLN A 1 445 ? 107.927 107.009 94.088 1.00 72.32 445 GLN x C 1
ATOM 1828 O O . GLN A 1 445 ? 109.032 107.283 94.567 1.00 72.32 445 GLN x O 1
ATOM 1834 N N . GLU A 1 446 ? 107.793 106.433 92.892 1.00 73.80 446 GLU x N 1
ATOM 1835 C CA . GLU A 1 446 ? 108.972 106.081 92.109 1.00 73.80 446 GLU x CA 1
ATOM 1836 C C . GLU A 1 446 ? 109.587 107.299 91.434 1.00 73.80 446 GLU x C 1
ATOM 1837 O O . GLU A 1 446 ? 110.808 107.354 91.252 1.00 73.80 446 GLU x O 1
ATOM 1843 N N . GLU A 1 447 ? 108.764 108.280 91.054 1.00 72.19 447 GLU x N 1
ATOM 1844 C CA . GLU A 1 447 ? 109.281 109.448 90.351 1.00 72.19 447 GLU x CA 1
ATOM 1845 C C . GLU A 1 447 ? 110.056 110.363 91.291 1.00 72.19 447 GLU x C 1
ATOM 1846 O O . GLU A 1 447 ? 110.952 111.087 90.847 1.00 72.19 447 GLU x O 1
ATOM 1852 N N . ILE A 1 448 ? 109.747 110.319 92.590 1.00 69.08 448 ILE x N 1
ATOM 1853 C CA . ILE A 1 448 ? 110.506 111.083 93.576 1.00 69.08 448 ILE x CA 1
ATOM 1854 C C . ILE A 1 448 ? 111.950 110.596 93.642 1.00 69.08 448 ILE x C 1
ATOM 1855 O O . ILE A 1 448 ? 112.889 111.400 93.665 1.00 69.08 448 ILE x O 1
ATOM 1860 N N . GLU A 1 449 ? 112.153 109.277 93.618 1.00 74.87 449 GLU x N 1
ATOM 1861 C CA . GLU A 1 449 ? 113.510 108.736 93.663 1.00 74.87 449 GLU x CA 1
ATOM 1862 C C . GLU A 1 449 ? 114.253 108.942 92.349 1.00 74.87 449 GLU x C 1
ATOM 1863 O O . GLU A 1 449 ? 115.470 109.163 92.351 1.00 74.87 449 GLU x O 1
ATOM 1869 N N . ARG A 1 450 ? 113.549 108.862 91.215 1.00 76.69 450 ARG x N 1
ATOM 1870 C CA . ARG A 1 450 ? 114.199 109.099 89.929 1.00 76.69 450 ARG x CA 1
ATOM 1871 C C . ARG A 1 450 ? 114.582 110.563 89.761 1.00 76.69 450 ARG x C 1
ATOM 1872 O O . ARG A 1 450 ? 115.610 110.875 89.153 1.00 76.69 450 ARG x O 1
ATOM 1880 N N . THR A 1 451 ? 113.760 111.474 90.282 1.00 74.89 451 THR x N 1
ATOM 1881 C CA . THR A 1 451 ? 114.073 112.894 90.175 1.00 74.89 451 THR x CA 1
ATOM 1882 C C . THR A 1 451 ? 115.166 113.280 91.161 1.00 74.89 451 THR x C 1
ATOM 1883 O O . THR A 1 451 ? 115.998 114.144 90.864 1.00 74.89 451 THR x O 1
ATOM 1887 N N . LYS A 1 452 ? 115.186 112.640 92.332 1.00 77.08 452 LYS x N 1
ATOM 1888 C CA . LYS A 1 452 ? 116.222 112.913 93.323 1.00 77.08 452 LYS x CA 1
ATOM 1889 C C . LYS A 1 452 ? 117.594 112.501 92.815 1.00 77.08 452 LYS x C 1
ATOM 1890 O O . LYS A 1 452 ? 118.550 113.279 92.891 1.00 77.08 452 LYS x O 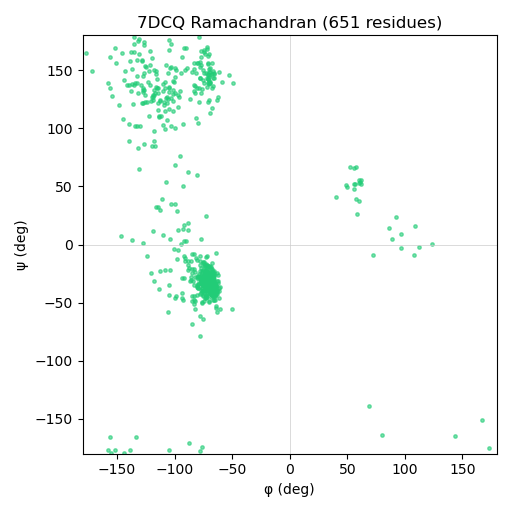1
ATOM 1896 N N . THR A 1 453 ? 117.695 111.281 9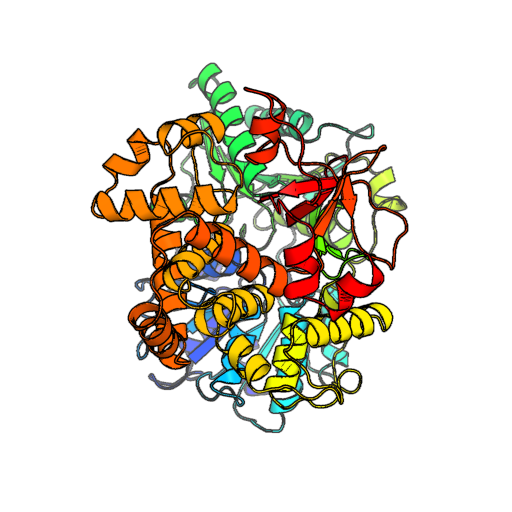2.272 1.00 82.06 453 THR x N 1
ATOM 1897 C CA . THR A 1 453 ? 118.966 110.748 91.784 1.00 82.06 453 THR x CA 1
ATOM 1898 C C . THR A 1 453 ? 119.493 111.558 90.605 1.00 82.06 453 THR x C 1
ATOM 1899 O O . THR A 1 453 ? 120.701 111.802 90.498 1.00 82.06 453 THR x O 1
ATOM 1903 N N . LYS A 1 454 ? 118.594 112.014 89.731 1.00 84.27 454 LYS x N 1
ATOM 1904 C CA . LYS A 1 454 ? 118.987 112.898 88.641 1.00 84.27 454 LYS x CA 1
ATOM 1905 C C . LYS A 1 454 ? 119.435 114.261 89.159 1.00 84.27 454 LYS x C 1
ATOM 1906 O O . LYS A 1 454 ? 120.278 114.918 88.535 1.00 84.27 454 LYS x O 1
ATOM 1912 N N . LEU A 1 455 ? 118.926 114.683 90.315 1.00 84.44 455 LEU x N 1
ATOM 1913 C CA . LEU A 1 455 ? 119.185 116.042 90.770 1.00 84.44 455 LEU x CA 1
ATOM 1914 C C . LEU A 1 455 ? 120.563 116.191 91.406 1.00 84.44 455 LEU x C 1
ATOM 1915 O O . LEU A 1 455 ? 121.148 117.278 91.340 1.00 84.44 455 LEU x O 1
ATOM 1920 N N . GLU A 1 456 ? 121.111 115.135 92.018 1.00 87.53 456 GLU x N 1
ATOM 1921 C CA . GLU A 1 456 ? 122.483 115.243 92.508 1.00 87.53 456 GLU x CA 1
ATOM 1922 C C . GLU A 1 456 ? 123.494 115.154 91.374 1.00 87.53 456 GLU x C 1
ATOM 1923 O O . GLU A 1 456 ? 124.635 115.601 91.537 1.00 87.53 456 GLU x O 1
ATOM 1929 N N . GLU A 1 457 ? 123.111 114.546 90.245 1.00 90.44 457 GLU x N 1
ATOM 1930 C CA . GLU A 1 457 ? 124.019 114.448 89.105 1.00 90.44 457 GLU x CA 1
ATOM 1931 C C . GLU A 1 457 ? 124.356 115.822 88.546 1.00 90.44 457 GLU x C 1
ATOM 1932 O O . GLU A 1 457 ? 125.507 116.085 88.183 1.00 90.44 457 GLU x O 1
ATOM 1938 N N . ILE A 1 458 ? 123.367 116.715 88.474 1.00 92.52 458 ILE x N 1
ATOM 1939 C CA . ILE A 1 458 ? 123.657 118.090 88.087 1.00 92.52 458 ILE x CA 1
ATOM 1940 C C . ILE A 1 458 ? 124.338 118.819 89.237 1.00 92.52 458 ILE x C 1
ATOM 1941 O O . ILE A 1 458 ? 125.191 119.690 89.020 1.00 92.52 458 ILE x O 1
ATOM 1946 N N . MET A 1 459 ? 124.001 118.455 90.476 1.00 94.48 459 MET x N 1
ATOM 1947 C CA . MET A 1 459 ? 124.560 119.146 91.632 1.00 94.48 459 MET x CA 1
ATOM 1948 C C . MET A 1 459 ? 126.026 118.783 91.850 1.00 94.48 459 MET x C 1
ATOM 1949 O O . MET A 1 459 ? 126.798 119.604 92.358 1.00 94.48 459 MET x O 1
ATOM 1954 N N . SER A 1 460 ? 126.432 117.573 91.462 1.00 97.80 460 SER x N 1
ATOM 1955 C CA . SER A 1 460 ? 127.842 117.210 91.552 1.00 97.80 460 SER x CA 1
ATOM 1956 C C . SER A 1 460 ? 128.673 117.921 90.494 1.00 97.80 460 SER x C 1
ATOM 1957 O O . SER A 1 460 ? 129.871 118.150 90.703 1.00 97.80 460 SER x O 1
ATOM 1960 N N . LYS A 1 461 ? 128.063 118.258 89.352 1.00 100.58 461 LYS x N 1
ATOM 1961 C CA . LYS A 1 461 ? 128.780 118.957 88.290 1.00 100.58 461 LYS x CA 1
ATOM 1962 C C . LYS A 1 461 ? 129.138 120.379 88.700 1.00 100.58 461 LYS x C 1
ATOM 1963 O O . LYS A 1 461 ? 130.201 120.889 88.329 1.00 100.58 461 LYS x O 1
ATOM 1969 N N . LEU A 1 462 ? 128.262 121.037 89.459 1.00 103.51 462 LEU x N 1
ATOM 1970 C CA . LEU A 1 462 ? 128.528 122.409 89.868 1.00 103.51 462 LEU x CA 1
ATOM 1971 C C . LEU A 1 462 ? 129.488 122.482 91.046 1.00 103.51 462 LEU x C 1
ATOM 1972 O O . LEU A 1 462 ? 130.298 123.413 91.119 1.00 103.51 462 LEU x O 1
ATOM 1977 N N . GLY A 1 463 ? 129.431 121.510 91.957 1.00 106.38 463 GLY x N 1
ATOM 1978 C CA . GLY A 1 463 ? 130.269 121.558 93.144 1.00 106.38 463 GLY x CA 1
ATOM 1979 C C . GLY A 1 463 ? 129.835 122.673 94.076 1.00 106.38 463 GLY x C 1
ATOM 1980 O O . GLY A 1 463 ? 128.642 122.918 94.281 1.00 106.38 463 GLY x O 1
ATOM 1981 N N . SER A 1 464 ? 130.818 123.368 94.643 1.00 110.40 464 SER x N 1
ATOM 1982 C CA . SER A 1 464 ? 130.570 124.526 95.500 1.00 110.40 464 SER x CA 1
ATOM 1983 C C . SER A 1 464 ? 130.768 125.829 94.743 1.00 110.40 464 SER x C 1
ATOM 1984 O O . SER A 1 464 ? 131.242 126.821 95.304 1.00 110.40 464 SER x O 1
ATOM 1987 N N . ARG A 1 465 ? 130.422 125.846 93.454 1.00 104.88 465 ARG x N 1
ATOM 1988 C CA . ARG A 1 465 ? 130.594 127.055 92.657 1.00 104.88 465 ARG x CA 1
ATOM 1989 C C . ARG A 1 465 ? 129.521 128.087 92.983 1.00 104.88 465 ARG x C 1
ATOM 1990 O O . ARG A 1 465 ? 129.821 129.176 93.483 1.00 104.88 465 ARG x O 1
ATOM 1998 N N . THR A 1 466 ? 128.258 127.766 92.700 1.00 100.22 466 THR x N 1
ATOM 1999 C CA . THR A 1 466 ? 127.177 128.739 92.897 1.00 100.22 466 THR x CA 1
ATOM 2000 C C . THR A 1 466 ? 126.671 128.741 94.336 1.00 100.22 466 THR x C 1
ATOM 2001 O O . THR A 1 466 ? 126.926 129.687 95.088 1.00 100.22 466 THR x O 1
ATOM 2005 N N . LYS A 1 467 ? 126.011 127.661 94.749 1.00 89.05 467 LYS x N 1
ATOM 2006 C CA . LYS A 1 467 ? 125.313 127.584 96.034 1.00 89.05 467 LYS x CA 1
ATOM 2007 C C . LYS A 1 467 ? 125.203 126.119 96.445 1.00 89.05 467 LYS x C 1
ATOM 2008 O O . LYS A 1 467 ? 125.874 125.246 95.883 1.00 89.05 467 LYS x O 1
ATOM 2014 N N . GLN A 1 468 ? 124.341 125.854 97.424 1.00 84.13 468 GLN x N 1
ATOM 2015 C CA . GLN A 1 468 ? 124.134 124.530 97.992 1.00 84.13 468 GLN x CA 1
ATOM 2016 C C . GLN A 1 468 ? 122.664 124.149 97.870 1.00 84.13 468 GLN x C 1
ATOM 2017 O O . GLN A 1 468 ? 121.783 124.990 98.066 1.00 84.13 468 GLN x O 1
ATOM 2023 N N . MET A 1 469 ? 122.397 122.885 97.540 1.00 79.91 469 MET x N 1
ATOM 2024 C CA . MET A 1 469 ? 121.033 122.381 97.404 1.00 79.91 469 MET x CA 1
ATOM 2025 C C . MET A 1 469 ? 120.867 121.115 98.227 1.00 79.91 469 MET x C 1
ATOM 2026 O O . MET A 1 469 ? 121.577 120.132 98.004 1.00 79.91 469 MET x O 1
ATOM 2031 N N . ILE A 1 470 ? 119.916 121.133 99.155 1.00 72.18 470 ILE x N 1
ATOM 2032 C CA . ILE A 1 470 ? 119.561 119.967 99.957 1.00 72.18 470 ILE x CA 1
ATOM 2033 C C . ILE A 1 470 ? 118.261 119.399 99.406 1.00 72.18 470 ILE x C 1
ATOM 2034 O O . ILE A 1 470 ? 117.268 120.121 99.273 1.00 72.18 470 ILE x O 1
ATOM 2039 N N . ILE A 1 471 ? 118.258 118.112 99.081 1.00 71.07 471 ILE x N 1
ATOM 2040 C CA . ILE A 1 471 ? 117.093 117.452 98.504 1.00 71.07 471 ILE x CA 1
ATOM 2041 C C . ILE A 1 471 ? 116.448 116.598 99.585 1.00 71.07 471 ILE x C 1
ATOM 2042 O O . ILE A 1 471 ? 117.134 115.829 100.270 1.00 71.07 471 ILE x O 1
ATOM 2047 N N . THR A 1 472 ? 115.135 116.732 99.746 1.00 69.76 472 THR x N 1
ATOM 2048 C CA . THR A 1 472 ? 114.413 116.109 100.853 1.00 69.76 472 THR x CA 1
ATOM 2049 C C . THR A 1 472 ? 113.164 115.410 100.333 1.00 69.76 472 THR x C 1
ATOM 2050 O O . THR A 1 472 ? 112.153 116.071 100.046 1.00 69.76 472 THR x O 1
ATOM 2054 N N . PRO A 1 473 ? 113.189 114.090 100.189 1.00 70.59 473 PRO x N 1
ATOM 2055 C CA . PRO A 1 473 ? 112.001 113.377 99.715 1.00 70.59 473 PRO x CA 1
ATOM 2056 C C . PRO A 1 473 ? 111.035 113.059 100.844 1.00 70.59 473 PRO x C 1
ATOM 2057 O O . PRO A 1 473 ? 111.427 112.840 101.993 1.00 70.59 473 PRO x O 1
ATOM 2061 N N . ILE A 1 474 ? 109.745 113.043 100.505 1.00 67.53 474 ILE x N 1
ATOM 2062 C CA . ILE A 1 474 ? 108.685 112.648 101.432 1.00 67.53 474 ILE x CA 1
ATOM 2063 C C . ILE A 1 474 ? 107.821 111.614 100.720 1.00 67.53 474 ILE x C 1
ATOM 2064 O O . ILE A 1 474 ? 106.990 111.963 99.875 1.00 67.53 474 ILE x O 1
ATOM 2069 N N . TYR A 1 475 ? 108.020 110.340 101.046 1.00 69.62 475 TYR x N 1
ATOM 2070 C CA . TYR A 1 475 ? 107.129 109.276 100.612 1.00 69.62 475 TYR x CA 1
ATOM 2071 C C . TYR A 1 475 ? 107.028 108.244 101.726 1.00 69.62 475 TYR x C 1
ATOM 2072 O O . TYR A 1 475 ? 107.621 108.398 102.798 1.00 69.62 475 TYR x O 1
ATOM 2081 N N . ALA A 1 476 ? 106.256 107.193 101.468 1.00 66.94 476 ALA x N 1
ATOM 2082 C CA . ALA A 1 476 ? 105.935 106.213 102.495 1.00 66.94 476 ALA x CA 1
ATOM 2083 C C . ALA A 1 476 ? 107.142 105.353 102.844 1.00 66.94 476 ALA x C 1
ATOM 2084 O O . ALA A 1 476 ? 107.955 105.006 101.981 1.00 66.94 476 ALA x O 1
ATOM 2086 N N . ASN A 1 477 ? 107.246 105.028 104.139 1.00 65.78 477 ASN x N 1
ATOM 2087 C CA . ASN A 1 477 ? 108.237 104.100 104.701 1.00 65.78 477 ASN x CA 1
ATOM 2088 C C . ASN A 1 477 ? 109.671 104.565 104.445 1.00 65.78 477 ASN x C 1
ATOM 2089 O O . ASN A 1 477 ? 110.493 103.852 103.869 1.00 65.78 477 ASN x O 1
ATOM 2094 N N . LEU A 1 478 ? 109.957 105.787 104.872 1.00 77.55 478 LEU x N 1
ATOM 2095 C CA . LEU A 1 478 ? 111.309 106.313 104.891 1.00 77.55 478 LEU x CA 1
ATOM 2096 C C . LEU A 1 478 ? 112.032 105.846 106.151 1.00 77.55 478 LEU x C 1
ATOM 2097 O O . LEU A 1 478 ? 111.393 105.500 107.147 1.00 77.55 478 LEU x O 1
ATOM 2102 N N . PRO A 1 479 ? 113.364 105.799 106.131 1.00 87.20 479 PRO x N 1
ATOM 2103 C CA . PRO A 1 479 ? 114.097 105.489 107.362 1.00 87.20 479 PRO x CA 1
ATOM 2104 C C . PRO A 1 479 ? 114.006 106.621 108.374 1.00 87.20 479 PRO x C 1
ATOM 2105 O O . PRO A 1 479 ? 113.630 107.752 108.060 1.00 87.20 479 PRO x O 1
ATOM 2109 N N . GLN A 1 480 ? 114.358 106.280 109.618 1.00 95.54 480 GLN x N 1
ATOM 2110 C CA . GLN A 1 480 ? 114.296 107.237 110.720 1.00 95.54 480 GLN x CA 1
ATOM 2111 C C . GLN A 1 480 ? 115.320 108.353 110.544 1.00 95.54 480 GLN x C 1
ATOM 2112 O O . GLN A 1 480 ? 115.096 109.480 111.000 1.00 95.54 480 GLN x O 1
ATOM 2118 N N . GLU A 1 481 ? 116.440 108.058 109.875 1.00 93.70 481 GLU x N 1
ATOM 2119 C CA . GLU A 1 481 ? 117.421 109.086 109.538 1.00 93.70 481 GLU x CA 1
ATOM 2120 C C . GLU A 1 481 ? 116.868 110.095 108.540 1.00 93.70 481 GLU x C 1
ATOM 2121 O O . GLU A 1 481 ? 117.317 111.246 108.508 1.00 93.70 481 GLU x O 1
ATOM 2127 N N . GLN A 1 482 ? 115.902 109.687 107.712 1.00 89.00 482 GLN x N 1
ATOM 2128 C CA . GLN A 1 482 ? 115.278 110.606 106.772 1.00 89.00 482 GLN x CA 1
ATOM 2129 C C . GLN A 1 482 ? 114.132 111.379 107.416 1.00 89.00 482 GLN x C 1
ATOM 2130 O O . GLN A 1 482 ? 113.881 112.531 107.043 1.00 89.00 482 GLN x O 1
ATOM 2136 N N . GLN A 1 483 ? 113.452 110.775 108.399 1.00 89.53 483 GLN x N 1
ATOM 2137 C CA . GLN A 1 483 ? 112.367 111.454 109.103 1.00 89.53 483 GLN x CA 1
ATOM 2138 C C . GLN A 1 483 ? 112.870 112.643 109.911 1.00 89.53 483 GLN x C 1
ATOM 2139 O O . GLN A 1 483 ? 112.143 113.626 110.084 1.00 89.53 483 GLN x O 1
ATOM 2145 N N . LEU A 1 484 ? 114.099 112.569 110.419 1.00 90.71 484 LEU x N 1
ATOM 2146 C CA . LEU A 1 484 ? 114.682 113.717 111.101 1.00 90.71 484 LEU x CA 1
ATOM 2147 C C . LEU A 1 484 ? 115.068 114.811 110.115 1.00 90.71 484 LEU x C 1
ATOM 2148 O O . LEU A 1 484 ? 114.968 115.999 110.433 1.00 90.71 484 LEU x O 1
ATOM 2153 N N . LYS A 1 485 ? 115.508 114.430 108.912 1.00 87.21 485 LYS x N 1
ATOM 2154 C CA . LYS A 1 485 ? 116.051 115.409 107.975 1.00 87.21 485 LYS x CA 1
ATOM 2155 C C . LYS A 1 485 ? 114.950 116.272 107.365 1.00 87.21 485 LYS x C 1
ATOM 2156 O O . LYS A 1 485 ? 115.213 117.410 106.956 1.00 87.21 485 LYS x O 1
ATOM 2162 N N . ILE A 1 486 ? 113.717 115.761 107.311 1.00 84.45 486 ILE x N 1
ATOM 2163 C CA . ILE A 1 486 ? 112.597 116.563 106.826 1.00 84.45 486 ILE x CA 1
ATOM 2164 C C . ILE A 1 486 ? 112.286 117.687 107.808 1.00 84.45 486 ILE x C 1
ATOM 2165 O O . ILE A 1 486 ? 111.999 118.822 107.408 1.00 84.45 486 ILE x O 1
ATOM 2170 N N . PHE A 1 487 ? 112.387 117.401 109.105 1.00 84.05 487 PHE x N 1
ATOM 2171 C CA . PHE A 1 487 ? 111.836 118.248 110.156 1.00 84.05 487 PHE x CA 1
ATOM 2172 C C . PHE A 1 487 ? 112.905 119.079 110.860 1.00 84.05 487 PHE x C 1
ATOM 2173 O O . PHE A 1 487 ? 112.813 119.302 112.072 1.00 84.05 487 PHE x O 1
ATOM 2181 N N . GLN A 1 488 ? 113.927 119.526 110.139 1.00 88.43 488 GLN x N 1
ATOM 2182 C CA . GLN A 1 488 ? 114.966 120.343 110.745 1.00 88.43 488 GLN x CA 1
ATOM 2183 C C . GLN A 1 488 ? 115.156 121.639 109.972 1.00 88.43 488 GLN x C 1
ATOM 2184 O O . GLN A 1 488 ? 114.957 121.676 108.754 1.00 88.43 488 GLN x O 1
ATOM 2190 N N . PRO A 1 489 ? 115.518 122.723 110.662 1.00 88.85 489 PRO x N 1
ATOM 2191 C CA . PRO A 1 489 ? 115.770 123.991 109.967 1.00 88.85 489 PRO x CA 1
ATOM 2192 C C . PRO A 1 489 ? 117.030 123.938 109.118 1.00 88.85 489 PRO x C 1
ATOM 2193 O O . PRO A 1 489 ? 118.048 123.367 109.515 1.00 88.85 489 PRO x O 1
ATOM 2197 N N . THR A 1 490 ? 116.949 124.541 107.938 1.00 90.25 490 THR x N 1
ATOM 2198 C CA . THR A 1 490 ? 118.124 124.666 107.090 1.00 90.25 490 THR x CA 1
ATOM 2199 C C . THR A 1 490 ? 119.049 125.750 107.637 1.00 90.25 490 THR x C 1
ATOM 2200 O O . THR A 1 490 ? 118.579 126.785 108.118 1.00 90.25 490 THR x O 1
ATOM 2204 N N . PRO A 1 491 ? 120.365 125.547 107.578 1.00 92.87 491 PRO x N 1
ATOM 2205 C CA . PRO A 1 491 ? 121.293 126.625 107.951 1.00 92.87 491 PRO x CA 1
ATOM 2206 C C . PRO A 1 491 ? 121.407 127.691 106.871 1.00 92.87 491 PRO x C 1
ATOM 2207 O O . PRO A 1 491 ? 120.675 127.661 105.876 1.00 92.87 491 PRO x O 1
ATOM 2211 N N . GLU A 1 492 ? 122.314 128.645 107.064 1.00 96.20 492 GLU x N 1
ATOM 2212 C CA . GLU A 1 492 ? 122.516 129.699 106.078 1.00 96.20 492 GLU x CA 1
ATOM 2213 C C . GLU A 1 492 ? 123.151 129.142 104.808 1.00 96.20 492 GLU x C 1
ATOM 2214 O O . GLU A 1 492 ? 123.904 128.164 104.840 1.00 96.20 492 GLU x O 1
ATOM 2220 N N . ASN A 1 493 ? 122.804 129.769 103.675 1.00 91.80 493 ASN x N 1
ATOM 2221 C CA . ASN A 1 493 ? 123.260 129.430 102.321 1.00 91.80 493 ASN x CA 1
ATOM 2222 C C . ASN A 1 493 ? 122.926 127.996 101.914 1.00 91.80 493 ASN x C 1
ATOM 2223 O O . ASN A 1 493 ? 123.609 127.415 101.066 1.00 91.80 493 ASN x O 1
ATOM 2228 N N . CYS A 1 494 ? 121.881 127.413 102.494 1.00 86.80 494 CYS x N 1
ATOM 2229 C CA . CYS A 1 494 ? 121.414 126.081 102.137 1.00 86.80 494 CYS x CA 1
ATOM 2230 C C . CYS A 1 494 ? 119.981 126.186 101.639 1.00 86.80 494 CYS x C 1
ATOM 2231 O O . CYS A 1 494 ? 119.122 126.751 102.322 1.00 86.80 494 CYS x O 1
ATOM 2234 N N . ARG A 1 495 ? 119.727 125.641 100.457 1.00 76.87 495 ARG x N 1
ATOM 2235 C CA . ARG A 1 495 ? 118.431 125.739 99.798 1.00 76.87 495 ARG x CA 1
ATOM 2236 C C . ARG A 1 495 ? 117.789 124.361 99.758 1.00 76.87 495 ARG x C 1
ATOM 2237 O O . ARG A 1 495 ? 118.241 123.485 99.017 1.00 76.87 495 ARG x O 1
ATOM 2245 N N . LYS A 1 496 ? 116.719 124.178 100.522 1.00 70.34 496 LYS x N 1
ATOM 2246 C CA . LYS A 1 496 ? 116.039 122.893 100.582 1.00 70.34 496 LYS x CA 1
ATOM 2247 C C . LYS A 1 496 ? 115.080 122.754 99.410 1.00 70.34 496 LYS x C 1
ATOM 2248 O O . LYS A 1 496 ? 114.288 123.658 99.139 1.00 70.34 496 LYS x O 1
ATOM 2254 N N . VAL A 1 497 ? 115.168 121.631 98.707 1.00 64.98 497 VAL x N 1
ATOM 2255 C CA . VAL A 1 497 ? 114.189 121.249 97.697 1.00 64.98 497 VAL x CA 1
ATOM 2256 C C . VAL A 1 497 ? 113.462 120.016 98.206 1.00 64.98 497 VAL x C 1
ATOM 2257 O O . VAL A 1 497 ? 114.098 119.010 98.540 1.00 64.98 497 VAL x O 1
ATOM 2261 N N . VAL A 1 498 ? 112.137 120.092 98.273 1.00 59.48 498 VAL x N 1
ATOM 2262 C CA . VAL A 1 498 ? 111.315 119.027 98.831 1.00 59.48 498 VAL x CA 1
ATOM 2263 C C . VAL A 1 498 ? 110.546 118.373 97.692 1.00 59.48 498 VAL x C 1
ATOM 2264 O O . VAL A 1 498 ? 109.948 119.064 96.859 1.00 59.48 498 VAL x O 1
ATOM 2268 N N . LEU A 1 499 ? 110.575 117.046 97.647 1.00 60.48 499 LEU x N 1
ATOM 2269 C CA . LEU A 1 499 ? 109.845 116.263 96.659 1.00 60.48 499 LEU x CA 1
ATOM 2270 C C . LEU A 1 499 ? 108.773 115.477 97.402 1.00 60.48 499 LEU x C 1
ATOM 2271 O O . LEU A 1 499 ? 109.089 114.561 98.167 1.00 60.48 499 LEU x O 1
ATOM 2276 N N . ALA A 1 500 ? 107.512 115.840 97.189 1.00 60.42 500 ALA x N 1
ATOM 2277 C CA . ALA A 1 500 ? 106.394 115.197 97.861 1.00 60.42 500 ALA x CA 1
ATOM 2278 C C . ALA A 1 500 ? 105.292 114.907 96.855 1.00 60.42 500 ALA x C 1
ATOM 2279 O O . ALA A 1 500 ? 105.360 115.305 95.690 1.00 60.42 500 ALA x O 1
ATOM 2281 N N . THR A 1 501 ? 104.272 114.186 97.314 1.00 60.55 501 THR x N 1
ATOM 2282 C CA . THR A 1 501 ? 103.136 113.822 96.478 1.00 60.55 501 THR x CA 1
ATOM 2283 C C . THR A 1 501 ? 101.885 114.635 96.790 1.00 60.55 501 THR x C 1
ATOM 2284 O O . THR A 1 501 ? 101.214 115.110 95.868 1.00 60.55 501 THR x O 1
ATOM 2288 N N . ASN A 1 502 ? 101.574 114.842 98.069 1.00 61.37 502 ASN x N 1
ATOM 2289 C CA . ASN A 1 502 ? 100.355 115.523 98.478 1.00 61.37 502 ASN x CA 1
ATOM 2290 C C . ASN A 1 502 ? 100.684 116.673 99.421 1.00 61.37 502 ASN x C 1
ATOM 2291 O O . ASN A 1 502 ? 101.828 116.870 99.831 1.00 61.37 502 ASN x O 1
ATOM 2296 N N . ILE A 1 503 ? 99.646 117.434 99.763 1.00 58.82 503 ILE x N 1
ATOM 2297 C CA . ILE A 1 503 ? 99.822 118.696 100.471 1.00 58.82 503 ILE x CA 1
ATOM 2298 C C . ILE A 1 503 ? 100.022 118.467 101.963 1.00 58.82 503 ILE x C 1
ATOM 2299 O O . ILE A 1 503 ? 100.802 119.173 102.611 1.00 58.82 503 ILE x O 1
ATOM 2304 N N . ALA A 1 504 ? 99.339 117.464 102.524 1.00 60.25 504 ALA x N 1
ATOM 2305 C CA . ALA A 1 504 ? 99.225 117.330 103.974 1.00 60.25 504 ALA x CA 1
ATOM 2306 C C . ALA A 1 504 ? 100.522 116.875 104.630 1.00 60.25 504 ALA x C 1
ATOM 2307 O O . ALA A 1 504 ? 100.710 117.087 105.832 1.00 60.25 504 ALA x O 1
ATOM 2309 N N . GLU A 1 505 ? 101.417 116.237 103.876 1.00 63.68 505 GLU x N 1
ATOM 2310 C CA . GLU A 1 505 ? 102.694 115.828 104.448 1.00 63.68 505 GLU x CA 1
ATOM 2311 C C . GLU A 1 505 ? 103.651 117.003 104.572 1.00 63.68 505 GLU x C 1
ATOM 2312 O O . GLU A 1 505 ? 104.539 116.993 105.433 1.00 63.68 505 GLU x O 1
ATOM 2318 N N . THR A 1 506 ? 103.485 118.018 103.722 1.00 63.31 506 THR x N 1
ATOM 2319 C CA . THR A 1 506 ? 104.463 119.084 103.570 1.00 63.31 506 THR x CA 1
ATOM 2320 C C . THR A 1 506 ? 104.421 120.115 104.685 1.00 63.31 506 THR x C 1
ATOM 2321 O O . THR A 1 506 ? 105.318 120.961 104.747 1.00 63.31 506 THR x O 1
ATOM 2325 N N . SER A 1 507 ? 103.412 120.082 105.548 1.00 66.59 507 SER x N 1
ATOM 2326 C CA . SER A 1 507 ? 103.283 121.092 106.587 1.00 66.59 507 SER x CA 1
ATOM 2327 C C . SER A 1 507 ? 104.326 120.883 107.680 1.00 66.59 507 SER x C 1
ATOM 2328 O O . SER A 1 507 ? 104.723 119.756 107.983 1.00 66.59 507 SER x O 1
ATOM 2331 N N . LEU A 1 508 ? 104.773 121.988 108.273 1.00 73.13 508 LEU x N 1
ATOM 2332 C CA . LEU A 1 508 ? 105.799 121.929 109.303 1.00 73.13 508 LEU x CA 1
ATOM 2333 C C . LEU A 1 508 ? 105.653 123.179 110.161 1.00 73.13 508 LEU x C 1
ATOM 2334 O O . LEU A 1 508 ? 105.019 124.155 109.755 1.00 73.13 508 LEU x O 1
ATOM 2339 N N . THR A 1 509 ? 106.226 123.132 111.367 1.00 77.63 509 THR x N 1
ATOM 2340 C CA . THR A 1 509 ? 106.037 124.212 112.334 1.00 77.63 509 THR x CA 1
ATOM 2341 C C . THR A 1 509 ? 106.756 125.490 111.909 1.00 77.63 509 THR x C 1
ATOM 2342 O O . THR A 1 509 ? 106.160 126.575 111.915 1.00 77.63 509 THR x O 1
ATOM 2346 N N . ILE A 1 510 ? 108.034 125.390 111.536 1.00 78.58 510 ILE x N 1
ATOM 2347 C CA . ILE A 1 510 ? 108.772 126.590 111.145 1.00 78.58 510 ILE x CA 1
ATOM 2348 C C . ILE A 1 510 ? 108.360 127.050 109.746 1.00 78.58 510 ILE x C 1
ATOM 2349 O O . ILE A 1 510 ? 108.154 128.249 109.518 1.00 78.58 510 ILE x O 1
ATOM 2354 N N . ASP A 1 511 ? 108.240 126.106 108.798 1.00 73.10 511 ASP x N 1
ATOM 2355 C CA . ASP A 1 511 ? 107.588 126.290 107.495 1.00 73.10 511 ASP x CA 1
ATOM 2356 C C . ASP A 1 511 ? 108.268 127.379 106.658 1.00 73.10 511 ASP x C 1
ATOM 2357 O O . ASP A 1 511 ? 107.634 128.324 106.191 1.00 73.10 511 ASP x O 1
ATOM 2362 N N . GLY A 1 512 ? 109.579 127.240 106.472 1.00 67.90 512 GLY x N 1
ATOM 2363 C CA . GLY A 1 512 ? 110.350 128.215 105.718 1.00 67.90 512 GLY x CA 1
ATOM 2364 C C . GLY A 1 512 ? 110.215 128.137 104.211 1.00 67.90 512 GLY x C 1
ATOM 2365 O O . GLY A 1 512 ? 110.909 128.874 103.506 1.00 67.90 512 GLY x O 1
ATOM 2366 N N . ILE A 1 513 ? 109.354 127.271 103.701 1.00 66.00 513 ILE x N 1
ATOM 2367 C CA . ILE A 1 513 ? 109.301 126.984 102.273 1.00 66.00 513 ILE x CA 1
ATOM 2368 C C . ILE A 1 513 ? 108.483 128.059 101.558 1.00 66.00 513 ILE x C 1
ATOM 2369 O O . ILE A 1 513 ? 107.454 128.524 102.064 1.00 66.00 513 ILE x O 1
ATOM 2374 N N . ARG A 1 514 ? 108.992 128.525 100.410 1.00 65.58 514 ARG x N 1
ATOM 2375 C CA . ARG A 1 514 ? 108.429 129.689 99.734 1.00 65.58 514 ARG x CA 1
ATOM 2376 C C . ARG A 1 514 ? 108.295 129.557 98.223 1.00 65.58 514 ARG x C 1
ATOM 2377 O O . ARG A 1 514 ? 107.919 130.539 97.578 1.00 65.58 514 ARG x O 1
ATOM 2385 N N . TYR A 1 515 ? 108.601 128.406 97.632 1.00 60.76 515 TYR x N 1
ATOM 2386 C CA . TYR A 1 515 ? 108.411 128.201 96.204 1.00 60.76 515 TYR x CA 1
ATOM 2387 C C . TYR A 1 515 ? 107.752 126.851 95.975 1.00 60.76 515 TYR x C 1
ATOM 2388 O O . TYR A 1 515 ? 108.083 125.872 96.645 1.00 60.76 515 TYR x O 1
ATOM 2397 N N . VAL A 1 516 ? 106.803 126.807 95.040 1.00 58.99 516 VAL x N 1
ATOM 2398 C CA . VAL A 1 516 ? 106.026 125.609 94.743 1.00 58.99 516 VAL x CA 1
ATOM 2399 C C . VAL A 1 516 ? 106.016 125.407 93.233 1.00 58.99 516 VAL x C 1
ATOM 2400 O O . VAL A 1 516 ? 105.736 126.346 92.481 1.00 58.99 516 VAL x O 1
ATOM 2404 N N . ILE A 1 517 ? 106.331 124.191 92.791 1.00 58.52 517 ILE x N 1
ATOM 2405 C CA . ILE A 1 517 ? 106.243 123.801 91.390 1.00 58.52 517 ILE x CA 1
ATOM 2406 C C . ILE A 1 517 ? 105.168 122.731 91.275 1.00 58.52 517 ILE x C 1
ATOM 2407 O O . ILE A 1 517 ? 105.170 121.759 92.038 1.00 58.52 517 ILE x O 1
ATOM 2412 N N . ASP A 1 518 ? 104.251 122.909 90.328 1.00 59.12 518 ASP x N 1
ATOM 2413 C CA . ASP A 1 518 ? 103.028 122.111 90.258 1.00 59.12 518 ASP x CA 1
ATOM 2414 C C . ASP A 1 518 ? 102.791 121.647 88.828 1.00 59.12 518 ASP x C 1
ATOM 2415 O O . ASP A 1 518 ? 102.318 122.434 87.987 1.00 59.12 518 ASP x O 1
ATOM 2420 N N . PRO A 1 519 ? 103.100 120.387 88.512 1.00 56.66 519 PRO x N 1
ATOM 2421 C CA . PRO A 1 519 ? 102.721 119.849 87.198 1.00 56.66 519 PRO x CA 1
ATOM 2422 C C . PRO A 1 519 ? 101.227 119.665 87.034 1.00 56.66 519 PRO x C 1
ATOM 2423 O O . PRO A 1 519 ? 100.720 119.792 85.913 1.00 56.66 519 PRO x O 1
ATOM 2427 N N . GLY A 1 520 ? 100.510 119.357 88.107 1.00 56.46 520 GLY x N 1
ATOM 2428 C CA . GLY A 1 520 ? 99.072 119.230 88.040 1.00 56.46 520 GLY x CA 1
ATOM 2429 C C . GLY A 1 520 ? 98.546 117.841 87.773 1.00 56.46 520 GLY x C 1
ATOM 2430 O O . GLY A 1 520 ? 97.425 117.712 87.272 1.00 56.46 520 GLY x O 1
ATOM 2431 N N . PHE A 1 521 ? 99.310 116.798 88.088 1.00 55.35 521 PHE x N 1
ATOM 2432 C CA . PHE A 1 521 ? 98.871 115.423 87.916 1.00 55.35 521 PHE x CA 1
ATOM 2433 C C . PHE A 1 521 ? 98.819 114.723 89.266 1.00 55.35 521 PHE x C 1
ATOM 2434 O O . PHE A 1 521 ? 99.575 115.054 90.182 1.00 55.35 521 PHE x O 1
ATOM 2442 N N . VAL A 1 522 ? 97.916 113.754 89.381 1.00 55.03 522 VAL x N 1
ATOM 2443 C CA . VAL A 1 522 ? 97.793 112.940 90.584 1.00 55.03 522 VAL x CA 1
ATOM 2444 C C . VAL A 1 522 ? 97.438 111.516 90.166 1.00 55.03 522 VAL x C 1
ATOM 2445 O O . VAL A 1 522 ? 96.705 111.306 89.195 1.00 55.03 522 VAL x O 1
ATOM 2449 N N . LYS A 1 523 ? 98.016 110.535 90.858 1.00 55.65 523 LYS x N 1
ATOM 2450 C CA . LYS A 1 523 ? 97.647 109.142 90.650 1.00 55.65 523 LYS x CA 1
ATOM 2451 C C . LYS A 1 523 ? 96.402 108.804 91.457 1.00 55.65 523 LYS x C 1
ATOM 2452 O O . LYS A 1 523 ? 96.318 109.118 92.647 1.00 55.65 523 LYS x O 1
ATOM 2458 N N . GLU A 1 524 ? 95.442 108.154 90.809 1.00 55.18 524 GLU x N 1
ATOM 2459 C CA . GLU A 1 524 ? 94.238 107.699 91.477 1.00 55.18 524 GLU x CA 1
ATOM 2460 C C . GLU A 1 524 ? 93.964 106.254 91.088 1.00 55.18 524 GLU x C 1
ATOM 2461 O O . GLU A 1 524 ? 94.445 105.759 90.067 1.00 55.18 524 GLU x O 1
ATOM 2467 N N . ASN A 1 525 ? 93.190 105.575 91.930 1.00 56.07 525 ASN x N 1
ATOM 2468 C CA . ASN A 1 525 ? 92.769 104.204 91.655 1.00 56.07 525 ASN x CA 1
ATOM 2469 C C . ASN A 1 525 ? 91.392 104.234 90.996 1.00 56.07 525 ASN x C 1
ATOM 2470 O O . ASN A 1 525 ? 90.360 103.968 91.611 1.00 56.07 525 ASN x O 1
ATOM 2475 N N . SER A 1 526 ? 91.401 104.589 89.716 1.00 56.74 526 SER x N 1
ATOM 2476 C CA . SER A 1 526 ? 90.164 104.741 88.966 1.00 56.74 526 SER x CA 1
ATOM 2477 C C . SER A 1 526 ? 89.493 103.393 88.736 1.00 56.74 526 SER x C 1
ATOM 2478 O O . SER A 1 526 ? 90.152 102.396 88.438 1.00 56.74 526 SER x O 1
ATOM 2481 N N . TYR A 1 527 ? 88.173 103.379 88.873 1.00 55.85 527 TYR x N 1
ATOM 2482 C CA . TYR A 1 527 ? 87.395 102.154 88.754 1.00 55.85 527 TYR x CA 1
ATOM 2483 C C . TYR A 1 527 ? 87.371 101.650 87.319 1.00 55.85 527 TYR x C 1
ATOM 2484 O O . TYR A 1 527 ? 87.228 102.427 86.371 1.00 55.85 527 TYR x O 1
ATOM 2493 N N . VAL A 1 528 ? 87.509 100.342 87.162 1.00 57.90 528 VAL x N 1
ATOM 2494 C CA . VAL A 1 528 ? 87.441 99.684 85.861 1.00 57.90 528 VAL x CA 1
ATOM 2495 C C . VAL A 1 528 ? 86.012 99.186 85.672 1.00 57.90 528 VAL x C 1
ATOM 2496 O O . VAL A 1 528 ? 85.460 98.586 86.599 1.00 57.90 528 VAL x O 1
ATOM 2500 N N . PRO A 1 529 ? 85.374 99.439 84.527 1.00 59.77 529 PRO x N 1
ATOM 2501 C CA . PRO A 1 529 ? 83.997 98.945 84.358 1.00 59.77 529 PRO x CA 1
ATOM 2502 C C . PRO A 1 529 ? 83.903 97.444 84.141 1.00 59.77 529 PRO x C 1
ATOM 2503 O O . PRO A 1 529 ? 82.990 96.811 84.684 1.00 59.77 529 PRO x O 1
ATOM 2507 N N . SER A 1 530 ? 84.817 96.855 83.362 1.00 61.04 530 SER x N 1
ATOM 2508 C CA . SER A 1 530 ? 84.671 95.454 82.972 1.00 61.04 530 SER x CA 1
ATOM 2509 C C . SER A 1 530 ? 84.941 94.508 84.137 1.00 61.04 530 SER x C 1
ATOM 2510 O O . SER A 1 530 ? 84.170 93.571 84.370 1.00 61.04 530 SER x O 1
ATOM 2513 N N . THR A 1 531 ? 86.015 94.736 84.882 1.00 58.84 531 THR x N 1
ATOM 2514 C CA . THR A 1 531 ? 86.332 93.930 86.050 1.00 58.84 531 THR x CA 1
ATOM 2515 C C . THR A 1 531 ? 85.964 94.698 87.312 1.00 58.84 531 THR x C 1
ATOM 2516 O O . THR A 1 531 ? 85.578 95.864 87.261 1.00 58.84 531 THR x O 1
ATOM 2520 N N . GLY A 1 532 ? 86.051 94.018 88.453 1.00 59.57 532 GLY x N 1
ATOM 2521 C CA . GLY A 1 532 ? 85.624 94.640 89.695 1.00 59.57 532 GLY x CA 1
ATOM 2522 C C . GLY A 1 532 ? 86.609 95.662 90.231 1.00 59.57 532 GLY x C 1
ATOM 2523 O O . GLY A 1 532 ? 86.210 96.714 90.736 1.00 59.57 532 GLY x O 1
ATOM 2524 N N . MET A 1 533 ? 87.903 95.372 90.131 1.00 55.66 533 MET x N 1
ATOM 2525 C CA . MET A 1 533 ? 88.913 96.180 90.798 1.00 55.66 533 MET x CA 1
ATOM 2526 C C . MET A 1 533 ? 89.208 97.468 90.038 1.00 55.66 533 MET x C 1
ATOM 2527 O O . MET A 1 533 ? 88.650 97.754 88.978 1.00 55.66 533 MET x O 1
ATOM 2532 N N . THR A 1 534 ? 90.098 98.257 90.626 1.00 56.17 534 THR x N 1
ATOM 2533 C CA . THR A 1 534 ? 90.540 99.529 90.083 1.00 56.17 534 THR x CA 1
ATOM 2534 C C . THR A 1 534 ? 91.919 99.398 89.445 1.00 56.17 534 THR x C 1
ATOM 2535 O O . THR A 1 534 ? 92.720 98.540 89.822 1.00 56.17 534 THR x O 1
ATOM 2539 N N . GLN A 1 535 ? 92.188 100.260 88.471 1.00 53.84 535 GLN x N 1
ATOM 2540 C CA . GLN A 1 535 ? 93.520 100.395 87.902 1.00 53.84 535 GLN x CA 1
ATOM 2541 C C . GLN A 1 535 ? 94.171 101.684 88.385 1.00 53.84 535 GLN x C 1
ATOM 2542 O O . GLN A 1 535 ? 93.500 102.684 88.641 1.00 53.84 535 GLN x O 1
ATOM 2548 N N . LEU A 1 536 ? 95.492 101.644 88.530 1.00 50.97 536 LEU x N 1
ATOM 2549 C CA . LEU A 1 536 ? 96.241 102.801 89.007 1.00 50.97 536 LEU x CA 1
ATOM 2550 C C . LEU A 1 536 ? 96.466 103.749 87.838 1.00 50.97 536 LEU x C 1
ATOM 2551 O O . LEU A 1 536 ? 97.253 103.458 86.933 1.00 50.97 536 LEU x O 1
ATOM 2556 N N . LEU A 1 537 ? 95.778 104.885 87.857 1.00 51.44 537 LEU x N 1
ATOM 2557 C CA . LEU A 1 537 ? 95.728 105.800 86.727 1.00 51.44 537 LEU x CA 1
ATOM 2558 C C . LEU A 1 537 ? 96.107 107.196 87.188 1.00 51.44 537 LEU x C 1
ATOM 2559 O O . LEU A 1 537 ? 95.618 107.665 88.219 1.00 51.44 537 LEU x O 1
ATOM 2564 N N . THR A 1 538 ? 96.968 107.860 86.424 1.00 52.76 538 THR x N 1
ATOM 2565 C CA . THR A 1 538 ? 97.375 109.226 86.722 1.00 52.76 538 THR x CA 1
ATOM 2566 C C . THR A 1 538 ? 96.530 110.208 85.912 1.00 52.76 538 THR x C 1
ATOM 2567 O O . THR A 1 538 ? 96.387 110.072 84.692 1.00 52.76 538 THR x O 1
ATOM 2571 N N . VAL A 1 539 ? 95.925 111.163 86.612 1.00 55.42 539 VAL x N 1
ATOM 2572 C CA . VAL A 1 539 ? 94.918 112.052 86.038 1.00 55.42 539 VAL x CA 1
ATOM 2573 C C . VAL A 1 539 ? 95.316 113.490 86.352 1.00 55.42 539 VAL x C 1
ATOM 2574 O O . VAL A 1 539 ? 96.097 113.737 87.282 1.00 55.42 539 VAL x O 1
ATOM 2578 N N . PRO A 1 540 ? 94.818 114.456 85.576 1.00 56.81 540 PRO x N 1
ATOM 2579 C CA . PRO A 1 540 ? 95.004 115.859 85.962 1.00 56.81 540 PRO x CA 1
ATOM 2580 C C . PRO A 1 540 ? 94.260 116.187 87.245 1.00 56.81 540 PRO x C 1
ATOM 2581 O O . PRO A 1 540 ? 93.170 115.674 87.502 1.00 56.81 540 PRO x O 1
ATOM 2585 N N . CYS A 1 541 ? 94.874 117.040 88.061 1.00 57.27 541 CYS x N 1
ATOM 2586 C CA . CYS A 1 541 ? 94.260 117.461 89.309 1.00 57.27 541 CYS x CA 1
ATOM 2587 C C . CYS A 1 541 ? 93.075 118.376 89.040 1.00 57.27 541 CYS x C 1
ATOM 2588 O O . CYS A 1 541 ? 92.983 119.022 87.995 1.00 57.27 541 CYS x O 1
ATOM 2591 N N . SER A 1 542 ? 92.154 118.417 89.995 1.00 55.91 542 SER x N 1
ATOM 2592 C CA . SER A 1 542 ? 91.034 119.334 89.904 1.00 55.91 542 SER x CA 1
ATOM 2593 C C . SER A 1 542 ? 91.506 120.764 90.119 1.00 55.91 542 SER x C 1
ATOM 2594 O O . SER A 1 542 ? 92.594 121.015 90.643 1.00 55.91 542 SER x O 1
ATOM 2597 N N . ARG A 1 543 ? 90.660 121.708 89.706 1.00 57.62 543 ARG x N 1
ATOM 2598 C CA . ARG A 1 543 ? 90.980 123.124 89.851 1.00 57.62 543 ARG x CA 1
ATOM 2599 C C . ARG A 1 543 ? 91.042 123.529 91.319 1.00 57.62 543 ARG x C 1
ATOM 2600 O O . ARG A 1 543 ? 91.844 124.386 91.700 1.00 57.62 543 ARG x O 1
ATOM 2608 N N . ALA A 1 544 ? 90.219 122.902 92.160 1.00 54.76 544 ALA x N 1
ATOM 2609 C CA . ALA A 1 544 ? 90.277 123.162 93.594 1.00 54.76 544 ALA x CA 1
ATOM 2610 C C . ALA A 1 544 ? 91.544 122.603 94.226 1.00 54.76 544 ALA x C 1
ATOM 2611 O O . ALA A 1 544 ? 92.035 123.156 95.216 1.00 54.76 544 ALA x O 1
ATOM 2613 N N . SER A 1 545 ? 92.075 121.505 93.689 1.00 56.69 545 SER x N 1
ATOM 2614 C CA . SER A 1 545 ? 93.283 120.913 94.254 1.00 56.69 545 SER x CA 1
ATOM 2615 C C . SER A 1 545 ? 94.534 121.660 93.814 1.00 56.69 545 SER x C 1
ATOM 2616 O O . SER A 1 545 ? 95.505 121.744 94.575 1.00 56.69 545 SER x O 1
ATOM 2619 N N . VAL A 1 546 ? 94.536 122.180 92.585 1.00 56.19 546 VAL x N 1
ATOM 2620 C CA . VAL A 1 546 ? 95.664 122.968 92.096 1.00 56.19 546 VAL x CA 1
ATOM 2621 C C . VAL A 1 546 ? 95.772 124.280 92.867 1.00 56.19 546 VAL x C 1
ATOM 2622 O O . VAL A 1 546 ? 96.871 124.704 93.249 1.00 56.19 546 VAL x O 1
ATOM 2626 N N . ASP A 1 547 ? 94.628 124.919 93.139 1.00 57.45 547 ASP x N 1
ATOM 2627 C CA . ASP A 1 547 ? 94.613 126.180 93.879 1.00 57.45 547 ASP x CA 1
ATOM 2628 C C . ASP A 1 547 ? 95.080 126.005 95.315 1.00 57.45 547 ASP x C 1
ATOM 2629 O O . ASP A 1 547 ? 95.629 126.941 95.904 1.00 57.45 547 ASP x O 1
ATOM 2634 N N . GLN A 1 548 ? 94.863 124.828 95.899 1.00 56.78 548 GLN x N 1
ATOM 2635 C CA . GLN A 1 548 ? 95.360 124.577 97.245 1.00 56.78 548 GLN x CA 1
ATOM 2636 C C . GLN A 1 548 ? 96.867 124.348 97.245 1.00 56.78 548 GLN x C 1
ATOM 2637 O O . GLN A 1 548 ? 97.541 124.657 98.234 1.00 56.78 548 GLN x O 1
ATOM 2643 N N . ARG A 1 549 ? 97.412 123.820 96.145 1.00 57.01 549 ARG x N 1
ATOM 2644 C CA . ARG A 1 549 ? 98.855 123.621 96.053 1.00 57.01 549 ARG x CA 1
ATOM 2645 C C . ARG A 1 549 ? 99.591 124.943 95.894 1.00 57.01 549 ARG x C 1
ATOM 2646 O O . ARG A 1 549 ? 100.705 125.100 96.406 1.00 57.01 549 ARG x O 1
ATOM 2654 N N . ALA A 1 550 ? 98.998 125.896 95.171 1.00 57.19 550 ALA x N 1
ATOM 2655 C CA . ALA A 1 550 ? 99.599 127.221 95.049 1.00 57.19 550 ALA x CA 1
ATOM 2656 C C . ALA A 1 550 ? 99.592 127.964 96.376 1.00 57.19 550 ALA x C 1
ATOM 2657 O O . ALA A 1 550 ? 100.509 128.743 96.654 1.00 57.19 550 ALA x O 1
ATOM 2659 N N . GLY A 1 551 ? 98.580 127.731 97.210 1.00 57.12 551 GLY x N 1
ATOM 2660 C CA . GLY A 1 551 ? 98.500 128.348 98.522 1.00 57.12 551 GLY x CA 1
ATOM 2661 C C . GLY A 1 551 ? 99.488 127.816 99.536 1.00 57.12 551 GLY x C 1
ATOM 2662 O O . GLY A 1 551 ? 99.594 128.391 100.624 1.00 57.12 551 GLY x O 1
ATOM 2663 N N . ARG A 1 552 ? 100.188 126.724 99.220 1.00 59.61 552 ARG x N 1
ATOM 2664 C CA . ARG A 1 552 ? 101.210 126.191 100.117 1.00 59.61 552 ARG x CA 1
ATOM 2665 C C . ARG A 1 552 ? 102.410 127.126 100.218 1.00 59.61 552 ARG x C 1
ATOM 2666 O O . ARG A 1 552 ? 103.073 127.173 101.261 1.00 59.61 552 ARG x O 1
ATOM 2674 N N . ALA A 1 553 ? 102.690 127.882 99.153 1.00 62.46 553 ALA x N 1
ATOM 2675 C CA . ALA A 1 553 ? 103.835 128.790 99.136 1.00 62.46 553 ALA x CA 1
ATOM 2676 C C . ALA A 1 553 ? 103.677 129.919 100.151 1.00 62.46 553 ALA x C 1
ATOM 2677 O O . ALA A 1 553 ? 104.595 130.204 100.927 1.00 62.46 553 ALA x O 1
ATOM 2679 N N . GLY A 1 554 ? 102.517 130.568 100.166 1.00 64.83 554 GLY x N 1
ATOM 2680 C CA . GLY A 1 554 ? 102.321 131.727 101.012 1.00 64.83 554 GLY x CA 1
ATOM 2681 C C . GLY A 1 554 ? 101.836 131.452 102.421 1.00 64.83 554 GLY x C 1
ATOM 2682 O O . GLY A 1 554 ? 100.750 131.897 102.796 1.00 64.83 554 GLY x O 1
ATOM 2683 N N . ARG A 1 555 ? 102.623 130.727 103.216 1.00 66.57 555 ARG x N 1
ATOM 2684 C CA . ARG A 1 555 ? 102.285 130.506 104.618 1.00 66.57 555 ARG x CA 1
ATOM 2685 C C . ARG A 1 555 ? 102.927 131.532 105.541 1.00 66.57 555 ARG x C 1
ATOM 2686 O O . ARG A 1 555 ? 102.262 132.063 106.436 1.00 66.57 555 ARG x O 1
ATOM 2694 N N . VAL A 1 556 ? 104.217 131.804 105.354 1.00 71.53 556 VAL x N 1
ATOM 2695 C CA . VAL A 1 556 ? 104.976 132.661 106.258 1.00 71.53 556 VAL x CA 1
ATOM 2696 C C . VAL A 1 556 ? 105.370 133.936 105.522 1.00 71.53 556 VAL x C 1
ATOM 2697 O O . VAL A 1 556 ? 105.340 135.034 106.090 1.00 71.53 556 VAL x O 1
ATOM 2701 N N . GLY A 1 557 ? 105.721 133.804 104.247 1.00 70.56 557 GLY x N 1
ATOM 2702 C CA . GLY A 1 557 ? 106.053 134.946 103.430 1.00 70.56 557 GLY x CA 1
ATOM 2703 C C . GLY A 1 557 ? 105.406 134.854 102.066 1.00 70.56 557 GLY x C 1
ATOM 2704 O O . GLY A 1 557 ? 104.692 133.895 101.764 1.00 70.56 557 GLY x O 1
ATOM 2705 N N . PRO A 1 558 ? 105.616 135.866 101.222 1.00 67.39 558 PRO x N 1
ATOM 2706 C CA . PRO A 1 558 ? 105.110 135.796 99.849 1.00 67.39 558 PRO x CA 1
ATOM 2707 C C . PRO A 1 558 ? 105.832 134.720 99.054 1.00 67.39 558 PRO x C 1
ATOM 2708 O O . PRO A 1 558 ? 107.018 134.456 99.258 1.00 67.39 558 PRO x O 1
ATOM 2712 N N . GLY A 1 559 ? 105.094 134.089 98.137 1.00 64.56 559 GLY x N 1
ATOM 2713 C CA . GLY A 1 559 ? 105.610 132.965 97.392 1.00 64.56 559 GLY x CA 1
ATOM 2714 C C . GLY A 1 559 ? 105.353 133.119 95.905 1.00 64.56 559 GLY x C 1
ATOM 2715 O O . GLY A 1 559 ? 104.725 134.077 95.456 1.00 64.56 559 GLY x O 1
ATOM 2716 N N . LYS A 1 560 ? 105.885 132.165 95.147 1.00 62.15 560 LYS x N 1
ATOM 2717 C CA . LYS A 1 560 ? 105.686 132.082 93.708 1.00 62.15 560 LYS x CA 1
ATOM 2718 C C . LYS A 1 560 ? 105.314 130.649 93.365 1.00 62.15 560 LYS x C 1
ATOM 2719 O O . LYS A 1 560 ? 105.875 129.706 93.928 1.00 62.15 560 LYS x O 1
ATOM 2725 N N . CYS A 1 561 ? 104.355 130.482 92.460 1.00 64.84 561 CYS x N 1
ATOM 2726 C CA . CYS A 1 561 ? 103.912 129.162 92.030 1.00 64.84 561 CYS x CA 1
ATOM 2727 C C . CYS A 1 561 ? 104.118 129.031 90.530 1.00 64.84 561 CYS x C 1
ATOM 2728 O O . CYS A 1 561 ? 103.595 129.836 89.754 1.00 64.84 561 CYS x O 1
ATOM 2731 N N . PHE A 1 562 ? 104.869 128.015 90.126 1.00 65.16 562 PHE x N 1
ATOM 2732 C CA . PHE A 1 562 ? 105.175 127.763 88.727 1.00 65.16 562 PHE x CA 1
ATOM 2733 C C . PHE A 1 562 ? 104.401 126.535 88.274 1.00 65.16 562 PHE x C 1
ATOM 2734 O O . PHE A 1 562 ? 104.647 125.429 88.763 1.00 65.16 562 PHE x O 1
ATOM 2742 N N . ARG A 1 563 ? 103.476 126.733 87.344 1.00 60.88 563 ARG x N 1
ATOM 2743 C CA . ARG A 1 563 ? 102.596 125.681 86.864 1.00 60.88 563 ARG x CA 1
ATOM 2744 C C . ARG A 1 563 ? 103.044 125.238 85.480 1.00 60.88 563 ARG x C 1
ATOM 2745 O O . ARG A 1 563 ? 103.305 126.073 84.611 1.00 60.88 563 ARG x O 1
ATOM 2753 N N . ILE A 1 564 ? 103.105 123.923 85.272 1.00 59.60 564 ILE x N 1
ATOM 2754 C CA . ILE A 1 564 ? 103.731 123.334 84.094 1.00 59.60 564 ILE x CA 1
ATOM 2755 C C . ILE A 1 564 ? 102.644 123.123 83.036 1.00 59.60 564 ILE x C 1
ATOM 2756 O O . ILE A 1 564 ? 102.840 122.429 82.033 1.00 59.60 564 ILE x O 1
ATOM 2761 N N . PHE A 1 565 ? 101.481 123.729 83.248 1.00 58.41 565 PHE x N 1
ATOM 2762 C CA . PHE A 1 565 ? 100.390 123.687 82.286 1.00 58.41 565 PHE x CA 1
ATOM 2763 C C . PHE A 1 565 ? 99.943 125.103 81.960 1.00 58.41 565 PHE x C 1
ATOM 2764 O O . PHE A 1 565 ? 100.107 126.021 82.766 1.00 58.41 565 PHE x O 1
ATOM 2772 N N . THR A 1 566 ? 99.378 125.273 80.768 1.00 65.41 566 THR x N 1
ATOM 2773 C CA . THR A 1 566 ? 98.974 126.595 80.320 1.00 65.41 566 THR x CA 1
ATOM 2774 C C . THR A 1 566 ? 97.714 127.057 81.047 1.00 65.41 566 THR x C 1
ATOM 2775 O O . THR A 1 566 ? 97.019 126.279 81.704 1.00 65.41 566 THR x O 1
ATOM 2779 N N . LYS A 1 567 ? 97.436 128.358 80.934 1.00 65.50 567 LYS x N 1
ATOM 2780 C CA . LYS A 1 567 ? 96.281 128.936 81.614 1.00 65.50 567 LYS x CA 1
ATOM 2781 C C . LYS A 1 567 ? 94.977 128.536 80.935 1.00 65.50 567 LYS x C 1
ATOM 2782 O O . LYS A 1 567 ? 93.940 128.435 81.600 1.00 65.50 567 LYS x O 1
ATOM 2788 N N . TRP A 1 568 ? 95.009 128.289 79.623 1.00 68.02 568 TRP x N 1
ATOM 2789 C CA . TRP A 1 568 ? 93.809 127.845 78.921 1.00 68.02 568 TRP x CA 1
ATOM 2790 C C . TRP A 1 568 ? 93.391 126.448 79.356 1.00 68.02 568 TRP x C 1
ATOM 2791 O O . TRP A 1 568 ? 92.199 126.126 79.344 1.00 68.02 568 TRP x O 1
ATOM 2802 N N . SER A 1 569 ? 94.354 125.606 79.733 1.00 64.46 569 SER x N 1
ATOM 2803 C CA . SER A 1 569 ? 94.024 124.319 80.328 1.00 64.46 569 SER x CA 1
ATOM 2804 C C . SER A 1 569 ? 93.505 124.478 81.749 1.00 64.46 569 SER x C 1
ATOM 2805 O O . SER A 1 569 ? 92.715 123.651 82.215 1.00 64.46 569 SER x O 1
ATOM 2808 N N . TYR A 1 570 ? 93.953 125.515 82.457 1.00 61.97 570 TYR x N 1
ATOM 2809 C CA . TYR A 1 570 ? 93.471 125.766 83.812 1.00 61.97 570 TYR x CA 1
ATOM 2810 C C . TYR A 1 570 ? 92.008 126.186 83.819 1.00 61.97 570 TYR x C 1
ATOM 2811 O O . TYR A 1 570 ? 91.275 125.884 84.766 1.00 61.97 570 TYR x O 1
ATOM 2820 N N . LEU A 1 571 ? 91.565 126.886 82.776 1.00 64.70 571 LEU x N 1
ATOM 2821 C CA . LEU A 1 571 ? 90.198 127.388 82.751 1.00 64.70 571 LEU x CA 1
ATOM 2822 C C . LEU A 1 571 ? 89.224 126.337 82.233 1.00 64.70 571 LEU x C 1
ATOM 2823 O O . LEU A 1 571 ? 88.184 126.084 82.849 1.00 64.70 571 LEU x O 1
ATOM 2828 N N . HIS A 1 572 ? 89.554 125.706 81.108 1.00 69.37 572 HIS x N 1
ATOM 2829 C CA . HIS A 1 572 ? 88.628 124.856 80.368 1.00 69.37 572 HIS x CA 1
ATOM 2830 C C . HIS A 1 572 ? 88.822 123.371 80.645 1.00 69.37 572 HIS x C 1
ATOM 2831 O O . HIS A 1 572 ? 87.842 122.652 80.852 1.00 69.37 572 HIS x O 1
ATOM 2838 N N . GLU A 1 573 ? 90.069 122.895 80.635 1.00 66.83 573 GLU x N 1
ATOM 2839 C CA . GLU A 1 573 ? 90.314 121.457 80.685 1.00 66.83 573 GLU x CA 1
ATOM 2840 C C . GLU A 1 573 ? 90.060 120.887 82.076 1.00 66.83 573 GLU x C 1
ATOM 2841 O O . GLU A 1 573 ? 89.578 119.757 82.207 1.00 66.83 573 GLU x O 1
ATOM 2847 N N . LEU A 1 574 ? 90.378 121.642 83.123 1.00 61.33 574 LEU x N 1
ATOM 2848 C CA . LEU A 1 574 ? 90.325 121.099 84.471 1.00 61.33 574 LEU x CA 1
ATOM 2849 C C . LEU A 1 574 ? 88.897 121.065 85.002 1.00 61.33 574 LEU x C 1
ATOM 2850 O O . LEU A 1 574 ? 88.025 121.815 84.558 1.00 61.33 574 LEU x O 1
ATOM 2855 N N . GLU A 1 575 ? 88.667 120.168 85.959 1.00 60.30 575 GLU x N 1
ATOM 2856 C CA . GLU A 1 575 ? 87.383 120.043 86.630 1.00 60.30 575 GLU x CA 1
ATOM 2857 C C . GLU A 1 575 ? 87.347 120.915 87.878 1.00 60.30 575 GLU x C 1
ATOM 2858 O O . GLU A 1 575 ? 88.367 121.139 88.532 1.00 60.30 575 GLU x O 1
ATOM 2864 N N . LEU A 1 576 ? 86.146 121.382 88.218 1.00 58.50 576 LEU x N 1
ATOM 2865 C CA . LEU A 1 576 ? 85.993 122.413 89.239 1.00 58.50 576 LEU x CA 1
ATOM 2866 C C . LEU A 1 576 ? 86.177 121.865 90.647 1.00 58.50 576 LEU x C 1
ATOM 2867 O O . LEU A 1 576 ? 86.831 122.499 91.481 1.00 58.50 576 LEU x O 1
ATOM 2872 N N . MET A 1 577 ? 85.604 120.699 90.933 1.00 58.36 577 MET x N 1
ATOM 2873 C CA . MET A 1 577 ? 85.667 120.071 92.242 1.00 58.36 577 MET x CA 1
ATOM 2874 C C . MET A 1 577 ? 85.930 118.594 91.989 1.00 58.36 577 MET x C 1
ATOM 2875 O O . MET A 1 577 ? 85.355 118.022 91.050 1.00 58.36 577 MET x O 1
ATOM 2880 N N . PRO A 1 578 ? 86.804 117.957 92.768 1.00 56.78 578 PRO x N 1
ATOM 2881 C CA . PRO A 1 578 ? 87.051 116.527 92.562 1.00 56.78 578 PRO x CA 1
ATOM 2882 C C . PRO A 1 578 ? 85.853 115.684 92.969 1.00 56.78 578 PRO x C 1
ATOM 2883 O O . PRO A 1 578 ? 85.134 115.999 93.921 1.00 56.78 578 PRO x O 1
ATOM 2887 N N . LYS A 1 579 ? 85.634 114.612 92.213 1.00 56.88 579 LYS x N 1
ATOM 2888 C CA . LYS A 1 579 ? 84.561 113.687 92.526 1.00 56.88 579 LYS x CA 1
ATOM 2889 C C . LYS A 1 579 ? 84.909 112.887 93.780 1.00 56.88 579 LYS x C 1
ATOM 2890 O O . LYS A 1 579 ? 86.085 112.625 94.047 1.00 56.88 579 LYS x O 1
ATOM 2896 N N . PRO A 1 580 ? 83.910 112.530 94.585 1.00 53.40 580 PRO x N 1
ATOM 2897 C CA . PRO A 1 580 ? 84.173 111.689 95.756 1.00 53.40 580 PRO x CA 1
ATOM 2898 C C . PRO A 1 580 ? 84.625 110.297 95.350 1.00 53.40 580 PRO x C 1
ATOM 2899 O O . PRO A 1 580 ? 84.243 109.777 94.298 1.00 53.40 580 PRO x O 1
ATOM 2903 N N . GLU A 1 581 ? 85.462 109.700 96.203 1.00 52.16 581 GLU x N 1
ATOM 2904 C CA . GLU A 1 581 ? 86.048 108.398 95.899 1.00 52.16 581 GLU x CA 1
ATOM 2905 C C . GLU A 1 581 ? 84.999 107.289 95.903 1.00 52.16 581 GLU x C 1
ATOM 2906 O O . GLU A 1 581 ? 85.152 106.293 95.189 1.00 52.16 581 GLU x O 1
ATOM 2912 N N . ILE A 1 582 ? 83.905 107.471 96.648 1.00 52.81 582 ILE x N 1
ATOM 2913 C CA . ILE A 1 582 ? 82.871 106.448 96.766 1.00 52.81 582 ILE x CA 1
ATOM 2914 C C . ILE A 1 582 ? 82.113 106.238 95.454 1.00 52.81 582 ILE x C 1
ATOM 2915 O O . ILE A 1 582 ? 81.544 105.162 95.237 1.00 52.81 582 ILE x O 1
ATOM 2920 N N . THR A 1 583 ? 82.130 107.211 94.546 1.00 56.81 583 THR x N 1
ATOM 2921 C CA . THR A 1 583 ? 81.387 107.050 93.302 1.00 56.81 583 THR x CA 1
ATOM 2922 C C . THR A 1 583 ? 82.097 106.143 92.301 1.00 56.81 583 THR x C 1
ATOM 2923 O O . THR A 1 583 ? 81.430 105.492 91.492 1.00 56.81 583 THR x O 1
ATOM 2927 N N . ARG A 1 584 ? 83.435 106.088 92.317 1.00 56.60 584 ARG x N 1
ATOM 2928 C CA . ARG A 1 584 ? 84.184 105.227 91.394 1.00 56.60 584 ARG x CA 1
ATOM 2929 C C . ARG A 1 584 ? 85.250 104.411 92.163 1.00 56.60 584 ARG x C 1
ATOM 2930 O O . ARG A 1 584 ? 86.439 104.723 92.202 1.00 56.60 584 ARG x O 1
ATOM 2938 N N . THR A 1 585 ? 84.810 103.296 92.744 1.00 54.01 585 THR x N 1
ATOM 2939 C CA . THR A 1 585 ? 85.683 102.369 93.468 1.00 54.01 585 THR x CA 1
ATOM 2940 C C . THR A 1 585 ? 85.074 100.976 93.466 1.00 54.01 585 THR x C 1
ATOM 2941 O O . THR A 1 585 ? 83.992 100.744 92.923 1.00 54.01 585 THR x O 1
ATOM 2945 N N . ASN A 1 586 ? 85.784 100.055 94.108 1.00 54.51 586 ASN x N 1
ATOM 2946 C CA . ASN A 1 586 ? 85.295 98.718 94.400 1.00 54.51 586 ASN x CA 1
ATOM 2947 C C . ASN A 1 586 ? 84.880 98.705 95.864 1.00 54.51 586 ASN x C 1
ATOM 2948 O O . ASN A 1 586 ? 85.721 98.870 96.755 1.00 54.51 586 ASN x O 1
ATOM 2953 N N . LEU A 1 587 ? 83.591 98.518 96.109 1.00 52.04 587 LEU x N 1
ATOM 2954 C CA . LEU A 1 587 ? 83.023 98.644 97.441 1.00 52.04 587 LEU x CA 1
ATOM 2955 C C . LEU A 1 587 ? 83.068 97.348 98.236 1.00 52.04 587 LEU x C 1
ATOM 2956 O O . LEU A 1 587 ? 82.417 97.265 99.279 1.00 52.04 587 LEU x O 1
ATOM 2961 N N . SER A 1 588 ? 83.824 96.349 97.769 1.00 51.38 588 SER x N 1
ATOM 2962 C CA . SER A 1 588 ? 83.745 95.001 98.325 1.00 51.38 588 SER x CA 1
ATOM 2963 C C . SER A 1 588 ? 84.263 94.943 99.755 1.00 51.38 588 SER x C 1
ATOM 2964 O O . SER A 1 588 ? 83.661 94.293 100.614 1.00 51.38 588 SER x O 1
ATOM 2967 N N . ASN A 1 589 ? 85.380 95.617 100.029 1.00 47.89 589 ASN x N 1
ATOM 2968 C CA . ASN A 1 589 ? 85.902 95.650 101.392 1.00 47.89 589 ASN x CA 1
ATOM 2969 C C . ASN A 1 589 ? 85.004 96.476 102.308 1.00 47.89 589 ASN x C 1
ATOM 2970 O O . ASN A 1 589 ? 84.914 96.196 103.508 1.00 47.89 589 ASN x O 1
ATOM 2975 N N . THR A 1 590 ? 84.318 97.479 101.758 1.00 48.70 590 THR x N 1
ATOM 2976 C CA . THR A 1 590 ? 83.433 98.315 102.561 1.00 48.70 590 THR x CA 1
ATOM 2977 C C . THR A 1 590 ? 82.125 97.601 102.880 1.00 48.70 590 THR x C 1
ATOM 2978 O O . THR A 1 590 ? 81.704 97.556 104.041 1.00 48.70 590 THR x O 1
ATOM 2982 N N . VAL A 1 591 ? 81.469 97.047 101.853 1.00 47.32 591 VAL x N 1
ATOM 2983 C CA . VAL A 1 591 ? 80.160 96.411 102.017 1.00 47.32 591 VAL x CA 1
ATOM 2984 C C . VAL A 1 591 ? 80.261 95.187 102.919 1.00 47.32 591 VAL x C 1
ATOM 2985 O O . VAL A 1 591 ? 79.376 94.931 103.746 1.00 47.32 591 VAL x O 1
ATOM 2989 N N . LEU A 1 592 ? 81.370 94.454 102.825 1.00 45.74 592 LEU x N 1
ATOM 2990 C CA . LEU A 1 592 ? 81.605 93.338 103.733 1.00 45.74 592 LEU x CA 1
ATOM 2991 C C . LEU A 1 592 ? 81.807 93.825 105.161 1.00 45.74 592 LEU x C 1
ATOM 2992 O O . LEU A 1 592 ? 81.408 93.152 106.115 1.00 45.74 592 LEU x O 1
ATOM 2997 N N . LEU A 1 593 ? 82.413 95.000 105.328 1.00 45.81 593 LEU x N 1
ATOM 2998 C CA . LEU A 1 593 ? 82.556 95.564 106.663 1.00 45.81 593 LEU x CA 1
ATOM 2999 C C . LEU A 1 593 ? 81.233 96.126 107.165 1.00 45.81 593 LEU x C 1
ATOM 3000 O O . LEU A 1 593 ? 80.951 96.076 108.368 1.00 45.81 593 LEU x O 1
ATOM 3005 N N . LEU A 1 594 ? 80.414 96.678 106.266 1.00 46.08 594 LEU x N 1
ATOM 3006 C CA . LEU A 1 594 ? 79.126 97.220 106.688 1.00 46.08 594 LEU x CA 1
ATOM 3007 C C . LEU A 1 594 ? 78.140 96.112 107.03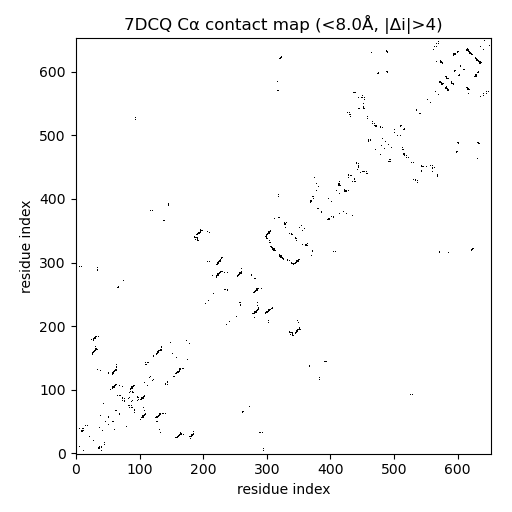1 1.00 46.08 594 LEU x C 1
ATOM 3008 O O . LEU A 1 594 ? 77.367 96.242 107.986 1.00 46.08 594 LEU x O 1
ATOM 3013 N N . LEU A 1 595 ? 78.155 95.014 106.275 1.00 45.21 595 LEU x N 1
ATOM 3014 C CA . LEU A 1 595 ? 77.312 93.876 106.621 1.00 45.21 595 LEU x CA 1
ATOM 3015 C C . LEU A 1 595 ? 77.782 93.186 107.893 1.00 45.21 595 LEU x C 1
ATOM 3016 O O . LEU A 1 595 ? 76.959 92.662 108.650 1.00 45.21 595 LEU x O 1
ATOM 3021 N N . SER A 1 596 ? 79.091 93.169 108.143 1.00 45.50 596 SER x N 1
ATOM 3022 C CA . SER A 1 596 ? 79.598 92.570 109.371 1.00 45.50 596 SER x CA 1
ATOM 3023 C C . SER A 1 596 ? 79.269 93.415 110.589 1.00 45.50 596 SER x C 1
ATOM 3024 O O . SER A 1 596 ? 79.133 92.880 111.694 1.00 45.50 596 SER x O 1
ATOM 3027 N N . LEU A 1 597 ? 79.149 94.727 110.415 1.00 48.32 597 LEU x N 1
ATOM 3028 C CA . LEU A 1 597 ? 78.960 95.619 111.547 1.00 48.32 597 LEU x CA 1
ATOM 3029 C C . LEU A 1 597 ? 77.495 95.740 111.948 1.00 48.32 597 LEU x C 1
ATOM 3030 O O . LEU A 1 597 ? 77.196 96.304 113.005 1.00 48.32 597 LEU x O 1
ATOM 3035 N N . GLY A 1 598 ? 76.581 95.189 111.155 1.00 50.28 598 GLY x N 1
ATOM 3036 C CA . GLY A 1 598 ? 75.167 95.214 111.466 1.00 50.28 598 GLY x CA 1
ATOM 3037 C C . GLY A 1 598 ? 74.328 96.057 110.537 1.00 50.28 598 GLY x C 1
ATOM 3038 O O . GLY A 1 598 ? 73.105 96.094 110.700 1.00 50.28 598 GLY x O 1
ATOM 3039 N N . VAL A 1 599 ? 74.936 96.732 109.566 1.00 51.89 599 VAL x N 1
ATOM 3040 C CA . VAL A 1 599 ? 74.194 97.549 108.611 1.00 51.89 599 VAL x CA 1
ATOM 3041 C C . VAL A 1 599 ? 73.621 96.602 107.561 1.00 51.89 599 VAL x C 1
ATOM 3042 O O . VAL A 1 599 ? 74.339 96.112 106.689 1.00 51.89 599 VAL x O 1
ATOM 3046 N N . THR A 1 600 ? 72.321 96.338 107.645 1.00 58.65 600 THR x N 1
ATOM 3047 C CA . THR A 1 600 ? 71.684 95.359 106.776 1.00 58.65 600 THR x CA 1
ATOM 3048 C C . THR A 1 600 ? 71.198 95.943 105.459 1.00 58.65 600 THR x C 1
ATOM 3049 O O . THR A 1 600 ? 70.945 95.182 104.519 1.00 58.65 600 THR x O 1
ATOM 3053 N N . ASP A 1 601 ? 71.063 97.262 105.364 1.00 60.85 601 ASP x N 1
ATOM 3054 C CA . ASP A 1 601 ? 70.570 97.924 104.165 1.00 60.85 601 ASP x CA 1
ATOM 3055 C C . ASP A 1 601 ? 71.677 98.779 103.567 1.00 60.85 601 ASP x C 1
ATOM 3056 O O . ASP A 1 601 ? 72.356 99.513 104.290 1.00 60.85 601 ASP x O 1
ATOM 3061 N N . LEU A 1 602 ? 71.848 98.691 102.250 1.00 59.14 602 LEU x N 1
ATOM 3062 C CA . LEU A 1 602 ? 73.034 99.245 101.607 1.00 59.14 602 LEU x CA 1
ATOM 3063 C C . LEU A 1 602 ? 72.839 100.671 101.102 1.00 59.14 602 LEU x C 1
ATOM 3064 O O . LEU A 1 602 ? 73.741 101.502 101.251 1.00 59.14 602 LEU x O 1
ATOM 3069 N N . ILE A 1 603 ? 71.693 100.980 100.495 1.00 59.59 603 ILE x N 1
ATOM 3070 C CA . ILE A 1 603 ? 71.431 102.325 99.993 1.00 59.59 603 ILE x CA 1
ATOM 3071 C C . ILE A 1 603 ? 70.471 103.094 100.893 1.00 59.59 603 ILE x C 1
ATOM 3072 O O . ILE A 1 603 ? 70.070 104.210 100.555 1.00 59.59 603 ILE x O 1
ATOM 3077 N N . LYS A 1 604 ? 70.089 102.519 102.028 1.00 59.10 604 LYS x N 1
ATOM 3078 C CA . LYS A 1 604 ? 69.324 103.212 103.053 1.00 59.10 604 LYS x CA 1
ATOM 3079 C C . LYS A 1 604 ? 70.235 103.869 104.083 1.00 59.10 604 LYS x C 1
ATOM 3080 O O . LYS A 1 604 ? 69.783 104.740 104.835 1.00 59.10 604 LYS x O 1
ATOM 3086 N N . PHE A 1 605 ? 71.516 103.500 104.084 1.00 50.87 605 PHE x N 1
ATOM 3087 C CA . PHE A 1 605 ? 72.487 103.991 105.048 1.00 50.87 605 PHE x CA 1
ATOM 3088 C C . PHE A 1 605 ? 72.715 105.492 104.845 1.00 50.87 605 PHE x C 1
ATOM 3089 O O . PHE A 1 605 ? 72.704 105.979 103.713 1.00 50.87 605 PHE x O 1
ATOM 3097 N N . PRO A 1 606 ? 72.914 106.255 105.938 1.00 51.51 606 PRO x N 1
ATOM 3098 C CA . PRO A 1 606 ? 72.879 107.724 105.849 1.00 51.51 606 PRO x CA 1
ATOM 3099 C C . PRO A 1 606 ? 74.048 108.436 105.183 1.00 51.51 606 PRO x C 1
ATOM 3100 O O . PRO A 1 606 ? 74.303 109.570 105.578 1.00 51.51 606 PRO x O 1
ATOM 3104 N N . LEU A 1 607 ? 74.807 107.791 104.293 1.00 51.09 607 LEU x N 1
ATOM 3105 C CA . LEU A 1 607 ? 75.908 108.431 103.567 1.00 51.09 607 LEU x CA 1
ATOM 3106 C C . LEU A 1 607 ? 75.487 109.721 102.865 1.00 51.09 607 LEU x C 1
ATOM 3107 O O . LEU A 1 607 ? 74.363 109.854 102.374 1.00 51.09 607 LEU x O 1
ATOM 3112 N N . MET A 1 608 ? 76.419 110.677 102.816 1.00 50.57 608 MET x N 1
ATOM 3113 C CA . MET A 1 608 ? 76.138 111.978 102.219 1.00 50.57 608 MET x CA 1
ATOM 3114 C C . MET A 1 608 ? 76.218 111.949 100.701 1.00 50.57 608 MET x C 1
ATOM 3115 O O . MET A 1 608 ? 75.553 112.751 100.038 1.00 50.57 608 MET x O 1
ATOM 3120 N N . ASP A 1 609 ? 77.012 111.048 100.135 1.00 52.96 609 ASP x N 1
ATOM 3121 C CA . ASP A 1 609 ? 76.998 110.777 98.706 1.00 52.96 609 ASP x CA 1
ATOM 3122 C C . ASP A 1 609 ? 76.834 109.282 98.493 1.00 52.96 609 ASP x C 1
ATOM 3123 O O . ASP A 1 609 ? 77.547 108.480 99.101 1.00 52.96 609 ASP x O 1
ATOM 31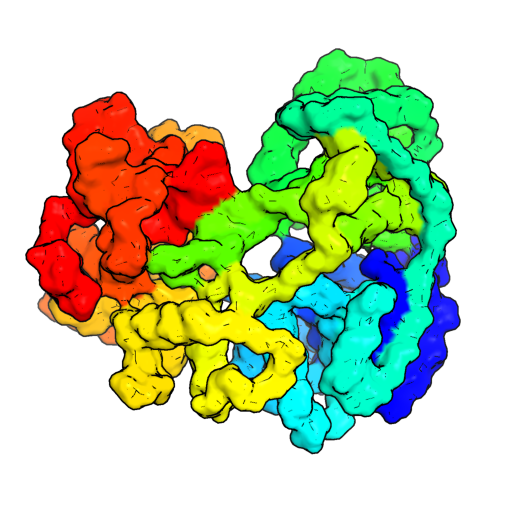28 N N . LYS A 1 610 ? 75.906 108.918 97.634 1.00 56.06 610 LYS x N 1
ATOM 3129 C CA . LYS A 1 610 ? 75.605 107.515 97.427 1.00 56.06 610 LYS x CA 1
ATOM 3130 C C . LYS A 1 610 ? 76.391 106.970 96.243 1.00 56.06 610 LYS x C 1
ATOM 3131 O O . LYS A 1 610 ? 76.665 107.700 95.285 1.00 56.06 610 LYS x O 1
ATOM 3137 N N . PRO A 1 611 ? 76.777 105.695 96.284 1.00 57.19 611 PRO x N 1
ATOM 3138 C CA . PRO A 1 611 ? 77.498 105.103 95.154 1.00 57.19 611 PRO x CA 1
ATOM 3139 C C . PRO A 1 611 ? 76.585 104.892 93.958 1.00 57.19 611 PRO x C 1
ATOM 3140 O O . PRO A 1 611 ? 75.363 105.033 94.026 1.00 57.19 611 PRO x O 1
ATOM 3144 N N . SER A 1 612 ? 77.208 104.553 92.838 1.00 61.14 612 SER x N 1
ATOM 3145 C CA . SER A 1 612 ? 76.445 104.166 91.666 1.00 61.14 612 SER x CA 1
ATOM 3146 C C . SER A 1 612 ? 75.802 102.803 91.889 1.00 61.14 612 SER x C 1
ATOM 3147 O O . SER A 1 612 ? 76.352 101.934 92.569 1.00 61.14 612 SER x O 1
ATOM 3150 N N . ILE A 1 613 ? 74.611 102.632 91.326 1.00 61.72 613 ILE x N 1
ATOM 3151 C CA . ILE A 1 613 ? 73.914 101.347 91.369 1.00 61.72 613 ILE x CA 1
ATOM 3152 C C . ILE A 1 613 ? 74.650 100.280 90.549 1.00 61.72 613 ILE x C 1
ATOM 3153 O O . ILE A 1 613 ? 74.803 99.166 91.070 1.00 61.72 613 ILE x O 1
ATOM 3158 N N . PRO A 1 614 ? 75.147 100.520 89.314 1.00 61.25 614 PRO x N 1
ATOM 3159 C CA . PRO A 1 614 ? 75.979 99.474 88.686 1.00 61.25 614 PRO x CA 1
ATOM 3160 C C . PRO A 1 614 ? 77.305 99.223 89.382 1.00 61.25 614 PRO x C 1
ATOM 3161 O O . PRO A 1 614 ? 77.871 98.136 89.224 1.00 61.25 614 PRO x O 1
ATOM 3165 N N . THR A 1 615 ? 77.830 100.196 90.127 1.00 58.87 615 THR x N 1
ATOM 3166 C CA . THR A 1 615 ? 79.001 99.935 90.957 1.00 58.87 615 THR x CA 1
ATOM 3167 C C . THR A 1 615 ? 78.663 98.981 92.094 1.00 58.87 615 THR x C 1
ATOM 3168 O O . THR A 1 615 ? 79.416 98.041 92.371 1.00 58.87 615 THR x O 1
ATOM 3172 N N . LEU A 1 616 ? 77.515 99.187 92.739 1.00 57.63 616 LEU x N 1
ATOM 3173 C CA . LEU A 1 616 ? 77.139 98.366 93.883 1.00 57.63 616 LEU x CA 1
ATOM 3174 C C . LEU A 1 616 ? 76.641 96.984 93.469 1.00 57.63 616 LEU x C 1
ATOM 3175 O O . LEU A 1 616 ? 76.859 96.016 94.203 1.00 57.63 616 LEU x O 1
ATOM 3180 N N . ARG A 1 617 ? 75.970 96.867 92.316 1.00 57.49 617 ARG x N 1
ATOM 3181 C CA . ARG A 1 617 ? 75.576 95.550 91.819 1.00 57.49 617 ARG x CA 1
ATOM 3182 C C . ARG A 1 617 ? 76.789 94.716 91.435 1.00 57.49 617 ARG x C 1
ATOM 3183 O O . ARG A 1 617 ? 76.815 93.503 91.668 1.00 57.49 617 ARG x O 1
ATOM 3191 N N . LYS A 1 618 ? 77.794 95.347 90.826 1.00 54.21 618 LYS x N 1
ATOM 3192 C CA . LYS A 1 618 ? 79.017 94.639 90.465 1.00 54.21 618 LYS x CA 1
ATOM 3193 C C . LYS A 1 618 ? 79.804 94.240 91.706 1.00 54.21 618 LYS x C 1
ATOM 3194 O O . LYS A 1 618 ? 80.456 93.191 91.725 1.00 54.21 618 LYS x O 1
ATOM 3200 N N . SER A 1 619 ? 79.744 95.056 92.755 1.00 52.60 619 SER x N 1
ATOM 3201 C CA . SER A 1 619 ? 80.473 94.743 93.975 1.00 52.60 619 SER x CA 1
ATOM 3202 C C . SER A 1 619 ? 79.778 93.673 94.803 1.00 52.60 619 SER x C 1
ATOM 3203 O O . SER A 1 619 ? 80.446 92.947 95.546 1.00 52.60 619 SER x O 1
ATOM 3206 N N . LEU A 1 620 ? 78.450 93.567 94.715 1.00 52.43 620 LEU x N 1
ATOM 3207 C CA . LEU A 1 620 ? 77.760 92.505 95.440 1.00 52.43 620 LEU x CA 1
ATOM 3208 C C . LEU A 1 620 ? 77.932 91.158 94.755 1.00 52.43 620 LEU x C 1
ATOM 3209 O O . LEU A 1 620 ? 78.053 90.129 95.427 1.00 52.43 620 LEU x O 1
ATOM 3214 N N . GLU A 1 621 ? 77.937 91.136 93.421 1.00 54.38 621 GLU x N 1
ATOM 3215 C CA . GLU A 1 621 ? 78.117 89.870 92.727 1.00 54.38 621 GLU x CA 1
ATOM 3216 C C . GLU A 1 621 ? 79.568 89.416 92.722 1.00 54.38 621 GLU x C 1
ATOM 3217 O O . GLU A 1 621 ? 79.825 88.230 92.516 1.00 54.38 621 GLU x O 1
ATOM 3223 N N . ASN A 1 622 ? 80.518 90.325 92.939 1.00 50.40 622 ASN x N 1
ATOM 3224 C CA . ASN A 1 622 ? 81.895 89.898 93.157 1.00 50.40 622 ASN x CA 1
ATOM 3225 C C . ASN A 1 622 ? 82.104 89.377 94.569 1.00 50.40 622 ASN x C 1
ATOM 3226 O O . ASN A 1 622 ? 83.051 88.627 94.810 1.00 50.40 622 ASN x O 1
ATOM 3231 N N . LEU A 1 623 ? 81.258 89.779 95.514 1.00 47.74 623 LEU x N 1
ATOM 3232 C CA . LEU A 1 623 ? 81.317 89.190 96.845 1.00 47.74 623 LEU x CA 1
ATOM 3233 C C . LEU A 1 623 ? 80.622 87.840 96.904 1.00 47.74 623 LEU x C 1
ATOM 3234 O O . LEU A 1 623 ? 80.980 87.005 97.739 1.00 47.74 623 LEU x O 1
ATOM 3239 N N . TYR A 1 624 ? 79.624 87.612 96.049 1.00 49.03 624 TYR x N 1
ATOM 3240 C CA . TYR A 1 624 ? 78.946 86.322 96.041 1.00 49.03 624 TYR x CA 1
ATOM 3241 C C . TYR A 1 624 ? 79.806 85.243 95.401 1.00 49.03 624 TYR x C 1
ATOM 3242 O O . TYR A 1 624 ? 79.853 84.109 95.891 1.00 49.03 624 TYR x O 1
ATOM 3251 N N . ILE A 1 625 ? 80.480 85.575 94.298 1.00 48.26 625 ILE x N 1
ATOM 3252 C CA . ILE A 1 625 ? 81.379 84.635 93.637 1.00 48.26 625 ILE x CA 1
ATOM 3253 C C . ILE A 1 625 ? 82.600 84.358 94.507 1.00 48.26 625 ILE x C 1
ATOM 3254 O O . ILE A 1 625 ? 83.097 83.225 94.556 1.00 48.26 625 ILE x O 1
ATOM 3259 N N . LEU A 1 626 ? 83.063 85.361 95.255 1.00 44.46 626 LEU x N 1
ATOM 3260 C CA . LEU A 1 626 ? 84.158 85.166 96.195 1.00 44.46 626 LEU x CA 1
ATOM 3261 C C . LEU A 1 626 ? 83.760 84.270 97.358 1.00 44.46 626 LEU x C 1
ATOM 3262 O O . LEU A 1 626 ? 84.634 83.692 98.007 1.00 44.46 626 LEU x O 1
ATOM 3267 N N . GLY A 1 627 ? 82.467 84.133 97.630 1.00 42.53 627 GLY x N 1
ATOM 3268 C CA . GLY A 1 627 ? 81.990 83.259 98.673 1.00 42.53 627 GLY x CA 1
ATOM 3269 C C . GLY A 1 627 ? 81.715 83.926 99.996 1.00 42.53 627 GLY x C 1
ATOM 3270 O O . GLY A 1 627 ? 81.472 83.224 100.981 1.00 42.53 627 GLY x O 1
ATOM 3271 N N . ALA A 1 628 ? 81.755 85.256 100.054 1.00 44.87 628 ALA x N 1
ATOM 3272 C CA . ALA A 1 628 ? 81.538 85.967 101.305 1.00 44.87 628 ALA x CA 1
ATOM 3273 C C . ALA A 1 628 ? 80.068 86.219 101.593 1.00 44.87 628 ALA x C 1
ATOM 3274 O O . ALA A 1 628 ? 79.729 86.587 102.720 1.00 44.87 628 ALA x O 1
ATOM 3276 N N . LEU A 1 629 ? 79.197 86.051 100.606 1.00 45.36 629 LEU x N 1
ATOM 3277 C CA . LEU A 1 629 ? 77.769 86.273 100.761 1.00 45.36 629 LEU x CA 1
ATOM 3278 C C . LEU A 1 629 ? 76.982 85.033 100.360 1.00 45.36 629 LEU x C 1
ATOM 3279 O O . LEU A 1 629 ? 77.431 84.228 99.541 1.00 45.36 629 LEU x O 1
ATOM 3284 N N . ASN A 1 630 ? 75.798 84.890 100.950 1.00 49.86 630 ASN x N 1
ATOM 3285 C CA . ASN A 1 630 ? 74.872 83.829 100.592 1.00 49.86 630 ASN x CA 1
ATOM 3286 C C . ASN A 1 630 ? 74.144 84.176 99.297 1.00 49.86 630 ASN x C 1
ATOM 3287 O O . ASN A 1 630 ? 74.382 85.211 98.672 1.00 49.86 630 ASN x O 1
ATOM 3292 N N . SER A 1 631 ? 73.223 83.299 98.897 1.00 54.29 631 SER x N 1
ATOM 3293 C CA . SER A 1 631 ? 72.371 83.601 97.752 1.00 54.29 631 SER x CA 1
ATOM 3294 C C . SER A 1 631 ? 71.359 84.688 98.088 1.00 54.29 631 SER x C 1
ATOM 3295 O O . SER A 1 631 ? 70.932 85.432 97.200 1.00 54.29 631 SER x O 1
ATOM 3298 N N . LYS A 1 632 ? 70.966 84.788 99.359 1.00 57.66 632 LYS x N 1
ATOM 3299 C CA . LYS A 1 632 ? 70.054 85.845 99.781 1.00 57.66 632 LYS x CA 1
ATOM 3300 C C . LYS A 1 632 ? 70.751 87.199 99.785 1.00 57.66 632 LYS x C 1
ATOM 3301 O O . LYS A 1 632 ? 70.159 88.211 99.393 1.00 57.66 632 LYS x O 1
ATOM 3307 N N . GLY A 1 633 ? 72.010 87.233 100.212 1.00 51.26 633 GLY x N 1
ATOM 3308 C CA . GLY A 1 633 ? 72.751 88.470 100.377 1.00 51.26 633 GLY x CA 1
ATOM 3309 C C . GLY A 1 633 ? 73.312 88.677 101.767 1.00 51.26 633 GLY x C 1
ATOM 3310 O O . GLY A 1 633 ? 73.952 89.709 102.011 1.00 51.26 633 GLY x O 1
ATOM 3311 N N . THR A 1 634 ? 73.107 87.751 102.695 1.00 48.90 634 THR x N 1
ATOM 3312 C CA . THR A 1 634 ? 73.637 87.894 104.037 1.00 48.90 634 THR x CA 1
ATOM 3313 C C . THR A 1 634 ? 75.105 87.497 104.076 1.00 48.90 634 THR x C 1
ATOM 3314 O O . THR A 1 634 ? 75.588 86.743 103.231 1.00 48.90 634 THR x O 1
ATOM 3318 N N . ILE A 1 635 ? 75.818 88.023 105.071 1.00 43.53 635 ILE x N 1
ATOM 3319 C CA . ILE A 1 635 ? 77.205 87.638 105.282 1.00 43.53 635 ILE x CA 1
ATOM 3320 C C . ILE A 1 635 ? 77.251 86.209 105.809 1.00 43.53 635 ILE x C 1
ATOM 3321 O O . ILE A 1 635 ? 76.357 85.765 106.544 1.00 43.53 635 ILE x O 1
ATOM 3326 N N . THR A 1 636 ? 78.248 85.451 105.368 1.00 45.02 636 THR x N 1
ATOM 3327 C CA . THR A 1 636 ? 78.419 84.071 105.780 1.00 45.02 636 THR x CA 1
ATOM 3328 C C . THR A 1 636 ? 79.566 83.970 106.779 1.00 45.02 636 THR x C 1
ATOM 3329 O O . THR A 1 636 ? 80.153 84.972 107.189 1.00 45.02 636 THR x O 1
ATOM 3333 N N . ARG A 1 637 ? 79.876 82.736 107.191 1.00 48.79 637 ARG x N 1
ATOM 3334 C CA . ARG A 1 637 ? 80.960 82.519 108.144 1.00 48.79 637 ARG x CA 1
ATOM 3335 C C . ARG A 1 637 ? 82.317 82.811 107.517 1.00 48.79 637 ARG x C 1
ATOM 3336 O O . ARG A 1 637 ? 83.247 83.229 108.216 1.00 48.79 637 ARG x O 1
ATOM 3344 N N . LEU A 1 638 ? 82.443 82.612 106.204 1.00 45.17 638 LEU x N 1
ATOM 3345 C CA . LEU A 1 638 ? 83.642 83.044 105.495 1.00 45.17 638 LEU x CA 1
ATOM 3346 C C . LEU A 1 638 ? 83.736 84.564 105.438 1.00 45.17 638 LEU x C 1
ATOM 3347 O O . LEU A 1 638 ? 84.829 85.126 105.559 1.00 45.17 638 LEU x O 1
ATOM 3352 N N . GLY A 1 639 ? 82.604 85.245 105.251 1.00 45.89 639 GLY x N 1
ATOM 3353 C CA . GLY A 1 639 ? 82.612 86.698 105.245 1.00 45.89 639 GLY x CA 1
ATOM 3354 C C . GLY A 1 639 ? 82.931 87.300 106.596 1.00 45.89 639 GLY x C 1
ATOM 3355 O O . GLY A 1 639 ? 83.550 88.364 106.672 1.00 45.89 639 GLY x O 1
ATOM 3356 N N . LYS A 1 640 ? 82.510 86.642 107.677 1.00 46.94 640 LYS x N 1
ATOM 3357 C CA . LYS A 1 640 ? 82.960 87.033 109.007 1.00 46.94 640 LYS x CA 1
ATOM 3358 C C . LYS A 1 640 ? 84.446 86.764 109.184 1.00 46.94 640 LYS x C 1
ATOM 3359 O O . LYS A 1 640 ? 85.122 87.460 109.950 1.00 46.94 640 LYS x O 1
ATOM 3365 N N . MET A 1 641 ? 84.963 85.750 108.493 1.00 48.43 641 MET x N 1
ATOM 3366 C CA . MET A 1 641 ? 86.370 85.391 108.602 1.00 48.43 641 MET x CA 1
ATOM 3367 C C . MET A 1 641 ? 87.253 86.370 107.839 1.00 48.43 641 MET x C 1
ATOM 3368 O O . MET A 1 641 ? 88.371 86.669 108.272 1.00 48.43 641 MET x O 1
ATOM 3373 N N . MET A 1 642 ? 86.768 86.872 106.700 1.00 45.61 642 MET x N 1
ATOM 3374 C CA . MET A 1 642 ? 87.536 87.825 105.904 1.00 45.61 642 MET x CA 1
ATOM 3375 C C . MET A 1 642 ? 87.704 89.160 106.615 1.00 45.61 642 MET x C 1
ATOM 3376 O O . MET A 1 642 ? 88.708 89.849 106.404 1.00 45.61 642 MET x O 1
ATOM 3381 N N . CYS A 1 643 ? 86.737 89.547 107.450 1.00 45.92 643 CYS x N 1
ATOM 3382 C CA . CYS A 1 643 ? 86.826 90.808 108.176 1.00 45.92 643 CYS x CA 1
ATOM 3383 C C . CYS A 1 643 ? 87.843 90.765 109.306 1.00 45.92 643 CYS x C 1
ATOM 3384 O O . CYS A 1 643 ? 88.241 91.823 109.799 1.00 45.92 643 CYS x O 1
ATOM 3387 N N . GLU A 1 644 ? 88.258 89.576 109.739 1.00 46.71 644 GLU x N 1
ATOM 3388 C CA . GLU A 1 644 ? 89.278 89.486 110.778 1.00 46.71 644 GLU x CA 1
ATOM 3389 C C . GLU A 1 644 ? 90.656 89.843 110.239 1.00 46.71 644 GLU x C 1
ATOM 3390 O O . GLU A 1 644 ? 91.488 90.391 110.969 1.00 46.71 644 GLU x O 1
ATOM 3396 N N . PHE A 1 645 ? 90.917 89.537 108.974 1.00 44.76 645 PHE x N 1
ATOM 3397 C CA . PHE A 1 645 ? 92.261 89.704 108.438 1.00 44.76 645 PHE x CA 1
ATOM 3398 C C . PHE A 1 645 ? 92.513 91.160 108.056 1.00 44.76 645 PHE x C 1
ATOM 3399 O O . PHE A 1 645 ? 91.666 91.790 107.419 1.00 44.76 645 PHE x O 1
ATOM 3407 N N . PRO A 1 646 ? 93.677 91.713 108.416 1.00 43.65 646 PRO x N 1
ATOM 3408 C CA . PRO A 1 646 ? 94.011 93.102 108.056 1.00 43.65 646 PRO x CA 1
ATOM 3409 C C . PRO A 1 646 ? 94.518 93.234 106.624 1.00 43.65 646 PRO x C 1
ATOM 3410 O O . PRO A 1 646 ? 95.630 93.692 106.372 1.00 43.65 646 PRO x O 1
ATOM 3414 N N . CYS A 1 647 ? 93.685 92.836 105.669 1.00 42.60 647 CYS x N 1
ATOM 3415 C CA . CYS A 1 647 ? 94.052 92.863 104.262 1.00 42.60 647 CYS x CA 1
ATOM 3416 C C . CYS A 1 647 ? 92.773 92.883 103.439 1.00 42.60 647 CYS x C 1
ATOM 3417 O O . CYS A 1 647 ? 91.665 92.954 103.976 1.00 42.60 647 CYS x O 1
ATOM 3420 N N . GLU A 1 648 ? 92.947 92.838 102.124 1.00 44.14 648 GLU x N 1
ATOM 3421 C CA . GLU A 1 648 ? 91.838 92.803 101.189 1.00 44.14 648 GLU x CA 1
ATOM 3422 C C . GLU A 1 648 ? 91.063 91.495 101.361 1.00 44.14 648 GLU x C 1
ATOM 3423 O O . GLU A 1 648 ? 91.642 90.480 101.758 1.00 44.14 648 GLU x O 1
ATOM 3429 N N . PRO A 1 649 ? 89.743 91.503 101.137 1.00 41.35 649 PRO x N 1
ATOM 3430 C CA . PRO A 1 649 ? 88.982 90.240 101.195 1.00 41.35 649 PRO x CA 1
ATOM 3431 C C . PRO A 1 649 ? 89.397 89.199 100.165 1.00 41.35 649 PRO x C 1
ATOM 3432 O O . PRO A 1 649 ? 89.191 88.004 100.403 1.00 41.35 649 PRO x O 1
ATOM 3436 N N . GLU A 1 650 ? 89.962 89.605 99.028 1.00 42.54 650 GLU x N 1
ATOM 3437 C CA . GLU A 1 650 ? 90.427 88.629 98.048 1.00 42.54 650 GLU x CA 1
ATOM 3438 C C . GLU A 1 650 ? 91.707 87.940 98.502 1.00 42.54 650 GLU x C 1
ATOM 3439 O O . GLU A 1 650 ? 91.939 86.777 98.162 1.00 42.54 650 GLU x O 1
ATOM 3445 N N . PHE A 1 651 ? 92.555 88.637 99.255 1.00 37.70 651 PHE x N 1
ATOM 3446 C CA . PHE A 1 651 ? 93.702 87.980 99.874 1.00 37.70 651 PHE x CA 1
ATOM 3447 C C . PHE A 1 651 ? 93.281 87.018 100.974 1.00 37.70 651 PHE x C 1
ATOM 3448 O O . PHE A 1 651 ? 93.969 86.023 101.215 1.00 37.70 651 PHE x O 1
ATOM 3456 N N . ALA A 1 652 ? 92.173 87.302 101.656 1.00 37.16 652 ALA x N 1
ATOM 3457 C CA . ALA A 1 652 ? 91.687 86.404 102.695 1.00 37.16 652 ALA x CA 1
ATOM 3458 C C . ALA A 1 652 ? 91.127 85.116 102.110 1.00 37.16 652 ALA x C 1
ATOM 3459 O O . ALA A 1 652 ? 91.231 84.059 102.740 1.00 37.16 652 ALA x O 1
ATOM 3461 N N . LYS A 1 653 ? 90.521 85.188 100.923 1.00 36.87 653 LYS x N 1
ATOM 3462 C CA . LYS A 1 653 ? 90.012 83.993 100.261 1.00 36.87 653 LYS x CA 1
ATOM 3463 C C . LYS A 1 653 ? 91.139 83.048 99.867 1.00 36.87 653 LYS x C 1
ATOM 3464 O O . LYS A 1 653 ? 90.966 81.825 99.904 1.00 36.87 653 LYS x O 1
ATOM 3470 N N . VAL A 1 654 ? 92.302 83.597 99.508 1.00 37.45 654 VAL x N 1
ATOM 3471 C CA . VAL A 1 654 ? 93.459 82.778 99.162 1.00 37.45 654 VAL x CA 1
ATOM 3472 C C . VAL A 1 654 ? 93.973 82.036 100.389 1.00 37.45 654 VAL x C 1
ATOM 3473 O O . VAL A 1 654 ? 94.298 80.847 100.320 1.00 37.45 654 VAL x O 1
ATOM 3477 N N . LEU A 1 655 ? 94.015 82.707 101.538 1.00 36.08 655 LEU x N 1
ATOM 3478 C CA . LEU A 1 655 ? 94.447 82.042 102.761 1.00 36.08 655 LEU x CA 1
ATOM 3479 C C . LEU A 1 655 ? 93.395 81.067 103.276 1.00 36.08 655 LEU x C 1
ATOM 3480 O O . LEU A 1 655 ? 93.724 80.141 104.024 1.00 36.08 655 LEU x O 1
ATOM 3485 N N . TYR A 1 656 ? 92.131 81.263 102.901 1.00 41.56 656 TYR x N 1
ATOM 3486 C CA . TYR A 1 656 ? 91.090 80.301 103.248 1.00 41.56 656 TYR x CA 1
ATOM 3487 C C . TYR A 1 656 ? 91.150 79.074 102.352 1.00 41.56 656 TYR x C 1
ATOM 3488 O O . TYR A 1 656 ? 90.955 77.947 102.821 1.00 41.56 656 TYR x O 1
ATOM 3497 N N . THR A 1 657 ? 91.379 79.280 101.055 1.00 41.86 657 THR x N 1
ATOM 3498 C CA . THR A 1 657 ? 91.486 78.171 100.117 1.00 41.86 657 THR x CA 1
ATOM 3499 C C . THR A 1 657 ? 92.717 77.323 100.405 1.00 41.86 657 THR x C 1
ATOM 3500 O O . THR A 1 657 ? 92.685 76.098 100.246 1.00 41.86 657 THR x O 1
ATOM 3504 N N . ALA A 1 658 ? 93.787 77.950 100.891 1.00 39.45 658 ALA x N 1
ATOM 3505 C CA . ALA A 1 658 ? 95.030 77.238 101.144 1.00 39.45 658 ALA x CA 1
ATOM 3506 C C . ALA A 1 658 ? 94.929 76.289 102.328 1.00 39.45 658 ALA x C 1
ATOM 3507 O O . ALA A 1 658 ? 95.706 75.336 102.415 1.00 39.45 658 ALA x O 1
ATOM 3509 N N . ALA A 1 659 ? 94.013 76.535 103.258 1.00 41.79 659 ALA x N 1
ATOM 3510 C CA . ALA A 1 659 ? 93.913 75.681 104.434 1.00 41.79 659 ALA x CA 1
ATOM 3511 C C . ALA A 1 659 ? 92.743 74.709 104.382 1.00 41.79 659 ALA x C 1
ATOM 3512 O O . ALA A 1 659 ? 92.766 73.695 105.088 1.00 41.79 659 ALA x O 1
ATOM 3514 N N . THR A 1 660 ? 91.718 74.987 103.576 1.00 45.26 660 THR x N 1
ATOM 3515 C CA . THR A 1 660 ? 90.461 74.254 103.647 1.00 45.26 660 THR x CA 1
ATOM 3516 C C . THR A 1 660 ? 90.092 73.486 102.389 1.00 45.26 660 THR x C 1
ATOM 3517 O O . THR A 1 660 ? 89.427 72.456 102.501 1.00 45.26 660 THR x O 1
ATOM 3521 N N . HIS A 1 661 ? 90.476 73.960 101.208 1.00 48.52 661 HIS x N 1
ATOM 3522 C CA . HIS A 1 661 ? 89.932 73.420 99.969 1.00 48.52 661 HIS x CA 1
ATOM 3523 C C . HIS A 1 661 ? 90.526 72.051 99.671 1.00 48.52 661 HIS x C 1
ATOM 3524 O O . HIS A 1 661 ? 91.721 71.826 99.863 1.00 48.52 661 HIS x O 1
ATOM 3531 N N . GLU A 1 662 ? 89.676 71.133 99.200 1.00 54.09 662 GLU x N 1
ATOM 3532 C CA . GLU A 1 662 ? 90.060 69.728 99.088 1.00 54.09 662 GLU x CA 1
ATOM 3533 C C . GLU A 1 662 ? 91.115 69.494 98.012 1.00 54.09 662 GLU x C 1
ATOM 3534 O O . GLU A 1 662 ? 91.876 68.525 98.098 1.00 54.09 662 GLU x O 1
ATOM 3540 N N . GLN A 1 663 ? 91.180 70.356 97.001 1.00 51.95 663 GLN x N 1
ATOM 3541 C CA . GLN A 1 663 ? 92.239 70.279 96.007 1.00 51.95 663 GLN x CA 1
ATOM 3542 C C . GLN A 1 663 ? 93.448 71.129 96.362 1.00 51.95 663 GLN x C 1
ATOM 3543 O O . GLN A 1 663 ? 94.482 71.011 95.697 1.00 51.95 663 GLN x O 1
ATOM 3549 N N . CYS A 1 664 ? 93.340 71.984 97.380 1.00 47.96 664 CYS x N 1
ATOM 3550 C CA . CYS A 1 664 ? 94.320 73.029 97.624 1.00 47.96 664 CYS x CA 1
ATOM 3551 C C . CYS A 1 664 ? 94.948 73.013 99.006 1.00 47.96 664 CYS x C 1
ATOM 3552 O O . CYS A 1 664 ? 95.890 73.775 99.228 1.00 47.96 664 CYS x O 1
ATOM 3555 N N . GLN A 1 665 ? 94.444 72.211 99.939 1.00 46.52 665 GLN x N 1
ATOM 3556 C CA . GLN A 1 665 ? 94.833 72.332 101.338 1.00 46.52 665 GLN x CA 1
ATOM 3557 C C . GLN A 1 665 ? 96.280 71.914 101.570 1.00 46.52 665 GLN x C 1
ATOM 3558 O O . GLN A 1 665 ? 96.840 71.092 100.844 1.00 46.52 665 GLN x O 1
ATOM 3564 N N . GLY A 1 666 ? 96.888 72.510 102.593 1.00 46.25 666 GLY x N 1
ATOM 3565 C CA . GLY A 1 666 ? 98.246 72.202 102.980 1.00 46.25 666 GLY x CA 1
ATOM 3566 C C . GLY A 1 666 ? 99.275 73.267 102.660 1.00 46.25 666 GLY x C 1
ATOM 3567 O O . GLY A 1 666 ? 100.417 73.147 103.118 1.00 46.25 666 GLY x O 1
ATOM 3568 N N . VAL A 1 667 ? 98.915 74.307 101.910 1.00 42.84 667 VAL x N 1
ATOM 3569 C CA . VAL A 1 667 ? 99.908 75.268 101.441 1.00 42.84 667 VAL x CA 1
ATOM 3570 C C . VAL A 1 667 ? 99.669 76.662 102.012 1.00 42.84 667 VAL x C 1
ATOM 3571 O O . VAL A 1 667 ? 99.978 77.667 101.362 1.00 42.84 667 VAL x O 1
ATOM 3575 N N . LEU A 1 668 ? 99.142 76.737 103.237 1.00 42.07 668 LEU x N 1
ATOM 3576 C CA . LEU A 1 668 ? 98.909 78.037 103.864 1.00 42.07 668 LEU x CA 1
ATOM 3577 C C . LEU A 1 668 ? 100.214 78.745 104.201 1.00 42.07 668 LEU x C 1
ATOM 3578 O O . LEU A 1 668 ? 100.316 79.964 104.028 1.00 42.07 668 LEU x O 1
ATOM 3583 N N . GLU A 1 669 ? 101.216 78.001 104.679 1.00 44.07 669 GLU x N 1
ATOM 3584 C CA . GLU A 1 669 ? 102.497 78.600 105.046 1.00 44.07 669 GLU x CA 1
ATOM 3585 C C . GLU A 1 669 ? 103.207 79.183 103.832 1.00 44.07 669 GLU x C 1
ATOM 3586 O O . GLU A 1 669 ? 103.903 80.198 103.939 1.00 44.07 669 GLU x O 1
ATOM 3592 N N . GLU A 1 670 ? 103.040 78.557 102.670 1.00 43.41 670 GLU x N 1
ATOM 3593 C CA . GLU A 1 670 ? 103.592 79.115 101.444 1.00 43.41 670 GLU x CA 1
ATOM 3594 C C . GLU A 1 670 ? 102.767 80.295 100.947 1.00 43.41 670 GLU x C 1
ATOM 3595 O O . GLU A 1 670 ? 103.317 81.233 100.365 1.00 43.41 670 GLU x O 1
ATOM 3601 N N . CYS A 1 671 ? 101.448 80.266 101.149 1.00 39.02 671 CYS x N 1
ATOM 3602 C CA . CYS A 1 671 ? 100.615 81.368 100.674 1.00 39.02 671 CYS x CA 1
ATOM 3603 C C . CYS A 1 671 ? 100.690 82.586 101.585 1.00 39.02 671 CYS x C 1
ATOM 3604 O O . CYS A 1 671 ? 100.510 83.709 101.110 1.00 39.02 671 CYS x O 1
ATOM 3607 N N . LEU A 1 672 ? 100.933 82.392 102.888 1.00 36.77 672 LEU x N 1
ATOM 3608 C CA . LEU A 1 672 ? 101.198 83.525 103.775 1.00 36.77 672 LEU x CA 1
ATOM 3609 C C . LEU A 1 672 ? 102.459 84.264 103.364 1.00 36.77 672 LEU x C 1
ATOM 3610 O O . LEU A 1 672 ? 102.575 85.477 103.570 1.00 36.77 672 LEU x O 1
ATOM 3615 N N . THR A 1 673 ? 103.424 83.538 102.805 1.00 36.61 673 THR x N 1
ATOM 3616 C CA . THR A 1 673 ? 104.642 84.150 102.296 1.00 36.61 673 THR x CA 1
ATOM 3617 C C . THR A 1 673 ? 104.368 85.004 101.064 1.00 36.61 673 THR x C 1
ATOM 3618 O O . THR A 1 673 ? 104.844 86.139 100.975 1.00 36.61 673 THR x O 1
ATOM 3622 N N . ILE A 1 674 ? 103.577 84.493 100.123 1.00 36.41 674 ILE x N 1
ATOM 3623 C CA . ILE A 1 674 ? 103.382 85.183 98.852 1.00 36.41 674 ILE x CA 1
ATOM 3624 C C . ILE A 1 674 ? 102.488 86.406 99.029 1.00 36.41 674 ILE x C 1
ATOM 3625 O O . ILE A 1 674 ? 102.707 87.444 98.395 1.00 36.41 674 ILE x O 1
ATOM 3630 N N . VAL A 1 675 ? 101.499 86.322 99.922 1.00 36.00 675 VAL x N 1
ATOM 3631 C CA . VAL A 1 675 ? 100.607 87.454 100.177 1.00 36.00 675 VAL x CA 1
ATOM 3632 C C . VAL A 1 675 ? 101.351 88.580 100.895 1.00 36.00 675 VAL x C 1
ATOM 3633 O O . VAL A 1 675 ? 101.126 89.765 100.620 1.00 36.00 675 VAL x O 1
ATOM 3637 N N . SER A 1 676 ? 102.283 88.229 101.786 1.00 36.72 676 SER x N 1
ATOM 3638 C CA . SER A 1 676 ? 103.115 89.236 102.438 1.00 36.72 676 SER x CA 1
ATOM 3639 C C . SER A 1 676 ? 104.058 89.911 101.450 1.00 36.72 676 SER x C 1
ATOM 3640 O O . SER A 1 676 ? 104.364 91.098 101.589 1.00 36.72 676 SER x O 1
ATOM 3643 N N . MET A 1 677 ? 104.532 89.168 100.450 1.00 37.89 677 MET x N 1
ATOM 3644 C CA . MET A 1 677 ? 105.423 89.734 99.444 1.00 37.89 677 MET x CA 1
ATOM 3645 C C . MET A 1 677 ? 104.688 90.644 98.474 1.00 37.89 677 MET x C 1
ATOM 3646 O O . MET A 1 677 ? 105.277 91.600 97.964 1.00 37.89 677 MET x O 1
ATOM 3651 N N . LEU A 1 678 ? 103.416 90.359 98.188 1.00 38.08 678 LEU x N 1
ATOM 3652 C CA . LEU A 1 678 ? 102.663 91.168 97.237 1.00 38.08 678 LEU x CA 1
ATOM 3653 C C . LEU A 1 678 ? 102.299 92.542 97.784 1.00 38.08 678 LEU x C 1
ATOM 3654 O O . LEU A 1 678 ? 101.956 93.431 97.000 1.00 38.08 678 LEU x O 1
ATOM 3659 N N . HIS A 1 679 ? 102.354 92.738 99.100 1.00 39.84 679 HIS x N 1
ATOM 3660 C CA . HIS A 1 679 ? 102.064 94.054 99.654 1.00 39.84 679 HIS x CA 1
ATOM 3661 C C . HIS A 1 679 ? 103.208 95.030 99.427 1.00 39.84 679 HIS x C 1
ATOM 3662 O O . HIS A 1 679 ? 102.973 96.236 99.298 1.00 39.84 679 HIS x O 1
ATOM 3669 N N . GLU A 1 680 ? 104.443 94.539 99.382 1.00 41.81 680 GLU x N 1
ATOM 3670 C CA . GLU A 1 680 ? 105.623 95.384 99.270 1.00 41.81 680 GLU x CA 1
ATOM 3671 C C . GLU A 1 680 ? 106.362 95.176 97.951 1.00 41.81 680 GLU x C 1
ATOM 3672 O O . GLU A 1 680 ? 107.583 95.306 97.903 1.00 41.81 680 GLU x O 1
ATOM 3678 N N . THR A 1 681 ? 105.628 94.856 96.885 1.00 44.00 681 THR x N 1
ATOM 3679 C CA . THR A 1 681 ? 106.242 94.536 95.594 1.00 44.00 681 THR x CA 1
ATOM 3680 C C . THR A 1 681 ? 107.067 95.654 94.938 1.00 44.00 681 THR x C 1
ATOM 3681 O O . THR A 1 681 ? 108.185 95.343 94.489 1.00 44.00 681 THR x O 1
ATOM 3685 N N . PRO A 1 682 ? 106.630 96.931 94.845 1.00 45.42 682 PRO x N 1
ATOM 3686 C CA . PRO A 1 682 ? 107.456 97.902 94.099 1.00 45.42 682 PRO x CA 1
ATOM 3687 C C . PRO A 1 682 ? 108.787 98.249 94.749 1.00 45.42 682 PRO x C 1
ATOM 3688 O O . PRO A 1 682 ? 109.683 98.743 94.054 1.00 45.42 682 PRO x O 1
ATOM 3692 N N . SER A 1 683 ? 108.956 98.012 96.046 1.00 45.69 683 SER x N 1
ATOM 3693 C CA . SER A 1 683 ? 110.195 98.355 96.728 1.00 45.69 683 SER x CA 1
ATOM 3694 C C . SER A 1 683 ? 110.975 97.129 97.198 1.00 45.69 683 SER x C 1
ATOM 3695 O O . SER A 1 683 ? 111.704 97.205 98.184 1.00 45.69 683 SER x O 1
ATOM 3698 N N . LEU A 1 684 ? 110.855 96.001 96.495 1.00 47.63 684 LEU x N 1
ATOM 3699 C CA . LEU A 1 684 ? 111.542 94.784 96.928 1.00 47.63 684 LEU x CA 1
ATOM 3700 C C . LEU A 1 684 ? 113.035 94.841 96.643 1.00 47.63 684 LEU x C 1
ATOM 3701 O O . LEU A 1 684 ? 113.855 94.536 97.516 1.00 47.63 684 LEU x O 1
ATOM 3706 N N . PHE A 1 685 ? 113.408 95.213 95.425 1.00 57.96 685 PHE x N 1
ATOM 3707 C CA . PHE A 1 685 ? 114.754 94.983 94.930 1.00 57.96 685 PHE x CA 1
ATOM 3708 C C . PHE A 1 685 ? 115.379 96.261 94.390 1.00 57.96 685 PHE x C 1
ATOM 3709 O O . PHE A 1 685 ? 114.698 97.123 93.829 1.00 57.96 685 PHE x O 1
ATOM 3717 N N . ILE A 1 686 ? 116.689 96.376 94.590 1.00 62.71 686 ILE x N 1
ATOM 3718 C CA . ILE A 1 686 ? 117.485 97.418 93.951 1.00 62.71 686 ILE x CA 1
ATOM 3719 C C . ILE A 1 686 ? 117.862 96.977 92.541 1.00 62.71 686 ILE x C 1
ATOM 3720 O O . ILE A 1 686 ? 118.213 95.814 92.308 1.00 62.71 686 ILE x O 1
ATOM 3725 N N . GLY A 1 687 ? 117.768 97.898 91.594 1.00 64.32 687 GLY x N 1
ATOM 3726 C CA . GLY A 1 687 ? 118.124 97.599 90.230 1.00 64.32 687 GLY x CA 1
ATOM 3727 C C . GLY A 1 687 ? 117.031 96.855 89.487 1.00 64.32 687 GLY x C 1
ATOM 3728 O O . GLY A 1 687 ? 115.867 96.806 89.891 1.00 64.32 687 GLY x O 1
ATOM 3729 N N . GLN A 1 688 ? 117.434 96.272 88.361 1.00 70.58 688 GLN x N 1
ATOM 3730 C CA . GLN A 1 688 ? 116.522 95.514 87.519 1.00 70.58 688 GLN x CA 1
ATOM 3731 C C . GLN A 1 688 ? 116.136 94.208 88.212 1.00 70.58 688 GLN x C 1
ATOM 3732 O O . GLN A 1 688 ? 116.888 93.666 89.025 1.00 70.58 688 GLN x O 1
ATOM 3738 N N . LYS A 1 689 ? 114.929 93.723 87.905 1.00 63.33 689 LYS x N 1
ATOM 3739 C CA . LYS A 1 689 ? 114.415 92.522 88.555 1.00 63.33 689 LYS x CA 1
ATOM 3740 C C . LYS A 1 689 ? 115.128 91.267 88.071 1.00 63.33 689 LYS x C 1
ATOM 3741 O O . LYS A 1 689 ? 115.409 90.368 88.871 1.00 63.33 689 LYS x O 1
ATOM 3747 N N . ARG A 1 690 ? 115.406 91.187 86.764 1.00 71.32 690 ARG x N 1
ATOM 3748 C CA . ARG A 1 690 ? 115.984 89.982 86.170 1.00 71.32 690 ARG x CA 1
ATOM 3749 C C . ARG A 1 690 ? 117.379 89.697 86.714 1.00 71.32 690 ARG x C 1
ATOM 3750 O O . ARG A 1 690 ? 117.759 88.534 86.888 1.00 71.32 690 ARG x O 1
ATOM 3758 N N . ASP A 1 691 ? 118.156 90.744 86.977 1.00 70.88 691 ASP x N 1
ATOM 3759 C CA . ASP A 1 691 ? 119.481 90.540 87.543 1.00 70.88 691 ASP x CA 1
ATOM 3760 C C . ASP A 1 691 ? 119.401 90.099 88.998 1.00 70.88 691 ASP x C 1
ATOM 3761 O O . ASP A 1 691 ? 120.327 89.456 89.503 1.00 70.88 691 ASP x O 1
ATOM 3766 N N . ALA A 1 692 ? 118.312 90.441 89.686 1.00 68.06 692 ALA x N 1
ATOM 3767 C CA . ALA A 1 692 ? 118.073 89.908 91.022 1.00 68.06 692 ALA x CA 1
ATOM 3768 C C . ALA A 1 692 ? 117.380 88.552 90.983 1.00 68.06 692 ALA x C 1
ATOM 3769 O O . ALA A 1 692 ? 117.551 87.752 91.908 1.00 68.06 692 ALA x O 1
ATOM 3771 N N . ALA A 1 693 ? 116.595 88.280 89.936 1.00 66.01 693 ALA x N 1
ATOM 3772 C CA . ALA A 1 693 ? 115.847 87.027 89.867 1.00 66.01 693 ALA x CA 1
ATOM 3773 C C . ALA A 1 693 ? 116.761 85.847 89.564 1.00 66.01 693 ALA x C 1
ATOM 3774 O O . ALA A 1 693 ? 116.658 84.794 90.203 1.00 66.01 693 ALA x O 1
ATOM 3776 N N . ALA A 1 694 ? 117.657 86.003 88.585 1.00 66.60 694 ALA x N 1
ATOM 3777 C CA . ALA A 1 694 ? 118.528 84.904 88.181 1.00 66.60 694 ALA x CA 1
ATOM 3778 C C . ALA A 1 694 ? 119.555 84.565 89.254 1.00 66.60 694 ALA x C 1
ATOM 3779 O O . ALA A 1 694 ? 120.043 83.430 89.305 1.00 66.60 694 ALA x O 1
ATOM 3781 N N . SER A 1 695 ? 119.899 85.530 90.108 1.00 66.58 695 SER x N 1
ATOM 3782 C CA . SER A 1 695 ? 120.742 85.234 91.260 1.00 66.58 695 SER x CA 1
ATOM 3783 C C . SER A 1 695 ? 120.010 84.357 92.266 1.00 66.58 695 SER x C 1
ATOM 3784 O O . SER A 1 695 ? 120.614 83.481 92.894 1.00 66.58 695 SER x O 1
ATOM 3787 N N . VAL A 1 696 ? 118.708 84.582 92.438 1.00 64.34 696 VAL x N 1
ATOM 3788 C CA . VAL A 1 696 ? 117.933 83.811 93.405 1.00 64.34 696 VAL x CA 1
ATOM 3789 C C . VAL A 1 696 ? 117.604 82.430 92.855 1.00 64.34 696 VAL x C 1
ATOM 3790 O O . VAL A 1 696 ? 118.020 81.408 93.412 1.00 64.34 696 VAL x O 1
ATOM 3794 N N . LEU A 1 697 ? 116.862 82.379 91.751 1.00 67.05 697 LEU x N 1
ATOM 3795 C CA . LEU A 1 697 ? 116.471 81.108 91.165 1.00 67.05 697 LEU x CA 1
ATOM 3796 C C . LEU A 1 697 ? 116.181 81.321 89.689 1.00 67.05 697 LEU x C 1
ATOM 3797 O O . LEU A 1 697 ? 115.488 82.271 89.319 1.00 67.05 697 LEU x O 1
ATOM 3802 N N . SER A 1 698 ? 116.698 80.427 88.857 1.00 69.34 698 SER x N 1
ATOM 3803 C CA . SER A 1 698 ? 116.533 80.521 87.417 1.00 69.34 698 SER x CA 1
ATOM 3804 C C . SER A 1 698 ? 115.297 79.751 86.977 1.00 69.34 698 SER x C 1
ATOM 3805 O O . SER A 1 698 ? 114.707 78.991 87.749 1.00 69.34 698 SER x O 1
ATOM 3808 N N . GLU A 1 699 ? 114.926 79.965 85.704 1.00 69.81 699 GLU x N 1
ATOM 3809 C CA . GLU A 1 699 ? 113.745 79.460 84.992 1.00 69.81 699 GLU x CA 1
ATOM 3810 C C . GLU A 1 699 ? 112.457 79.447 85.817 1.00 69.81 699 GLU x C 1
ATOM 3811 O O . GLU A 1 699 ? 111.649 78.518 85.716 1.00 69.81 699 GLU x O 1
ATOM 3817 N N . VAL A 1 700 ? 112.236 80.500 86.600 1.00 60.42 700 VAL x N 1
ATOM 3818 C CA . VAL A 1 700 ? 111.004 80.649 87.367 1.00 60.42 700 VAL x CA 1
ATOM 3819 C C . VAL A 1 700 ? 109.914 81.129 86.420 1.00 60.42 700 VAL x C 1
ATOM 3820 O O . VAL A 1 700 ? 110.053 82.175 85.779 1.00 60.42 700 VAL x O 1
ATOM 3824 N N . GLU A 1 701 ? 108.824 80.366 86.331 1.00 57.45 701 GLU x N 1
ATOM 3825 C CA . GLU A 1 701 ? 107.834 80.608 85.290 1.00 57.45 701 GLU x CA 1
ATOM 3826 C C . GLU A 1 701 ? 106.901 81.762 85.635 1.00 57.45 701 GLU x C 1
ATOM 3827 O O . GLU A 1 701 ? 106.513 82.530 84.751 1.00 57.45 701 GLU x O 1
ATOM 3833 N N . SER A 1 702 ? 106.528 81.904 86.902 1.00 49.37 702 SER x N 1
ATOM 3834 C CA . SER A 1 702 ? 105.535 82.887 87.308 1.00 49.37 702 SER x CA 1
ATOM 3835 C C . SER A 1 702 ? 106.068 83.734 88.451 1.00 49.37 702 SER x C 1
ATOM 3836 O O . SER A 1 702 ? 106.977 83.339 89.181 1.00 49.37 702 SER x O 1
ATOM 3839 N N . ASP A 1 703 ? 105.466 84.908 88.609 1.00 47.27 703 ASP x N 1
ATOM 3840 C CA . ASP A 1 703 ? 106.019 85.921 89.493 1.00 47.27 703 ASP x CA 1
ATOM 3841 C C . ASP A 1 703 ? 105.733 85.617 90.958 1.00 47.27 703 ASP x C 1
ATOM 3842 O O . ASP A 1 703 ? 106.511 86.015 91.829 1.00 47.27 703 ASP x O 1
ATOM 3847 N N . HIS A 1 704 ? 104.635 84.916 91.248 1.00 42.64 704 HIS x N 1
ATOM 3848 C CA . HIS A 1 704 ? 104.300 84.585 92.631 1.00 42.64 704 HIS x CA 1
ATOM 3849 C C . HIS A 1 704 ? 105.262 83.556 93.210 1.00 42.64 704 HIS x C 1
ATOM 3850 O O . HIS A 1 704 ? 105.546 83.574 94.412 1.00 42.64 704 HIS x O 1
ATOM 3857 N N . ILE A 1 705 ? 105.758 82.641 92.373 1.00 46.13 705 ILE x N 1
ATOM 3858 C CA . ILE A 1 705 ? 106.680 81.612 92.844 1.00 46.13 705 ILE x CA 1
ATOM 3859 C C . ILE A 1 705 ? 108.055 82.210 93.112 1.00 46.13 705 ILE x C 1
ATOM 3860 O O . ILE A 1 705 ? 108.761 81.776 94.034 1.00 46.13 705 ILE x O 1
ATOM 3865 N N . LEU A 1 706 ? 108.440 83.228 92.337 1.00 47.98 706 LEU x N 1
ATOM 3866 C CA . LEU A 1 706 ? 109.684 83.954 92.581 1.00 47.98 706 LEU x CA 1
ATOM 3867 C C . LEU A 1 706 ? 109.680 84.633 93.942 1.00 47.98 706 LEU x C 1
ATOM 3868 O O . LEU A 1 706 ? 110.694 84.630 94.647 1.00 47.98 706 LEU x O 1
ATOM 3873 N N . TYR A 1 707 ? 108.541 85.203 94.336 1.00 45.89 707 TYR x N 1
ATOM 3874 C CA . TYR A 1 707 ? 108.431 85.861 95.635 1.00 45.89 707 TYR x CA 1
ATOM 3875 C C . TYR A 1 707 ? 108.478 84.855 96.774 1.00 45.89 707 TYR x C 1
ATOM 3876 O O . TYR A 1 707 ? 108.903 85.194 97.883 1.00 45.89 707 TYR x O 1
ATOM 3885 N N . LEU A 1 708 ? 108.027 83.626 96.525 1.00 45.44 708 LEU x N 1
ATOM 3886 C CA . LEU A 1 708 ? 108.105 82.574 97.531 1.00 45.44 708 LEU x CA 1
ATOM 3887 C C . LEU A 1 708 ? 109.544 82.135 97.768 1.00 45.44 708 LEU x C 1
ATOM 3888 O O . LEU A 1 708 ? 109.931 81.843 98.905 1.00 45.44 708 LEU x O 1
ATOM 3893 N N . GLU A 1 709 ? 110.349 82.084 96.704 1.00 48.17 709 GLU x N 1
ATOM 3894 C CA . GLU A 1 709 ? 111.713 81.579 96.819 1.00 48.17 709 GLU x CA 1
ATOM 3895 C C . GLU A 1 709 ? 112.626 82.575 97.518 1.00 48.17 709 GLU x C 1
ATOM 3896 O O . GLU A 1 709 ? 113.555 82.173 98.226 1.00 48.17 709 GLU x O 1
ATOM 3902 N N . ILE A 1 710 ? 112.390 83.872 97.306 1.00 46.86 710 ILE x N 1
ATOM 3903 C CA . ILE A 1 710 ? 113.216 84.912 97.915 1.00 46.86 710 ILE x CA 1
ATOM 3904 C C . ILE A 1 710 ? 113.075 84.893 99.433 1.00 46.86 710 ILE x C 1
ATOM 3905 O O . ILE A 1 710 ? 114.070 84.959 100.162 1.00 46.86 710 ILE x O 1
ATOM 3910 N N . PHE A 1 711 ? 111.844 84.766 99.930 1.00 43.20 711 PHE x N 1
ATOM 3911 C CA . PHE A 1 711 ? 111.643 84.791 101.376 1.00 43.20 711 PHE x CA 1
ATOM 3912 C C . PHE A 1 711 ? 112.105 83.493 102.028 1.00 43.20 711 PHE x C 1
ATOM 3913 O O . PHE A 1 711 ? 112.571 83.505 103.170 1.00 43.20 711 PHE x O 1
ATOM 3921 N N . ASN A 1 712 ? 111.966 82.364 101.326 1.00 49.02 712 ASN x N 1
ATOM 3922 C CA . ASN A 1 712 ? 112.388 81.083 101.891 1.00 49.02 712 ASN x CA 1
ATOM 3923 C C . ASN A 1 712 ? 113.900 81.003 102.021 1.00 49.02 712 ASN x C 1
ATOM 3924 O O . ASN A 1 712 ? 114.415 80.520 103.036 1.00 49.02 712 ASN x O 1
ATOM 3929 N N . GLN A 1 713 ? 114.625 81.459 100.999 1.00 51.07 713 GLN x N 1
ATOM 3930 C CA . GLN A 1 713 ? 116.078 81.507 101.078 1.00 51.07 713 GLN x CA 1
ATOM 3931 C C . GLN A 1 713 ? 116.545 82.545 102.085 1.00 51.07 713 GLN x C 1
ATOM 3932 O O . GLN A 1 713 ? 117.609 82.382 102.691 1.00 51.07 713 GLN x O 1
ATOM 3938 N N . TRP A 1 714 ? 115.766 83.609 102.279 1.00 47.63 714 TRP x N 1
ATOM 3939 C CA . TRP A 1 714 ? 116.113 84.605 103.282 1.00 47.63 714 TRP x CA 1
ATOM 3940 C C . TRP A 1 714 ? 115.906 84.064 104.692 1.00 47.63 714 TRP x C 1
ATOM 3941 O O . TRP A 1 714 ? 116.618 84.464 105.618 1.00 47.63 714 TRP x O 1
ATOM 3952 N N . ARG A 1 715 ? 114.935 83.160 104.880 1.00 52.54 715 ARG x N 1
ATOM 3953 C CA . ARG A 1 715 ? 114.812 82.459 106.157 1.00 52.54 715 ARG x CA 1
ATOM 3954 C C . ARG A 1 715 ? 116.016 81.569 106.415 1.00 52.54 715 ARG x C 1
ATOM 3955 O O . ARG A 1 715 ? 116.484 81.458 107.553 1.00 52.54 715 ARG x O 1
ATOM 3963 N N . ASN A 1 716 ? 116.510 80.905 105.368 1.00 54.35 716 ASN x N 1
ATOM 3964 C CA . ASN A 1 716 ? 117.585 79.935 105.511 1.00 54.35 716 ASN x CA 1
ATOM 3965 C C . ASN A 1 716 ? 118.920 80.594 105.816 1.00 54.35 716 ASN x C 1
ATOM 3966 O O . ASN A 1 716 ? 119.823 79.929 106.333 1.00 54.35 716 ASN x O 1
ATOM 3971 N N . SER A 1 717 ? 119.065 81.880 105.507 1.00 53.18 717 SER x N 1
ATOM 3972 C CA . SER A 1 717 ? 120.236 82.651 105.883 1.00 53.18 717 SER x CA 1
ATOM 3973 C C . SER A 1 717 ? 120.064 83.354 107.220 1.00 53.18 717 SER x C 1
ATOM 3974 O O . SER A 1 717 ? 120.826 84.283 107.512 1.00 53.18 717 SER x O 1
ATOM 3977 N N . LYS A 1 718 ? 119.079 82.928 108.022 1.00 51.72 718 LYS x N 1
ATOM 3978 C CA . LYS A 1 718 ? 118.747 83.498 109.336 1.00 51.72 718 LYS x CA 1
ATOM 3979 C C . LYS A 1 718 ? 118.433 84.991 109.255 1.00 51.72 718 LYS x C 1
ATOM 3980 O O . LYS A 1 718 ? 118.819 85.766 110.135 1.00 51.72 718 LYS x O 1
ATOM 3986 N N . PHE A 1 719 ? 117.733 85.378 108.180 1.00 50.13 719 PHE x N 1
ATOM 3987 C CA . PHE A 1 719 ? 117.188 86.727 107.968 1.00 50.13 719 PHE x CA 1
ATOM 3988 C C . PHE A 1 719 ? 118.286 87.788 107.945 1.00 50.13 719 PHE x C 1
ATOM 3989 O O . PHE A 1 719 ? 118.111 88.897 108.451 1.00 50.13 719 PHE x O 1
ATOM 3997 N N . SER A 1 720 ? 119.427 87.449 107.356 1.00 52.22 720 SER x N 1
ATOM 3998 C CA . SER A 1 720 ? 120.608 88.284 107.499 1.00 52.22 720 SER x CA 1
ATOM 3999 C C . SER A 1 720 ? 120.594 89.438 106.506 1.00 52.22 720 SER x C 1
ATOM 4000 O O . SER A 1 720 ? 120.014 89.350 105.421 1.00 52.22 720 SER x O 1
ATOM 4003 N N . ARG A 1 721 ? 121.236 90.539 106.907 1.00 52.68 721 ARG x N 1
ATOM 4004 C CA . ARG A 1 721 ? 121.404 91.682 106.016 1.00 52.68 721 ARG x CA 1
ATOM 4005 C C . ARG A 1 721 ? 122.333 91.343 104.859 1.00 52.68 721 ARG x C 1
ATOM 4006 O O . ARG A 1 721 ? 122.110 91.783 103.725 1.00 52.68 721 ARG x O 1
ATOM 4014 N N . SER A 1 722 ? 123.374 90.547 105.132 1.00 54.41 722 SER x N 1
ATOM 4015 C CA . SER A 1 722 ? 124.383 90.222 104.127 1.00 54.41 722 SER x CA 1
ATOM 4016 C C . SER A 1 722 ? 123.824 89.359 103.006 1.00 54.41 722 SER x C 1
ATOM 4017 O O . SER A 1 722 ? 124.397 89.327 101.913 1.00 54.41 722 SER x O 1
ATOM 4020 N N . TRP A 1 723 ? 122.734 88.634 103.261 1.00 51.18 723 TRP x N 1
ATOM 4021 C CA . TRP A 1 723 ? 122.090 87.872 102.200 1.00 51.18 723 TRP x CA 1
ATOM 4022 C C . TRP A 1 723 ? 121.461 88.795 101.164 1.00 51.18 723 TRP x C 1
ATOM 4023 O O . TRP A 1 723 ? 121.520 88.519 99.960 1.00 51.18 723 TRP x O 1
ATOM 4034 N N . CYS A 1 724 ? 120.849 89.892 101.613 1.00 53.29 724 CYS x N 1
ATOM 4035 C CA . CYS A 1 724 ? 120.056 90.718 100.712 1.00 53.29 724 CYS x CA 1
ATOM 4036 C C . CYS A 1 724 ? 120.923 91.586 99.804 1.00 53.29 724 CYS x C 1
ATOM 4037 O O . CYS A 1 724 ? 120.512 91.889 98.678 1.00 53.29 724 CYS x O 1
ATOM 4040 N N . GLN A 1 725 ? 122.103 92.012 100.272 1.00 57.47 725 GLN x N 1
ATOM 4041 C CA . GLN A 1 725 ? 123.031 92.716 99.387 1.00 57.47 725 GLN x CA 1
ATOM 4042 C C . GLN A 1 725 ? 123.560 91.800 98.294 1.00 57.47 725 GLN x C 1
ATOM 4043 O O . GLN A 1 725 ? 123.755 92.233 97.153 1.00 57.47 725 GLN x O 1
ATOM 4049 N N . ASP A 1 726 ? 123.813 90.532 98.629 1.00 59.02 726 ASP x N 1
ATOM 4050 C CA . ASP A 1 726 ? 124.393 89.614 97.656 1.00 59.02 726 ASP x CA 1
ATOM 4051 C C . ASP A 1 726 ? 123.399 89.227 96.572 1.00 59.02 726 ASP x C 1
ATOM 4052 O O . ASP A 1 726 ? 123.809 88.868 95.462 1.00 59.02 726 ASP x O 1
ATOM 4057 N N . HIS A 1 727 ? 122.101 89.294 96.858 1.00 57.76 727 HIS x N 1
ATOM 4058 C CA . HIS A 1 727 ? 121.076 88.951 95.882 1.00 57.76 727 HIS x CA 1
ATOM 4059 C C . HIS A 1 727 ? 120.288 90.160 95.398 1.00 57.76 727 HIS x C 1
ATOM 4060 O O . HIS A 1 727 ? 119.285 89.982 94.698 1.00 57.76 727 HIS x O 1
ATOM 4067 N N . LYS A 1 728 ? 120.715 91.374 95.775 1.00 58.85 728 LYS x N 1
ATOM 4068 C CA . LYS A 1 728 ? 120.161 92.652 95.302 1.00 58.85 728 LYS x CA 1
ATOM 4069 C C . LYS A 1 728 ? 118.686 92.810 95.675 1.00 58.85 728 LYS x C 1
ATOM 4070 O O . LYS A 1 728 ? 117.833 93.098 94.835 1.00 58.85 728 LYS x O 1
ATOM 4076 N N . ILE A 1 729 ? 118.396 92.621 96.959 1.00 53.70 729 ILE x N 1
ATOM 4077 C CA . ILE A 1 729 ? 117.065 92.789 97.528 1.00 53.70 729 ILE x CA 1
ATOM 4078 C C . ILE A 1 729 ? 117.162 93.848 98.618 1.00 53.70 729 ILE x C 1
ATOM 4079 O O . ILE A 1 729 ? 118.132 93.864 99.381 1.00 53.70 729 ILE x O 1
ATOM 4084 N N . GLN A 1 730 ? 116.187 94.755 98.670 1.00 48.58 730 GLN x N 1
ATOM 4085 C CA . GLN A 1 730 ? 116.197 95.787 99.701 1.00 48.58 730 GLN x CA 1
ATOM 4086 C C . GLN A 1 730 ? 115.884 95.160 101.052 1.00 48.58 730 GLN x C 1
ATOM 4087 O O . GLN A 1 730 ? 114.838 94.530 101.224 1.00 48.58 730 GLN x O 1
ATOM 4093 N N . PHE A 1 731 ? 116.796 95.333 102.006 1.00 46.35 731 PHE x N 1
ATOM 4094 C CA . PHE A 1 731 ? 116.681 94.638 103.282 1.00 46.35 731 PHE x CA 1
ATOM 4095 C C . PHE A 1 731 ? 115.608 95.255 104.168 1.00 46.35 731 PHE x C 1
ATOM 4096 O O . PHE A 1 731 ? 114.954 94.546 104.941 1.00 46.35 731 PHE x O 1
ATOM 4104 N N . LYS A 1 732 ? 115.420 96.575 104.082 1.00 46.86 732 LYS x N 1
ATOM 4105 C CA . LYS A 1 732 ? 114.380 97.235 104.864 1.00 46.86 732 LYS x CA 1
ATOM 4106 C C . LYS A 1 732 ? 112.988 96.830 104.406 1.00 46.86 732 LYS x C 1
ATOM 4107 O O . LYS A 1 732 ? 112.039 96.886 105.194 1.00 46.86 732 LYS x O 1
ATOM 4113 N N . THR A 1 733 ? 112.846 96.444 103.139 1.00 43.54 733 THR x N 1
ATOM 4114 C CA . THR A 1 733 ? 111.576 95.918 102.660 1.00 43.54 733 THR x CA 1
ATOM 4115 C C . THR A 1 733 ? 111.283 94.553 103.263 1.00 43.54 733 THR x C 1
ATOM 4116 O O . THR A 1 733 ? 110.143 94.269 103.644 1.00 43.54 733 THR x O 1
ATOM 4120 N N . MET A 1 734 ? 112.302 93.699 103.373 1.00 42.49 734 MET x N 1
ATOM 4121 C CA . MET A 1 734 ? 112.074 92.335 103.832 1.00 42.49 734 MET x CA 1
ATOM 4122 C C . MET A 1 734 ? 111.750 92.282 105.319 1.00 42.49 734 MET x C 1
ATOM 4123 O O . MET A 1 734 ? 111.067 91.355 105.765 1.00 42.49 734 MET x O 1
ATOM 4128 N N . LEU A 1 735 ? 112.214 93.259 106.100 1.00 41.24 735 LEU x N 1
ATOM 4129 C CA . LEU A 1 735 ? 111.765 93.344 107.484 1.00 41.24 735 LEU x CA 1
ATOM 4130 C C . LEU A 1 735 ? 110.323 93.816 107.569 1.00 41.24 735 LEU x C 1
ATOM 4131 O O . LEU A 1 735 ? 109.628 93.500 108.538 1.00 41.24 735 LEU x O 1
ATOM 4136 N N . ARG A 1 736 ? 109.862 94.584 106.582 1.00 41.49 736 ARG x N 1
ATOM 4137 C CA . ARG A 1 736 ? 108.441 94.894 106.507 1.00 41.49 736 ARG x CA 1
ATOM 4138 C C . ARG A 1 736 ? 107.633 93.675 106.085 1.00 41.49 736 ARG x C 1
ATOM 4139 O O . ARG A 1 736 ? 106.531 93.457 106.595 1.00 41.49 736 ARG x O 1
ATOM 4147 N N . VAL A 1 737 ? 108.162 92.869 105.160 1.00 37.32 737 VAL x N 1
ATOM 4148 C CA . VAL A 1 737 ? 107.449 91.683 104.691 1.00 37.32 737 VAL x CA 1
ATOM 4149 C C . VAL A 1 737 ? 107.377 90.623 105.786 1.00 37.32 737 VAL x C 1
ATOM 4150 O O . VAL A 1 737 ? 106.347 89.960 105.959 1.00 37.32 737 VAL x O 1
ATOM 4154 N N . ARG A 1 738 ? 108.450 90.468 106.569 1.00 38.20 738 ARG x N 1
ATOM 4155 C CA . ARG A 1 738 ? 108.403 89.559 107.709 1.00 38.20 738 ARG x CA 1
ATOM 4156 C C . ARG A 1 738 ? 107.443 90.060 108.780 1.00 38.20 738 ARG x C 1
ATOM 4157 O O . ARG A 1 738 ? 106.824 89.257 109.486 1.00 38.20 738 ARG x O 1
ATOM 4165 N N . ASN A 1 739 ? 107.284 91.379 108.897 1.00 40.02 739 ASN x N 1
ATOM 4166 C CA . ASN A 1 739 ? 106.351 91.926 109.872 1.00 40.02 739 ASN x CA 1
ATOM 4167 C C . ASN A 1 739 ? 104.908 91.702 109.438 1.00 40.02 739 ASN x C 1
ATOM 4168 O O . ASN A 1 739 ? 104.046 91.432 110.278 1.00 40.02 739 ASN x O 1
ATOM 4173 N N . ILE A 1 740 ? 104.628 91.820 108.135 1.00 37.06 740 ILE x N 1
ATOM 4174 C CA . ILE A 1 740 ? 103.292 91.539 107.606 1.00 37.06 740 ILE x CA 1
ATOM 4175 C C . ILE A 1 740 ? 102.925 90.077 107.829 1.00 37.06 740 ILE x C 1
ATOM 4176 O O . ILE A 1 740 ? 101.785 89.754 108.186 1.00 37.06 740 ILE x O 1
ATOM 4181 N N . ARG A 1 741 ? 103.898 89.176 107.655 1.00 36.31 741 ARG x N 1
ATOM 4182 C CA . ARG A 1 741 ? 103.660 87.751 107.858 1.00 36.31 741 ARG x CA 1
ATOM 4183 C C . ARG A 1 741 ? 103.349 87.436 109.319 1.00 36.31 741 ARG x C 1
ATOM 4184 O O . ARG A 1 741 ? 102.500 86.587 109.607 1.00 36.31 741 ARG x O 1
ATOM 4192 N N . ASN A 1 742 ? 104.008 88.127 110.251 1.00 38.48 742 ASN x N 1
ATOM 4193 C CA . ASN A 1 742 ? 103.696 87.943 111.665 1.00 38.48 742 ASN x CA 1
ATOM 4194 C C . ASN A 1 742 ? 102.285 88.413 111.994 1.00 38.48 742 ASN x C 1
ATOM 4195 O O . ASN A 1 742 ? 101.631 87.853 112.877 1.00 38.48 742 ASN x O 1
ATOM 4200 N N . GLN A 1 743 ? 101.798 89.440 111.298 1.00 40.21 743 GLN x N 1
ATOM 4201 C CA . GLN A 1 743 ? 100.426 89.876 111.516 1.00 40.21 743 GLN x CA 1
ATOM 4202 C C . GLN A 1 743 ? 99.436 88.895 110.903 1.00 40.21 743 GLN x C 1
ATOM 4203 O O . GLN A 1 743 ? 98.386 88.618 111.492 1.00 40.21 743 GLN x O 1
ATOM 4209 N N . LEU A 1 744 ? 99.753 88.358 109.725 1.00 38.88 744 LEU x N 1
ATOM 4210 C CA . LEU A 1 744 ? 98.843 87.429 109.064 1.00 38.88 744 LEU x CA 1
ATOM 4211 C C . LEU A 1 744 ? 98.866 86.049 109.704 1.00 38.88 744 LEU x C 1
ATOM 4212 O O . LEU A 1 744 ? 97.905 85.288 109.558 1.00 38.88 744 LEU x O 1
ATOM 4217 N N . PHE A 1 745 ? 99.950 85.694 110.392 1.00 42.31 745 PHE x N 1
ATOM 4218 C CA . PHE A 1 745 ? 100.007 84.389 111.040 1.00 42.31 745 PHE x CA 1
ATOM 4219 C C . PHE A 1 745 ? 99.244 84.373 112.357 1.00 42.31 745 PHE x C 1
ATOM 4220 O O . PHE A 1 745 ? 98.626 83.359 112.697 1.00 42.31 745 PHE x O 1
ATOM 4228 N N . ARG A 1 746 ? 99.301 85.464 113.127 1.00 44.95 746 ARG x N 1
ATOM 4229 C CA . ARG A 1 746 ? 98.555 85.522 114.381 1.00 44.95 746 ARG x CA 1
ATOM 4230 C C . ARG A 1 746 ? 97.058 85.541 114.127 1.00 44.95 746 ARG x C 1
ATOM 4231 O O . ARG A 1 746 ? 96.282 84.991 114.916 1.00 44.95 746 ARG x O 1
ATOM 4239 N N . CYS A 1 747 ? 96.635 86.178 113.037 1.00 44.50 747 CYS x N 1
ATOM 4240 C CA . CYS A 1 747 ? 95.223 86.182 112.684 1.00 44.50 747 CYS x CA 1
ATOM 4241 C C . CYS A 1 747 ? 94.765 84.820 112.181 1.00 44.50 747 CYS x C 1
ATOM 4242 O O . CYS A 1 747 ? 93.591 84.471 112.333 1.00 44.50 747 CYS x O 1
ATOM 4245 N N . SER A 1 748 ? 95.665 84.041 111.582 1.00 42.11 748 SER x N 1
ATOM 4246 C CA . SER A 1 748 ? 95.289 82.714 111.111 1.00 42.11 748 SER x CA 1
ATOM 4247 C C . SER A 1 748 ? 95.183 81.714 112.255 1.00 42.11 748 SER x C 1
ATOM 4248 O O . SER A 1 748 ? 94.383 80.778 112.177 1.00 42.11 748 SER x O 1
ATOM 4251 N N . GLU A 1 749 ? 95.986 81.873 113.310 1.00 44.66 749 GLU x N 1
ATOM 4252 C CA . GLU A 1 749 ? 95.784 81.075 114.517 1.00 44.66 749 GLU x CA 1
ATOM 4253 C C . GLU A 1 749 ? 94.464 81.418 115.191 1.00 44.66 749 GLU x C 1
ATOM 4254 O O . GLU A 1 749 ? 93.749 80.530 115.667 1.00 44.66 749 GLU x O 1
ATOM 4260 N N . LYS A 1 750 ? 94.152 82.714 115.278 1.00 45.99 750 LYS x N 1
ATOM 4261 C CA . LYS A 1 750 ? 92.952 83.167 115.974 1.00 45.99 750 LYS x CA 1
ATOM 4262 C C . LYS A 1 750 ? 91.693 82.712 115.252 1.00 45.99 750 LYS x C 1
ATOM 4263 O O . LYS A 1 750 ? 90.718 82.303 115.892 1.00 45.99 750 LYS x O 1
ATOM 4269 N N . VAL A 1 751 ? 91.701 82.782 113.922 1.00 44.77 751 VAL x N 1
ATOM 4270 C CA . VAL A 1 751 ? 90.642 82.176 113.123 1.00 44.77 751 VAL x CA 1
ATOM 4271 C C . VAL A 1 751 ? 90.648 80.662 113.287 1.00 44.77 751 VAL x C 1
ATOM 4272 O O . VAL A 1 751 ? 89.600 80.036 113.490 1.00 44.77 751 VAL x O 1
ATOM 4276 N N . GLY A 1 752 ? 91.829 80.056 113.252 1.00 45.72 752 GLY x N 1
ATOM 4277 C CA . GLY A 1 752 ? 91.960 78.620 113.325 1.00 45.72 752 GLY x CA 1
ATOM 4278 C C . GLY A 1 752 ? 92.382 77.952 112.040 1.00 45.72 752 GLY x C 1
ATOM 4279 O O . GLY A 1 752 ? 92.233 76.733 111.925 1.00 45.72 752 GLY x O 1
ATOM 4280 N N . LEU A 1 753 ? 92.898 78.706 111.067 1.00 45.06 753 LEU x N 1
ATOM 4281 C CA . LEU A 1 753 ? 93.335 78.101 109.816 1.00 45.06 753 LEU x CA 1
ATOM 4282 C C . LEU A 1 753 ? 94.656 77.364 109.969 1.00 45.06 753 LEU x C 1
ATOM 4283 O O . LEU A 1 753 ? 94.971 76.497 109.149 1.00 45.06 753 LEU x O 1
ATOM 4288 N N . VAL A 1 754 ? 95.445 77.704 110.989 1.00 47.78 754 VAL x N 1
ATOM 4289 C CA . VAL A 1 754 ? 96.746 77.069 111.175 1.00 47.78 754 VAL x CA 1
ATOM 4290 C C . VAL A 1 754 ? 96.580 75.622 111.620 1.00 47.78 754 VAL x C 1
ATOM 4291 O O . VAL A 1 754 ? 97.278 74.726 111.132 1.00 47.78 754 VAL x O 1
ATOM 4295 N N . GLU A 1 755 ? 95.641 75.367 112.535 1.00 54.39 755 GLU x N 1
ATOM 4296 C CA . GLU A 1 755 ? 95.398 74.002 112.993 1.00 54.39 755 GLU x CA 1
ATOM 4297 C C . GLU A 1 755 ? 94.792 73.147 111.886 1.00 54.39 755 GLU x C 1
ATOM 4298 O O . GLU A 1 755 ? 95.129 71.966 111.754 1.00 54.39 755 GLU x O 1
ATOM 4304 N N . LYS A 1 756 ? 93.911 73.730 111.073 1.00 51.89 756 LYS x N 1
ATOM 4305 C CA . LYS A 1 756 ? 93.386 73.018 109.915 1.00 51.89 756 LYS x CA 1
ATOM 4306 C C . LYS A 1 756 ? 94.455 72.803 108.852 1.00 51.89 756 LYS x C 1
ATOM 4307 O O . LYS A 1 756 ? 94.363 71.854 108.066 1.00 51.89 756 LYS x O 1
ATOM 4313 N N . ASN A 1 757 ? 95.460 73.681 108.799 1.00 52.11 757 ASN x N 1
ATOM 4314 C CA . ASN A 1 757 ? 96.558 73.508 107.856 1.00 52.11 757 ASN x CA 1
ATOM 4315 C C . ASN A 1 757 ? 97.422 72.314 108.230 1.00 52.11 757 ASN x C 1
ATOM 4316 O O . ASN A 1 757 ? 97.855 71.558 107.355 1.00 52.11 757 ASN x O 1
ATOM 4321 N N . ASP A 1 758 ? 97.706 72.153 109.525 1.00 59.82 758 ASP x N 1
ATOM 4322 C CA . ASP A 1 758 ? 98.628 71.112 109.967 1.00 59.82 758 ASP x CA 1
ATOM 4323 C C . ASP A 1 758 ? 98.035 69.724 109.778 1.00 59.82 758 ASP x C 1
ATOM 4324 O O . ASP A 1 758 ? 98.758 68.780 109.444 1.00 59.82 758 ASP x O 1
ATOM 4329 N N . GLN A 1 759 ? 96.724 69.585 109.977 1.00 62.63 759 GLN x N 1
ATOM 4330 C CA . GLN A 1 759 ? 96.074 68.298 109.764 1.00 62.63 759 GLN x CA 1
ATOM 4331 C C . GLN A 1 759 ? 96.039 67.932 108.286 1.00 62.63 759 GLN x C 1
ATOM 4332 O O . GLN A 1 759 ? 96.155 66.754 107.933 1.00 62.63 759 GLN x O 1
ATOM 4338 N N . ALA A 1 760 ? 95.882 68.921 107.407 1.00 59.74 760 ALA x N 1
ATOM 4339 C CA . ALA A 1 760 ? 95.973 68.648 105.977 1.00 59.74 760 ALA x CA 1
ATOM 4340 C C . ALA A 1 760 ? 97.401 68.333 105.562 1.00 59.74 760 ALA x C 1
ATOM 4341 O O . ALA A 1 760 ? 97.619 67.593 104.599 1.00 59.74 760 ALA x O 1
ATOM 4343 N N . ARG A 1 761 ? 98.378 68.897 106.269 1.00 63.32 761 ARG x N 1
ATOM 4344 C CA . ARG A 1 761 ? 99.778 68.592 106.004 1.00 63.32 761 ARG x CA 1
ATOM 4345 C C . ARG A 1 761 ? 100.166 67.235 106.576 1.00 63.32 761 ARG x C 1
ATOM 4346 O O . ARG A 1 761 ? 100.924 66.485 105.951 1.00 63.32 761 ARG x O 1
ATOM 4354 N N . MET A 1 762 ? 99.659 66.908 107.767 1.00 71.20 762 MET x N 1
ATOM 4355 C CA . MET A 1 762 ? 99.964 65.627 108.397 1.00 71.20 762 MET x CA 1
ATOM 4356 C C . MET A 1 762 ? 99.330 64.462 107.642 1.00 71.20 762 MET x C 1
ATOM 4357 O O . MET A 1 762 ? 99.873 63.351 107.650 1.00 71.20 762 MET x O 1
ATOM 4362 N N . LYS A 1 763 ? 98.208 64.696 106.961 1.00 71.36 763 LYS x N 1
ATOM 4363 C CA . LYS A 1 763 ? 97.538 63.624 106.237 1.00 71.36 763 LYS x CA 1
ATOM 4364 C C . LYS A 1 763 ? 97.953 63.530 104.776 1.00 71.36 763 LYS x C 1
ATOM 4365 O O . LYS A 1 763 ? 97.919 62.434 104.206 1.00 71.36 763 LYS x O 1
ATOM 4371 N N . ILE A 1 764 ? 98.340 64.640 104.147 1.00 72.70 764 ILE x N 1
ATOM 4372 C CA . ILE A 1 764 ? 98.756 64.647 102.746 1.00 72.70 764 ILE x CA 1
ATOM 4373 C C . ILE A 1 764 ? 100.010 65.503 102.627 1.00 72.70 764 ILE x C 1
ATOM 4374 O O . ILE A 1 764 ? 99.984 66.694 102.958 1.00 72.70 764 ILE x O 1
ATOM 4379 N N . GLY A 1 765 ? 101.101 64.906 102.154 1.00 74.18 765 GLY x N 1
ATOM 4380 C CA . GLY A 1 765 ? 102.328 65.650 101.950 1.00 74.18 765 GLY x CA 1
ATOM 4381 C C . GLY A 1 765 ? 102.838 65.592 100.524 1.00 74.18 765 GLY x C 1
ATOM 4382 O O . GLY A 1 765 ? 103.294 64.540 100.066 1.00 74.18 765 GLY x O 1
ATOM 4383 N N . ASN A 1 766 ? 102.774 66.717 99.814 1.00 72.79 766 ASN x N 1
ATOM 4384 C CA . ASN A 1 766 ? 103.268 66.820 98.444 1.00 72.79 766 ASN x CA 1
ATOM 4385 C C . ASN A 1 766 ? 104.563 67.621 98.459 1.00 72.79 766 ASN x C 1
ATOM 4386 O O . ASN A 1 766 ? 104.543 68.843 98.631 1.00 72.79 766 ASN x O 1
ATOM 4391 N N . ILE A 1 767 ? 105.683 66.932 98.264 1.00 77.75 767 ILE x N 1
ATOM 4392 C CA . ILE A 1 767 ? 107.000 67.557 98.290 1.00 77.75 767 ILE x CA 1
ATOM 4393 C C . ILE A 1 767 ? 107.497 67.512 96.847 1.00 77.75 767 ILE x C 1
ATOM 4394 O O . ILE A 1 767 ? 108.668 67.223 96.570 1.00 77.75 767 ILE x O 1
ATOM 4399 N N . ALA A 1 768 ? 106.587 67.753 95.911 1.00 71.26 768 ALA x N 1
ATOM 4400 C CA . ALA A 1 768 ? 106.859 67.565 94.493 1.00 71.26 768 ALA x CA 1
ATOM 4401 C C . ALA A 1 768 ? 106.344 68.796 93.755 1.00 71.26 768 ALA x C 1
ATOM 4402 O O . ALA A 1 768 ? 106.061 69.842 94.350 1.00 71.26 768 ALA x O 1
ATOM 4404 N N . GLY A 1 769 ? 106.231 68.687 92.429 1.00 66.52 769 GLY x N 1
ATOM 4405 C CA . GLY A 1 769 ? 105.704 69.754 91.584 1.00 66.52 769 GLY x CA 1
ATOM 4406 C C . GLY A 1 769 ? 104.247 70.110 91.828 1.00 66.52 769 GLY x C 1
ATOM 4407 O O . GLY A 1 769 ? 103.758 71.080 91.236 1.00 66.52 769 GLY x O 1
ATOM 4408 N N . TYR A 1 770 ? 103.542 69.344 92.663 1.00 63.04 770 TYR x N 1
ATOM 4409 C CA . TYR A 1 770 ? 102.164 69.667 93.004 1.00 63.04 770 TYR x CA 1
ATOM 4410 C C . TYR A 1 770 ? 102.085 70.880 93.921 1.00 63.04 770 TYR x C 1
ATOM 4411 O O . TYR A 1 770 ? 101.090 71.611 93.893 1.00 63.04 770 TYR x O 1
ATOM 4420 N N . ILE A 1 771 ? 103.124 71.120 94.729 1.00 55.61 771 ILE x N 1
ATOM 4421 C CA . ILE A 1 771 ? 103.048 72.133 95.781 1.00 55.61 771 ILE x CA 1
ATOM 4422 C C . ILE A 1 771 ? 103.034 73.551 95.213 1.00 55.61 771 ILE x C 1
ATOM 4423 O O . ILE A 1 771 ? 102.595 74.480 95.894 1.00 55.61 771 ILE x O 1
ATOM 4428 N N . ASN A 1 772 ? 103.464 73.742 93.966 1.00 51.56 772 ASN x N 1
ATOM 4429 C CA . ASN A 1 772 ? 103.285 75.012 93.279 1.00 51.56 772 ASN x CA 1
ATOM 4430 C C . ASN A 1 772 ? 102.070 75.009 92.367 1.00 51.56 772 ASN x C 1
ATOM 4431 O O . ASN A 1 772 ? 101.669 76.072 91.888 1.00 51.56 772 ASN x O 1
ATOM 4436 N N . ALA A 1 773 ? 101.493 73.837 92.105 1.00 50.09 773 ALA x N 1
ATOM 4437 C CA . ALA A 1 773 ? 100.223 73.751 91.397 1.00 50.09 773 ALA x CA 1
ATOM 4438 C C . ALA A 1 773 ? 99.057 74.051 92.326 1.00 50.09 773 ALA x C 1
ATOM 4439 O O . ALA A 1 773 ? 98.044 74.611 91.895 1.00 50.09 773 ALA x O 1
ATOM 4441 N N . ARG A 1 774 ? 99.179 73.669 93.596 1.00 47.38 774 ARG x N 1
ATOM 4442 C CA . ARG A 1 774 ? 98.129 73.954 94.566 1.00 47.38 774 ARG x CA 1
ATOM 4443 C C . ARG A 1 774 ? 98.075 75.439 94.893 1.00 47.38 774 ARG x C 1
ATOM 4444 O O . ARG A 1 774 ? 96.989 75.988 95.096 1.00 47.38 774 ARG x O 1
ATOM 4452 N N . ILE A 1 775 ? 99.238 76.101 94.944 1.00 41.67 775 ILE x N 1
ATOM 4453 C CA . ILE A 1 775 ? 99.301 77.544 95.183 1.00 41.67 775 ILE x CA 1
ATOM 4454 C C . ILE A 1 775 ? 98.616 78.306 94.056 1.00 41.67 775 ILE x C 1
ATOM 4455 O O . ILE A 1 775 ? 97.882 79.272 94.298 1.00 41.67 775 ILE x O 1
ATOM 4460 N N . THR A 1 776 ? 98.830 77.868 92.814 1.00 42.22 776 THR x N 1
ATOM 4461 C CA . THR A 1 776 ? 98.178 78.479 91.657 1.00 42.22 776 THR x CA 1
ATOM 4462 C C . THR A 1 776 ? 96.661 78.367 91.751 1.00 42.22 776 THR x C 1
ATOM 4463 O O . THR A 1 776 ? 95.936 79.307 91.410 1.00 42.22 776 THR x O 1
ATOM 4467 N N . ARG A 1 777 ? 96.171 77.246 92.279 1.00 45.48 777 ARG x N 1
ATOM 4468 C CA . ARG A 1 777 ? 94.739 77.061 92.475 1.00 45.48 777 ARG x CA 1
ATOM 4469 C C . ARG A 1 777 ? 94.192 77.960 93.578 1.00 45.48 777 ARG x C 1
ATOM 4470 O O . ARG A 1 777 ? 93.014 78.326 93.541 1.00 45.48 777 ARG x O 1
ATOM 4478 N N . CYS A 1 778 ? 95.017 78.303 94.572 1.00 42.28 778 CYS x N 1
ATOM 4479 C CA . CYS A 1 778 ? 94.557 79.150 95.671 1.00 42.28 778 CYS x CA 1
ATOM 4480 C C . CYS A 1 778 ? 94.295 80.574 95.208 1.00 42.28 778 CYS x C 1
ATOM 4481 O O . CYS A 1 778 ? 93.403 81.250 95.731 1.00 42.28 778 CYS x O 1
ATOM 4484 N N . PHE A 1 779 ? 95.073 81.053 94.240 1.00 36.49 779 PHE x N 1
ATOM 4485 C CA . PHE A 1 779 ? 94.919 82.410 93.736 1.00 36.49 779 PHE x CA 1
ATOM 4486 C C . PHE A 1 779 ? 93.829 82.539 92.683 1.00 36.49 779 PHE x C 1
ATOM 4487 O O . PHE A 1 779 ? 93.334 83.648 92.470 1.00 36.49 779 PHE x O 1
ATOM 4495 N N . ILE A 1 780 ? 93.446 81.447 92.022 1.00 40.49 780 ILE x N 1
ATOM 4496 C CA . ILE A 1 780 ? 92.327 81.507 91.087 1.00 40.49 780 ILE x CA 1
ATOM 4497 C C . ILE A 1 780 ? 91.019 81.688 91.843 1.00 40.49 780 ILE x C 1
ATOM 4498 O O . ILE A 1 780 ? 90.143 82.454 91.423 1.00 40.49 780 ILE x O 1
ATOM 4503 N N . SER A 1 781 ? 90.876 81.012 92.986 1.00 40.41 781 SER x N 1
ATOM 4504 C CA . SER A 1 781 ? 89.688 81.193 93.810 1.00 40.41 781 SER x CA 1
ATOM 4505 C C . SER A 1 781 ? 89.655 82.567 94.459 1.00 40.41 781 SER x C 1
ATOM 4506 O O . SER A 1 781 ? 88.574 83.119 94.684 1.00 40.41 781 SER x O 1
ATOM 4509 N N . GLY A 1 782 ? 90.819 83.132 94.772 1.00 39.04 782 GLY x N 1
ATOM 4510 C CA . GLY A 1 782 ? 90.848 84.463 95.344 1.00 39.04 782 GLY x CA 1
ATOM 4511 C C . GLY A 1 782 ? 90.633 85.560 94.325 1.00 39.04 782 GLY x C 1
ATOM 4512 O O . GLY A 1 782 ? 90.011 86.577 94.632 1.00 39.04 782 GLY x O 1
ATOM 4513 N N . PHE A 1 783 ? 91.122 85.369 93.099 1.00 39.31 783 PHE x N 1
ATOM 4514 C CA . PHE A 1 783 ? 91.093 86.418 92.076 1.00 39.31 783 PHE x CA 1
ATOM 4515 C C . PHE A 1 783 ? 90.545 85.923 90.737 1.00 39.31 783 PHE x C 1
ATOM 4516 O O . PHE A 1 783 ? 91.262 85.909 89.739 1.00 39.31 783 PHE x O 1
ATOM 4524 N N . PRO A 1 784 ? 89.268 85.522 90.669 1.00 40.89 784 PRO x N 1
ATOM 4525 C CA . PRO A 1 784 ? 88.756 84.991 89.398 1.00 40.89 784 PRO x CA 1
ATOM 4526 C C . PRO A 1 784 ? 88.486 86.059 88.358 1.00 40.89 784 PRO x C 1
ATOM 4527 O O . PRO A 1 784 ? 88.329 85.724 87.179 1.00 40.89 784 PRO x O 1
ATOM 4531 N N . MET A 1 785 ? 88.409 87.327 88.755 1.00 45.08 785 MET x N 1
ATOM 4532 C CA . MET A 1 785 ? 88.157 88.406 87.811 1.00 45.08 785 MET x CA 1
ATOM 4533 C C . MET A 1 785 ? 89.428 88.898 87.133 1.00 45.08 785 MET x C 1
ATOM 4534 O O . MET A 1 785 ? 89.349 89.501 86.058 1.00 45.08 785 MET x O 1
ATOM 4539 N N . ASN A 1 786 ? 90.590 88.643 87.727 1.00 42.45 786 ASN x N 1
ATOM 4540 C CA . ASN A 1 786 ? 91.874 89.043 87.160 1.00 42.45 786 ASN x CA 1
ATOM 4541 C C . ASN A 1 786 ? 92.482 87.937 86.306 1.00 42.45 786 ASN x C 1
ATOM 4542 O O . ASN A 1 786 ? 93.641 87.586 86.475 1.00 42.45 786 ASN x O 1
ATOM 4547 N N . ILE A 1 787 ? 91.720 87.376 85.377 1.00 44.35 787 ILE x N 1
ATOM 4548 C CA . ILE A 1 787 ? 92.214 86.318 84.507 1.00 44.35 787 ILE x CA 1
ATOM 4549 C C . ILE A 1 787 ? 92.202 86.849 83.084 1.00 44.35 787 ILE x C 1
ATOM 4550 O O . ILE A 1 787 ? 91.245 87.508 82.666 1.00 44.35 787 ILE x O 1
ATOM 4555 N N . VAL A 1 788 ? 93.280 86.585 82.350 1.00 45.58 788 VAL x N 1
ATOM 4556 C CA . VAL A 1 788 ? 93.512 87.152 81.030 1.00 45.58 788 VAL x CA 1
ATOM 4557 C C . VAL A 1 788 ? 93.790 86.021 80.048 1.00 45.58 788 VAL x C 1
ATOM 4558 O O . VAL A 1 788 ? 94.581 85.119 80.338 1.00 45.58 788 VAL x O 1
ATOM 4562 N N . GLN A 1 789 ? 93.135 86.066 78.891 1.00 51.78 789 GLN x N 1
ATOM 4563 C CA . GLN A 1 789 ? 93.244 85.043 77.859 1.00 51.78 789 GLN x CA 1
ATOM 4564 C C . GLN A 1 789 ? 94.104 85.543 76.709 1.00 51.78 789 GLN x C 1
ATOM 4565 O O . GLN A 1 789 ? 93.942 86.679 76.257 1.00 51.78 789 GLN x O 1
ATOM 4571 N N . LEU A 1 790 ? 95.009 84.693 76.237 1.00 55.18 790 LEU x N 1
ATOM 4572 C CA . LEU A 1 790 ? 95.797 85.010 75.055 1.00 55.18 790 LEU x CA 1
ATOM 4573 C C . LEU A 1 790 ? 94.919 84.987 73.810 1.00 55.18 790 LEU x C 1
ATOM 4574 O O . LEU A 1 790 ? 94.036 84.138 73.667 1.00 55.18 790 LEU x O 1
ATOM 4579 N N . GLY A 1 791 ? 95.163 85.926 72.904 1.00 57.93 791 GLY x N 1
ATOM 4580 C CA . GLY A 1 791 ? 94.407 86.003 71.681 1.00 57.93 791 GLY x CA 1
ATOM 4581 C C . GLY A 1 791 ? 95.282 86.322 70.489 1.00 57.93 791 GLY x C 1
ATOM 4582 O O . GLY A 1 791 ? 96.509 86.404 70.596 1.00 57.93 791 GLY x O 1
ATOM 4583 N N . PRO A 1 792 ? 94.663 86.474 69.316 1.00 63.33 792 PRO x N 1
ATOM 4584 C CA . PRO A 1 792 ? 95.434 86.922 68.145 1.00 63.33 792 PRO x CA 1
ATOM 4585 C C . PRO A 1 792 ? 95.920 88.349 68.284 1.00 63.33 792 PRO x C 1
ATOM 4586 O O . PRO A 1 792 ? 97.055 88.659 67.903 1.00 63.33 792 PRO x O 1
ATOM 4590 N N . THR A 1 793 ? 95.077 89.230 68.823 1.00 63.61 793 THR x N 1
ATOM 4591 C CA . THR A 1 793 ? 95.463 90.619 69.035 1.00 63.61 793 THR x CA 1
ATOM 4592 C C . THR A 1 793 ? 96.433 90.763 70.200 1.00 63.61 793 THR x C 1
ATOM 4593 O O . THR A 1 793 ? 97.182 91.744 70.266 1.00 63.61 793 THR x O 1
ATOM 4597 N N . GLY A 1 794 ? 96.421 89.821 71.124 1.00 59.82 794 GLY x N 1
ATOM 4598 C CA . GLY A 1 794 ? 97.285 89.867 72.280 1.00 59.82 794 GLY x CA 1
ATOM 4599 C C . GLY A 1 794 ? 96.548 89.313 73.480 1.00 59.82 794 GLY x C 1
ATOM 4600 O O . GLY A 1 794 ? 95.530 88.642 73.346 1.00 59.82 794 GLY x O 1
ATOM 4601 N N . TYR A 1 795 ? 97.102 89.592 74.655 1.00 53.50 795 TYR x N 1
ATOM 4602 C CA . TYR A 1 795 ? 96.391 89.335 75.898 1.00 53.50 795 TYR x CA 1
ATOM 4603 C C . TYR A 1 795 ? 95.103 90.146 75.968 1.00 53.50 795 TYR x C 1
ATOM 4604 O O . TYR A 1 795 ? 95.003 91.247 75.425 1.00 53.50 795 TYR x O 1
ATOM 4613 N N . GLN A 1 796 ? 94.104 89.574 76.630 1.00 55.78 796 GLN x N 1
ATOM 4614 C CA . GLN A 1 796 ? 92.751 90.103 76.606 1.00 55.78 796 GLN x CA 1
ATOM 4615 C C . GLN A 1 796 ? 92.012 89.585 77.832 1.00 55.78 796 GLN x C 1
ATOM 4616 O O . GLN A 1 796 ? 92.159 88.417 78.192 1.00 55.78 796 GLN x O 1
ATOM 4622 N N . THR A 1 797 ? 91.225 90.453 78.460 1.00 55.37 797 THR x N 1
ATOM 4623 C CA . THR A 1 797 ? 90.569 90.106 79.715 1.00 55.37 797 THR x CA 1
ATOM 4624 C C . THR A 1 797 ? 89.452 89.093 79.468 1.00 55.37 797 THR x C 1
ATOM 4625 O O . THR A 1 797 ? 88.725 89.181 78.474 1.00 55.37 797 THR x O 1
ATOM 4629 N N . MET A 1 798 ? 89.352 88.106 80.370 1.00 57.53 798 MET x N 1
ATOM 4630 C CA . MET A 1 798 ? 88.427 86.984 80.206 1.00 57.53 798 MET x CA 1
ATOM 4631 C C . MET A 1 798 ? 86.969 87.417 80.224 1.00 57.53 798 MET x C 1
ATOM 4632 O O . MET A 1 798 ? 86.144 86.831 79.516 1.00 57.53 798 MET x O 1
ATOM 4637 N N . GLY A 1 799 ? 86.641 88.439 81.020 1.00 71.26 799 GLY x N 1
ATOM 4638 C CA . GLY A 1 799 ? 85.282 88.809 81.395 1.00 71.26 799 GLY x CA 1
ATOM 4639 C C . GLY A 1 799 ? 84.222 88.945 80.319 1.00 71.26 799 GLY x C 1
ATOM 4640 O O . GLY A 1 799 ? 84.480 89.463 79.228 1.00 71.26 799 GLY x O 1
ATOM 4641 N N . ARG A 1 800 ? 83.021 88.454 80.626 1.00 76.32 800 ARG x N 1
ATOM 4642 C CA . ARG A 1 800 ? 81.916 88.414 79.675 1.00 76.32 800 ARG x CA 1
ATOM 4643 C C . ARG A 1 800 ? 81.188 89.746 79.540 1.00 76.32 800 ARG x C 1
ATOM 4644 O O . ARG A 1 800 ? 80.401 89.909 78.602 1.00 76.32 800 ARG x O 1
ATOM 4652 N N . SER A 1 801 ? 81.420 90.691 80.454 1.00 79.50 801 SER x N 1
ATOM 4653 C CA . SER A 1 801 ? 80.763 91.992 80.362 1.00 79.50 801 SER x CA 1
ATOM 4654 C C . SER A 1 801 ? 81.316 92.818 79.207 1.00 79.50 801 SER x C 1
ATOM 4655 O O . SER A 1 801 ? 80.591 93.621 78.608 1.00 79.50 801 SER x O 1
ATOM 4658 N N . SER A 1 802 ? 82.594 92.644 78.885 1.00 78.93 802 SER x N 1
ATOM 4659 C CA . SER A 1 802 ? 83.246 93.384 77.816 1.00 78.93 802 SER x CA 1
ATOM 4660 C C . SER A 1 802 ? 83.692 92.435 76.715 1.00 78.93 802 SER x C 1
ATOM 4661 O O . SER A 1 802 ? 84.004 91.268 76.966 1.00 78.93 802 SER x O 1
ATOM 4664 N N . GLY A 1 803 ? 83.698 92.945 75.480 1.00 75.69 803 GLY x N 1
ATOM 4665 C CA . GLY A 1 803 ? 84.260 92.181 74.377 1.00 75.69 803 GLY x CA 1
ATOM 4666 C C . GLY A 1 803 ? 85.761 91.994 74.504 1.00 75.69 803 GLY x C 1
ATOM 4667 O O . GLY A 1 803 ? 86.286 90.908 74.245 1.00 75.69 803 GLY x O 1
ATOM 4668 N N . GLY A 1 804 ? 86.471 93.048 74.903 1.00 68.35 804 GLY x N 1
ATOM 4669 C CA . GLY A 1 804 ? 87.902 92.964 75.107 1.00 68.35 804 GLY x CA 1
ATOM 4670 C C . GLY A 1 804 ? 88.500 94.203 75.738 1.00 68.35 804 GLY x C 1
ATOM 4671 O O . GLY A 1 804 ? 87.999 95.312 75.537 1.00 68.35 804 GLY x O 1
ATOM 4672 N N . LEU A 1 805 ? 89.577 94.028 76.505 1.00 59.70 805 LEU x N 1
ATOM 4673 C CA . LEU A 1 805 ? 90.287 95.151 77.096 1.00 59.70 805 LEU x CA 1
ATOM 4674 C C . LEU A 1 805 ? 91.688 95.333 76.528 1.00 59.70 805 LEU x C 1
ATOM 4675 O O . LEU A 1 805 ? 92.211 96.452 76.575 1.00 59.70 805 LEU x O 1
ATOM 4680 N N . ASN A 1 806 ? 92.281 94.268 75.972 1.00 54.74 806 ASN x N 1
ATOM 4681 C CA . ASN A 1 806 ? 93.559 94.294 75.251 1.00 54.74 806 ASN x CA 1
ATOM 4682 C C . ASN A 1 806 ? 94.707 94.781 76.135 1.00 54.74 806 ASN x C 1
ATOM 4683 O O . ASN A 1 806 ? 95.446 95.702 75.790 1.00 54.74 806 ASN x O 1
ATOM 4688 N N . VAL A 1 807 ? 94.850 94.139 77.288 1.00 50.07 807 VAL x N 1
ATOM 4689 C CA . VAL A 1 807 ? 95.936 94.382 78.231 1.00 50.07 807 VAL x CA 1
ATOM 4690 C C . VAL A 1 807 ? 97.258 93.832 77.707 1.00 50.07 807 VAL x C 1
ATOM 4691 O O . VAL A 1 807 ? 97.289 93.100 76.713 1.00 50.07 807 VAL x O 1
ATOM 4695 N N . SER A 1 808 ? 98.360 94.194 78.363 1.00 49.48 808 SER x N 1
ATOM 4696 C CA . SER A 1 808 ? 99.671 93.648 78.037 1.00 49.48 808 SER x CA 1
ATOM 4697 C C . SER A 1 808 ? 100.491 93.519 79.311 1.00 49.48 808 SER x C 1
ATOM 4698 O O . SER A 1 808 ? 100.166 94.103 80.346 1.00 49.48 808 SER x O 1
ATOM 4701 N N . VAL A 1 809 ? 101.573 92.747 79.216 1.00 49.28 809 VAL x N 1
ATOM 4702 C CA . VAL A 1 809 ? 102.422 92.473 80.368 1.00 49.28 809 VAL x CA 1
ATOM 4703 C C . VAL A 1 809 ? 103.337 93.662 80.632 1.00 49.28 809 VAL x C 1
ATOM 4704 O O . VAL A 1 809 ? 103.940 94.220 79.707 1.00 49.28 809 VAL x O 1
ATOM 4708 N N . HIS A 1 810 ? 103.447 94.058 81.897 1.00 52.68 810 HIS x N 1
ATOM 4709 C CA . HIS A 1 810 ? 104.365 95.126 82.263 1.00 52.68 810 HIS x CA 1
ATOM 4710 C C . HIS A 1 810 ? 105.800 94.621 82.151 1.00 52.68 810 HIS x C 1
ATOM 4711 O O . HIS A 1 810 ? 106.066 93.453 82.447 1.00 52.68 810 HIS x O 1
ATOM 4718 N N . PRO A 1 811 ? 106.736 95.463 81.701 1.00 57.09 811 PRO x N 1
ATOM 4719 C CA . PRO A 1 811 ? 108.108 94.984 81.462 1.00 57.09 811 PRO x CA 1
ATOM 4720 C C . PRO A 1 811 ? 108.885 94.581 82.707 1.00 57.09 811 PRO x C 1
ATOM 4721 O O . PRO A 1 811 ? 109.910 93.903 82.572 1.00 57.09 811 PRO x O 1
ATOM 4725 N N . THR A 1 812 ? 108.452 94.970 83.904 1.00 55.52 812 THR x N 1
ATOM 4726 C CA . THR A 1 812 ? 109.192 94.578 85.099 1.00 55.52 812 THR x CA 1
ATOM 4727 C C . THR A 1 812 ? 108.936 93.130 85.493 1.00 55.52 812 THR x C 1
ATOM 4728 O O . THR A 1 812 ? 109.834 92.480 86.040 1.00 55.52 812 THR x O 1
ATOM 4732 N N . SER A 1 813 ? 107.738 92.611 85.237 1.00 56.56 813 SER x N 1
ATOM 4733 C CA . SER A 1 813 ? 107.372 91.281 85.709 1.00 56.56 813 SER x CA 1
ATOM 4734 C C . SER A 1 813 ? 108.128 90.194 84.956 1.00 56.56 813 SER x C 1
ATOM 4735 O O . SER A 1 813 ? 108.574 90.386 83.822 1.00 56.56 813 SER x O 1
ATOM 4738 N N . ILE A 1 814 ? 108.252 89.031 85.602 1.00 56.19 814 ILE x N 1
ATOM 4739 C CA . ILE A 1 814 ? 109.111 87.961 85.109 1.00 56.19 814 ILE x CA 1
ATOM 4740 C C . ILE A 1 814 ? 108.536 87.303 83.859 1.00 56.19 814 ILE x C 1
ATOM 4741 O O . ILE A 1 814 ? 109.276 86.666 83.105 1.00 56.19 814 ILE x O 1
ATOM 4746 N N . LEU A 1 815 ? 107.240 87.474 83.594 1.00 57.02 815 LEU x N 1
ATOM 4747 C CA . LEU A 1 815 ? 106.637 86.848 82.425 1.00 57.02 815 LEU x CA 1
ATOM 4748 C C . LEU A 1 815 ? 107.041 87.570 81.145 1.00 57.02 815 LEU x C 1
ATOM 4749 O O . LEU A 1 815 ? 107.066 86.961 80.072 1.00 57.02 815 LEU x O 1
ATOM 4754 N N . PHE A 1 816 ? 107.356 88.863 81.245 1.00 63.11 816 PHE x N 1
ATOM 4755 C CA . PHE A 1 816 ? 107.901 89.593 80.105 1.00 63.11 816 PHE x CA 1
ATOM 4756 C C . PHE A 1 816 ? 109.337 89.180 79.834 1.00 63.11 816 PHE x C 1
ATOM 4757 O O . PHE A 1 816 ? 109.777 89.163 78.678 1.00 63.11 816 PHE x O 1
ATOM 4765 N N . VAL A 1 817 ? 110.082 88.873 80.898 1.00 65.79 817 VAL x N 1
ATOM 4766 C CA . VAL A 1 817 ? 111.466 88.430 80.768 1.00 65.79 817 VAL x CA 1
ATOM 4767 C C . VAL A 1 817 ? 111.536 87.087 80.054 1.00 65.79 817 VAL x C 1
ATOM 4768 O O . VAL A 1 817 ? 112.372 86.884 79.165 1.00 65.79 817 VAL x O 1
ATOM 4772 N N . ASN A 1 818 ? 110.634 86.163 80.406 1.00 70.51 818 ASN x N 1
ATOM 4773 C CA . ASN A 1 818 ? 110.649 84.830 79.811 1.00 70.51 818 ASN x CA 1
ATOM 4774 C C . ASN A 1 818 ? 110.286 84.850 78.332 1.00 70.51 818 ASN x C 1
ATOM 4775 O O . ASN A 1 818 ? 110.703 83.960 77.587 1.00 70.51 818 ASN x O 1
ATOM 4780 N N . HIS A 1 819 ? 109.501 85.830 77.889 1.00 76.01 819 HIS x N 1
ATOM 4781 C CA . HIS A 1 819 ? 109.164 85.885 76.471 1.00 76.01 819 HIS x CA 1
ATOM 4782 C C . HIS A 1 819 ? 110.253 86.570 75.651 1.00 76.01 819 HIS x C 1
ATOM 4783 O O . HIS A 1 819 ? 110.487 86.200 74.495 1.00 76.01 819 HIS x O 1
ATOM 4790 N N . LYS A 1 820 ? 110.921 87.575 76.218 1.00 73.85 820 LYS x N 1
ATOM 4791 C CA . LYS A 1 820 ? 111.956 88.288 75.477 1.00 73.85 820 LYS x CA 1
ATOM 4792 C C . LYS A 1 820 ? 113.292 87.555 75.514 1.00 73.85 820 LYS x C 1
ATOM 4793 O O . LYS A 1 820 ? 113.875 87.251 74.468 1.00 73.85 820 LYS x O 1
ATOM 4799 N N . GLU A 1 821 ? 113.796 87.268 76.710 1.00 74.25 821 GLU x N 1
ATOM 4800 C CA . GLU A 1 821 ? 115.122 86.693 76.888 1.00 74.25 821 GLU x CA 1
ATOM 4801 C C . GLU A 1 821 ? 114.980 85.227 77.270 1.00 74.25 821 GLU x C 1
ATOM 4802 O O . GLU A 1 821 ? 114.284 84.910 78.242 1.00 74.25 821 GLU x O 1
ATOM 4808 N N . LYS A 1 822 ? 115.666 84.354 76.525 1.00 80.19 822 LYS x N 1
ATOM 4809 C CA . LYS A 1 822 ? 115.475 82.898 76.557 1.00 80.19 822 LYS x CA 1
ATOM 4810 C C . LYS A 1 822 ? 113.996 82.551 76.363 1.00 80.19 822 LYS x C 1
ATOM 4811 O O . LYS A 1 822 ? 113.309 82.078 77.266 1.00 80.19 822 LYS x O 1
ATOM 4817 N N . ALA A 1 823 ? 113.535 82.854 75.148 1.00 77.72 823 ALA x N 1
ATOM 4818 C CA . ALA A 1 823 ? 112.113 82.907 74.828 1.00 77.72 823 ALA x CA 1
ATOM 4819 C C . ALA A 1 823 ? 111.424 81.556 74.974 1.00 77.72 823 ALA x C 1
ATOM 4820 O O . ALA A 1 823 ? 111.835 80.563 74.370 1.00 77.72 823 ALA x O 1
ATOM 4822 N N . GLN A 1 824 ? 110.367 81.532 75.782 1.00 77.83 824 GLN x N 1
ATOM 4823 C CA . GLN A 1 824 ? 109.438 80.417 75.861 1.00 77.83 824 GLN x CA 1
ATOM 4824 C C . GLN A 1 824 ? 108.140 80.774 75.150 1.00 77.83 824 GLN x C 1
ATOM 4825 O O . GLN A 1 824 ? 107.898 81.931 74.794 1.00 77.83 824 GLN x O 1
ATOM 4831 N N . ARG A 1 825 ? 107.324 79.751 74.925 1.00 76.78 825 ARG x N 1
ATOM 4832 C CA . ARG A 1 825 ? 106.015 79.943 74.320 1.00 76.78 825 ARG x CA 1
ATOM 4833 C C . ARG A 1 825 ? 105.112 80.723 75.276 1.00 76.78 825 ARG x C 1
ATOM 4834 O O . ARG A 1 825 ? 105.118 80.457 76.484 1.00 76.78 825 ARG x O 1
ATOM 4842 N N . PRO A 1 826 ? 104.357 81.709 74.783 1.00 68.77 826 PRO x N 1
ATOM 4843 C CA . PRO A 1 826 ? 103.484 82.484 75.673 1.00 68.77 826 PRO x CA 1
ATOM 4844 C C . PRO A 1 826 ? 102.316 81.663 76.195 1.00 68.77 826 PRO x C 1
ATOM 4845 O O . PRO A 1 826 ? 101.777 80.792 75.510 1.00 68.77 826 PRO x O 1
ATOM 4849 N N . SER A 1 827 ? 101.926 81.967 77.430 1.00 57.26 827 SER x N 1
ATOM 4850 C CA . SER A 1 827 ? 100.918 81.188 78.133 1.00 57.26 827 SER x CA 1
ATOM 4851 C C . SER A 1 827 ? 99.513 81.590 77.712 1.00 57.26 827 SER x C 1
ATOM 4852 O O . SER A 1 827 ? 99.253 82.751 77.386 1.00 57.26 827 SER x O 1
ATOM 4855 N N . LYS A 1 828 ? 98.602 80.618 77.725 1.00 49.99 828 LYS x N 1
ATOM 4856 C CA . LYS A 1 828 ? 97.241 80.876 77.269 1.00 49.99 828 LYS x CA 1
ATOM 4857 C C . LYS A 1 828 ? 96.444 81.658 78.306 1.00 49.99 828 LYS x C 1
ATOM 4858 O O . LYS A 1 828 ? 95.643 82.529 77.951 1.00 49.99 828 LYS x O 1
ATOM 4864 N N . TYR A 1 829 ? 96.653 81.375 79.590 1.00 47.84 829 TYR x N 1
ATOM 4865 C CA . TYR A 1 829 ? 95.923 82.032 80.663 1.00 47.84 829 TYR x CA 1
ATOM 4866 C C . TYR A 1 829 ? 96.899 82.563 81.696 1.00 47.84 829 TYR x C 1
ATOM 4867 O O . TYR A 1 829 ? 97.860 81.883 82.060 1.00 47.84 829 TYR x O 1
ATOM 4876 N N . VAL A 1 830 ? 96.646 83.780 82.166 1.00 43.16 830 VAL x N 1
ATOM 4877 C CA . VAL A 1 830 ? 97.516 84.441 83.129 1.00 43.16 830 VAL x CA 1
ATOM 4878 C C . VAL A 1 830 ? 96.662 85.200 84.142 1.00 43.16 830 VAL x C 1
ATOM 4879 O O . VAL A 1 830 ? 95.651 85.814 83.790 1.00 43.16 830 VAL x O 1
ATOM 4883 N N . LEU A 1 831 ? 97.037 85.096 85.413 1.00 38.75 831 LEU x N 1
ATOM 4884 C CA . LEU A 1 831 ? 96.439 85.841 86.508 1.00 38.75 831 LEU x CA 1
ATOM 4885 C C . LEU A 1 831 ? 97.320 87.036 86.843 1.00 38.75 831 LEU x C 1
ATOM 4886 O O . LEU A 1 831 ? 98.531 87.006 86.629 1.00 38.75 831 LEU x O 1
ATOM 4891 N N . TYR A 1 832 ? 96.706 88.099 87.358 1.00 40.43 832 TYR x N 1
ATOM 4892 C CA . TYR A 1 832 ? 97.460 89.259 87.806 1.00 40.43 832 TYR x CA 1
ATOM 4893 C C . TYR A 1 832 ? 96.920 89.797 89.118 1.00 40.43 832 TYR x C 1
ATOM 4894 O O . TYR A 1 832 ? 95.834 89.437 89.572 1.00 40.43 832 TYR x O 1
ATOM 4903 N N . GLN A 1 833 ? 97.721 90.659 89.733 1.00 42.50 833 GLN x N 1
ATOM 4904 C CA . GLN A 1 833 ? 97.350 91.352 90.956 1.00 42.50 833 GLN x CA 1
ATOM 4905 C C . GLN A 1 833 ? 96.999 92.812 90.725 1.00 42.50 833 GLN x C 1
ATOM 4906 O O . GLN A 1 833 ? 96.132 93.350 91.419 1.00 42.50 833 GLN x O 1
ATOM 4912 N N . GLN A 1 834 ? 97.663 93.474 89.780 1.00 48.93 834 GLN x N 1
ATOM 4913 C CA . GLN A 1 834 ? 97.537 94.913 89.605 1.00 48.93 834 GLN x CA 1
ATOM 4914 C C . GLN A 1 834 ? 97.483 95.275 88.130 1.00 48.93 834 GLN x C 1
ATOM 4915 O O . GLN A 1 834 ? 98.237 94.738 87.317 1.00 48.93 834 GLN x O 1
ATOM 4921 N N . LEU A 1 835 ? 96.581 96.190 87.803 1.00 46.94 835 LEU x N 1
ATOM 4922 C CA . LEU A 1 835 ? 96.418 96.739 86.469 1.00 46.94 835 LEU x CA 1
ATOM 4923 C C . LEU A 1 835 ? 96.729 98.228 86.513 1.00 46.94 835 LEU x C 1
ATOM 4924 O O . LEU A 1 835 ? 96.482 98.887 87.526 1.00 46.94 835 LEU x O 1
ATOM 4929 N N . MET A 1 836 ? 97.297 98.755 85.431 1.00 53.99 836 MET x N 1
ATOM 4930 C CA . MET A 1 836 ? 97.537 100.186 85.337 1.00 53.99 836 MET x CA 1
ATOM 4931 C C . MET A 1 836 ? 97.485 100.620 83.880 1.00 53.99 836 MET x C 1
ATOM 4932 O O . MET A 1 836 ? 97.703 99.818 82.970 1.00 53.99 836 MET x O 1
ATOM 4937 N N . LEU A 1 837 ? 97.189 101.900 83.673 1.00 55.39 837 LEU x N 1
ATOM 4938 C CA . LEU A 1 837 ? 97.113 102.502 82.344 1.00 55.39 837 LEU x CA 1
ATOM 4939 C C . LEU A 1 837 ? 98.175 103.591 82.255 1.00 55.39 837 LEU x C 1
ATOM 4940 O O . LEU A 1 837 ? 97.964 104.713 82.724 1.00 55.39 837 LEU x O 1
ATOM 4945 N N . THR A 1 838 ? 99.325 103.255 81.668 1.00 59.79 838 THR x N 1
ATOM 4946 C CA . THR A 1 838 ? 100.398 104.211 81.386 1.00 59.79 838 THR x CA 1
ATOM 4947 C C . THR A 1 838 ? 100.715 104.056 79.902 1.00 59.79 838 THR x C 1
ATOM 4948 O O . THR A 1 838 ? 101.579 103.251 79.544 1.00 59.79 838 THR x O 1
ATOM 4952 N N . SER A 1 839 ? 99.955 104.784 79.070 1.00 60.53 839 SER x N 1
ATOM 4953 C CA . SER A 1 839 ? 99.973 104.853 77.602 1.00 60.53 839 SER x CA 1
ATOM 4954 C C . SER A 1 839 ? 99.408 103.605 76.9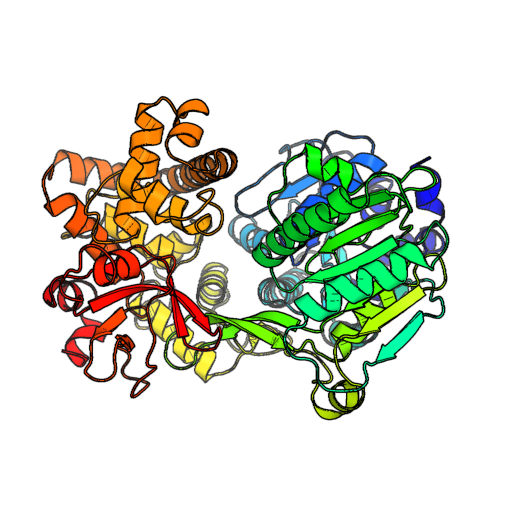29 1.00 60.53 839 SER x C 1
ATOM 4955 O O . SER A 1 839 ? 99.184 103.613 75.715 1.00 60.53 839 SER x O 1
ATOM 4958 N N . LYS A 1 840 ? 99.141 102.560 77.713 1.00 58.76 840 LYS x N 1
ATOM 4959 C CA . LYS A 1 840 ? 98.500 101.295 77.364 1.00 58.76 840 LYS x CA 1
ATOM 4960 C C . LYS A 1 840 ? 98.378 100.506 78.659 1.00 58.76 840 LYS x C 1
ATOM 4961 O O . LYS A 1 840 ? 99.022 100.832 79.660 1.00 58.76 840 LYS x O 1
ATOM 4967 N N . GLU A 1 841 ? 97.547 99.468 78.630 1.00 54.39 841 GLU x N 1
ATOM 4968 C CA . GLU A 1 841 ? 97.237 98.714 79.837 1.00 54.39 841 GLU x CA 1
ATOM 4969 C C . GLU A 1 841 ? 98.383 97.776 80.195 1.00 54.39 841 GLU x C 1
ATOM 4970 O O . GLU A 1 841 ? 98.868 97.025 79.346 1.00 54.39 841 GLU x O 1
ATOM 4976 N N . PHE A 1 842 ? 98.807 97.814 81.456 1.00 53.04 842 PHE x N 1
ATOM 4977 C CA . PHE A 1 842 ? 99.925 97.018 81.939 1.00 53.04 842 PHE x CA 1
ATOM 4978 C C . PHE A 1 842 ? 99.510 96.127 83.102 1.00 53.04 842 PHE x C 1
ATOM 4979 O O . PHE A 1 842 ? 98.642 96.478 83.905 1.00 53.04 842 PHE x O 1
ATOM 4987 N N . ILE A 1 843 ? 100.172 94.977 83.191 1.00 49.28 843 ILE x N 1
ATOM 4988 C CA . ILE A 1 843 ? 99.828 93.884 84.091 1.00 49.28 843 ILE x CA 1
ATOM 4989 C C . ILE A 1 843 ? 101.043 93.571 84.952 1.00 49.28 843 ILE x C 1
ATOM 4990 O O . ILE A 1 843 ? 102.112 93.241 84.427 1.00 49.28 843 ILE x O 1
ATOM 4995 N N . ARG A 1 844 ? 100.887 93.644 86.267 1.00 49.36 844 ARG x N 1
ATOM 4996 C CA . ARG A 1 844 ? 101.988 93.306 87.152 1.00 49.36 844 ARG x CA 1
ATOM 4997 C C . ARG A 1 844 ? 101.611 92.140 88.052 1.00 49.36 844 ARG x C 1
ATOM 4998 O O . ARG A 1 844 ? 100.430 91.843 88.251 1.00 49.36 844 ARG x O 1
ATOM 5006 N N . ASP A 1 845 ? 102.653 91.505 88.596 1.00 47.61 845 ASP x N 1
ATOM 5007 C CA . ASP A 1 845 ? 102.576 90.333 89.471 1.00 47.61 845 ASP x CA 1
ATOM 5008 C C . ASP A 1 845 ? 101.800 89.196 88.803 1.00 47.61 845 ASP x C 1
ATOM 5009 O O . ASP A 1 845 ? 100.715 88.798 89.219 1.00 47.61 845 ASP x O 1
ATOM 5014 N N . CYS A 1 846 ? 102.403 88.699 87.731 1.00 45.97 846 CYS x N 1
ATOM 5015 C CA . CYS A 1 846 ? 101.776 87.718 86.868 1.00 45.97 846 CYS x CA 1
ATOM 5016 C C . CYS A 1 846 ? 101.809 86.331 87.498 1.00 45.97 846 CYS x C 1
ATOM 5017 O O . CYS A 1 846 ? 102.499 86.079 88.484 1.00 45.97 846 CYS x O 1
ATOM 5020 N N . LEU A 1 847 ? 101.022 85.432 86.917 1.00 41.55 847 LEU x N 1
ATOM 5021 C CA . LEU A 1 847 ? 100.982 84.035 87.321 1.00 41.55 847 LEU x CA 1
ATOM 5022 C C . LEU A 1 847 ? 100.516 83.214 86.136 1.00 41.55 847 LEU x C 1
ATOM 5023 O O . LEU A 1 847 ? 99.469 83.508 85.561 1.00 41.55 847 LEU x O 1
ATOM 5028 N N . VAL A 1 848 ? 101.268 82.185 85.788 1.00 45.92 848 VAL x N 1
ATOM 5029 C CA . VAL A 1 848 ? 100.952 81.358 84.632 1.00 45.92 848 VAL x CA 1
ATOM 5030 C C . VAL A 1 848 ? 99.991 80.256 85.053 1.00 45.92 848 VAL x C 1
ATOM 5031 O O . VAL A 1 848 ? 100.266 79.505 85.995 1.00 45.92 848 VAL x O 1
ATOM 5035 N N . ILE A 1 849 ? 98.857 80.169 84.367 1.00 49.33 849 ILE x N 1
ATOM 5036 C CA . ILE A 1 849 ? 97.923 79.062 84.541 1.00 49.33 849 ILE x CA 1
ATOM 5037 C C . ILE A 1 849 ? 98.112 78.128 83.352 1.00 49.33 849 ILE x C 1
ATOM 5038 O O . ILE A 1 849 ? 97.631 78.423 82.248 1.00 49.33 849 ILE x O 1
ATOM 5043 N N . PRO A 1 850 ? 98.820 77.009 83.522 1.00 55.21 850 PRO x N 1
ATOM 5044 C CA . PRO A 1 850 ? 99.204 76.202 82.358 1.00 55.21 850 PRO x CA 1
ATOM 5045 C C . PRO A 1 850 ? 98.073 75.393 81.754 1.00 55.21 850 PRO x C 1
ATOM 5046 O O . PRO A 1 850 ? 98.200 74.969 80.599 1.00 55.21 850 PRO x O 1
ATOM 5050 N N . LYS A 1 851 ? 96.981 75.152 82.474 1.00 56.78 851 LYS x N 1
ATOM 5051 C CA . LYS A 1 851 ? 95.920 74.310 81.944 1.00 56.78 851 LYS x CA 1
ATOM 5052 C C . LYS A 1 851 ? 94.554 74.911 82.242 1.00 56.78 851 LYS x C 1
ATOM 5053 O O . LYS A 1 851 ? 94.365 75.613 83.238 1.00 56.78 851 LYS x O 1
ATOM 5059 N N . GLU A 1 852 ? 93.602 74.621 81.349 1.00 59.65 852 GLU x N 1
ATOM 5060 C CA . GLU A 1 852 ? 92.268 75.207 81.426 1.00 59.65 852 GLU x CA 1
ATOM 5061 C C . GLU A 1 852 ? 91.465 74.656 82.593 1.00 59.65 852 GLU x C 1
ATOM 5062 O O . GLU A 1 852 ? 90.589 75.351 83.117 1.00 59.65 852 GLU x O 1
ATOM 5068 N N . GLU A 1 853 ? 91.728 73.407 82.987 1.00 57.77 853 GLU x N 1
ATOM 5069 C CA . GLU A 1 853 ? 90.882 72.707 83.947 1.00 57.77 853 GLU x CA 1
ATOM 5070 C C . GLU A 1 853 ? 90.932 73.310 85.340 1.00 57.77 853 GLU x C 1
ATOM 5071 O O . GLU A 1 853 ? 89.981 73.132 86.103 1.00 57.77 853 GLU x O 1
ATOM 5077 N N . TRP A 1 854 ? 92.005 74.022 85.686 1.00 52.33 854 TRP x N 1
ATOM 5078 C CA . TRP A 1 854 ? 92.087 74.647 87.001 1.00 52.33 854 TRP x CA 1
ATOM 5079 C C . TRP A 1 854 ? 91.113 75.808 87.131 1.00 52.33 854 TRP x C 1
ATOM 5080 O O . TRP A 1 854 ? 90.704 76.152 88.245 1.00 52.33 854 TRP x O 1
ATOM 5091 N N . LEU A 1 855 ? 90.751 76.431 86.011 1.00 53.31 855 LEU x N 1
ATOM 5092 C CA . LEU A 1 855 ? 89.755 77.493 86.030 1.00 53.31 855 LEU x CA 1
ATOM 5093 C C . LEU A 1 855 ? 88.368 76.935 86.320 1.00 53.31 855 LEU x C 1
ATOM 5094 O O . LEU A 1 855 ? 87.652 77.445 87.188 1.00 53.31 855 LEU x O 1
ATOM 5099 N N . ILE A 1 856 ? 87.978 75.880 85.602 1.00 55.70 856 ILE x N 1
ATOM 5100 C CA . ILE A 1 856 ? 86.641 75.309 85.731 1.00 55.70 856 ILE x CA 1
ATOM 5101 C C . ILE A 1 856 ? 86.488 74.579 87.064 1.00 55.70 856 ILE x C 1
ATOM 5102 O O . ILE A 1 856 ? 85.394 74.545 87.641 1.00 55.70 856 ILE x O 1
ATOM 5107 N N . ASP A 1 857 ? 87.577 74.019 87.594 1.00 54.99 857 ASP x N 1
ATOM 5108 C CA . ASP A 1 857 ? 87.508 73.333 88.881 1.00 54.99 857 ASP x CA 1
ATOM 5109 C C . ASP A 1 857 ? 87.352 74.318 90.032 1.00 54.99 857 ASP x C 1
ATOM 5110 O O . ASP A 1 857 ? 86.536 74.105 90.935 1.00 54.99 857 ASP x O 1
ATOM 5115 N N . MET A 1 858 ? 88.130 75.400 90.028 1.00 50.35 858 MET x N 1
ATOM 5116 C CA . MET A 1 858 ? 88.163 76.261 91.203 1.00 50.35 858 MET x CA 1
ATOM 5117 C C . MET A 1 858 ? 87.009 77.252 91.231 1.00 50.35 858 MET x C 1
ATOM 5118 O O . MET A 1 858 ? 86.348 77.401 92.264 1.00 50.35 858 MET x O 1
ATOM 5123 N N . VAL A 1 859 ? 86.759 77.951 90.130 1.00 51.55 859 VAL x N 1
ATOM 5124 C CA . VAL A 1 859 ? 85.619 78.861 90.064 1.00 51.55 859 VAL x CA 1
ATOM 5125 C C . VAL A 1 859 ? 84.726 78.362 88.935 1.00 51.55 859 VAL x C 1
ATOM 5126 O O . VAL A 1 859 ? 84.862 78.807 87.787 1.00 51.55 859 VAL x O 1
ATOM 5130 N N . PRO A 1 860 ? 83.836 77.402 89.196 1.00 56.23 860 PRO x N 1
ATOM 5131 C CA . PRO A 1 860 ? 82.956 76.914 88.127 1.00 56.23 860 PRO x CA 1
ATOM 5132 C C . PRO A 1 860 ? 81.845 77.878 87.777 1.00 56.23 860 PRO x C 1
ATOM 5133 O O . PRO A 1 860 ? 81.203 77.700 86.736 1.00 56.23 860 PRO x O 1
ATOM 5137 N N . GLN A 1 861 ? 81.587 78.878 88.621 1.00 58.27 861 GLN x N 1
ATOM 5138 C CA . GLN A 1 861 ? 80.468 79.783 88.388 1.00 58.27 861 GLN x CA 1
ATOM 5139 C C . GLN A 1 861 ? 80.733 80.716 87.213 1.00 58.27 861 GLN x C 1
ATOM 5140 O O . GLN A 1 861 ? 79.863 80.902 86.355 1.00 58.27 861 GLN x O 1
ATOM 5146 N N . ILE A 1 862 ? 81.928 81.302 87.148 1.00 56.42 862 ILE x N 1
ATOM 5147 C CA . ILE A 1 862 ? 82.263 82.175 86.028 1.00 56.42 862 ILE x CA 1
ATOM 5148 C C . ILE A 1 862 ? 82.675 81.359 84.810 1.00 56.42 862 ILE x C 1
ATOM 5149 O O . ILE A 1 862 ? 82.235 81.627 83.688 1.00 56.42 862 ILE x O 1
ATOM 5154 N N . PHE A 1 863 ? 83.489 80.329 85.020 1.00 56.82 863 PHE x N 1
ATOM 5155 C CA . PHE A 1 863 ? 84.312 79.753 83.968 1.00 56.82 863 PHE x CA 1
ATOM 5156 C C . PHE A 1 863 ? 83.655 78.605 83.213 1.00 56.82 863 PHE x C 1
ATOM 5157 O O . PHE A 1 863 ? 84.185 78.193 82.177 1.00 56.82 863 PHE x O 1
ATOM 5165 N N . LYS A 1 864 ? 82.530 78.070 83.689 1.00 64.31 864 LYS x N 1
ATOM 5166 C CA . LYS A 1 864 ? 81.757 77.174 82.832 1.00 64.31 864 LYS x CA 1
ATOM 5167 C C . LYS A 1 864 ? 81.079 77.932 81.700 1.00 64.31 864 LYS x C 1
ATOM 5168 O O . LYS A 1 864 ? 80.833 77.358 80.632 1.00 64.31 864 LYS x O 1
ATOM 5174 N N . ASP A 1 865 ? 80.756 79.209 81.913 1.00 67.43 865 ASP x N 1
ATOM 5175 C CA . ASP A 1 865 ? 80.199 80.024 80.840 1.00 67.43 865 ASP x CA 1
ATOM 5176 C C . ASP A 1 865 ? 81.256 80.356 79.795 1.00 67.43 865 ASP x C 1
ATOM 5177 O O . ASP A 1 865 ? 80.984 80.324 78.590 1.00 67.43 865 ASP x O 1
ATOM 5182 N N . LEU A 1 866 ? 82.471 80.685 80.245 1.00 65.67 866 LEU x N 1
ATOM 5183 C CA . LEU A 1 866 ? 83.511 81.147 79.329 1.00 65.67 866 LEU x CA 1
ATOM 5184 C C . LEU A 1 866 ? 84.056 80.013 78.470 1.00 65.67 866 LEU x C 1
ATOM 5185 O O . LEU A 1 866 ? 84.335 80.209 77.282 1.00 65.67 866 LEU x O 1
ATOM 5190 N N . ILE A 1 867 ? 84.218 78.829 79.046 1.00 62.70 867 ILE x N 1
ATOM 5191 C CA . ILE A 1 867 ? 84.804 77.715 78.319 1.00 62.70 867 ILE x CA 1
ATOM 5192 C C . ILE A 1 867 ? 83.777 76.603 78.151 1.00 62.70 867 ILE x C 1
ATOM 5193 O O . ILE A 1 867 ? 83.445 76.214 77.031 1.00 62.70 867 ILE x O 1
#